Protein AF-A0A3D6E185-F1 (afdb_monomer)

Foldseek 3Di:
DVVLLQLLLCVVVPDPDLEDALPDPVLVVLLVVLVVVVVVVVVVVVVCVVDVPLDDDPVLVVCLPPPDPVVVVVVVVVDPDPPVNVSVVSVVCSSLCVLLVVLVVLLCVLVSQLSSLVSNLVNLVVVVVVGFYFYEHDDPPDALVRVQVVCCVQLVQLCVVVVDDDDDSVVRNCRYPPRPPRDHGCVVVSSSSSSSCCRSRNVVSVVSSVVSVVSSVVSVVVVVVVCVPPVNVQVVQLVVDDQAEEEEEEEQDDDDPLLVVLVLVLQCLQRNVSHDYDYFDHHYPPCQQPDDPSRFAPLRAEYEYEEELPDQQDLVGSLSNQVNNPVRNPPHHYAYEYADQVVVVPDPPPVVVVVVSLVSQQVRQQVSDDFPPPDVQGPDRHRHQYANSNDGPSVVSSVVVVVSVVND

Secondary structure (DSSP, 8-state):
-HHHHHHHHHHGGG--SSEEETT-HHHHHHHHHHHHHHHHHHHHHHHHHH----PPPHHHHHHHTTS--HHHHHHTTT----HHHHHHHHHHHHHHHHHHHHHHHHHHHHHHHHHHHHHHHHHHHHHHHHS-PEEEB--SS--HHHHHHHHHHHHHHHHHHH---PPPHHHHHTTBTTSSP---BSHHHHHHHHHHHIIIIIHHHHHHHHHHHHHHHHHHHHHHHGGGSHHHHHHHHHHHSSS-EEEEEEBS----HHHHHHHHHHHHHHH-TT-EEEEPPPBPTT-SSS--GGGS--SSS-EEEEEETTSPP-IIIIIHHHHHHHHHHTTS-EEEEEE-HHHHTTS---HHHHHHHHHHHHHHHHHHS---TTSSS-----PPEEE-SSS--HHHHHHHHHHHHTT-

Structure (mmCIF, N/CA/C/O backbone):
data_AF-A0A3D6E185-F1
#
_entry.id   AF-A0A3D6E185-F1
#
loop_
_atom_site.group_PDB
_atom_site.id
_atom_site.type_symbol
_atom_site.label_atom_id
_atom_site.label_alt_id
_atom_site.label_comp_id
_atom_site.label_asym_id
_atom_site.label_entity_id
_atom_site.label_seq_id
_atom_site.pdbx_PDB_ins_code
_atom_site.Cartn_x
_atom_site.Cartn_y
_atom_site.Cartn_z
_atom_site.occupancy
_atom_site.B_iso_or_equiv
_atom_site.auth_seq_id
_atom_site.auth_comp_id
_atom_site.auth_asym_id
_atom_site.auth_atom_id
_atom_site.pdbx_PDB_model_num
ATOM 1 N N . MET A 1 1 ? 12.674 6.450 -5.935 1.00 87.19 1 MET A N 1
ATOM 2 C CA . MET A 1 1 ? 12.018 6.904 -7.182 1.00 87.19 1 MET A CA 1
ATOM 3 C C . MET A 1 1 ? 12.712 8.127 -7.766 1.00 87.19 1 MET A C 1
ATOM 5 O O . MET A 1 1 ? 13.299 7.983 -8.825 1.00 87.19 1 MET A O 1
ATOM 9 N N . THR A 1 2 ? 12.756 9.272 -7.075 1.00 89.06 2 THR A N 1
ATOM 10 C CA . THR A 1 2 ? 13.521 10.464 -7.516 1.00 89.06 2 THR A CA 1
ATOM 11 C C . THR A 1 2 ? 14.995 10.152 -7.782 1.00 89.06 2 THR A C 1
ATOM 13 O O . THR A 1 2 ? 15.493 10.419 -8.867 1.00 89.06 2 THR A O 1
ATOM 16 N N . VAL A 1 3 ? 15.658 9.472 -6.840 1.00 92.56 3 VAL A N 1
ATOM 17 C CA . VAL A 1 3 ? 17.049 9.007 -6.997 1.00 92.56 3 VAL A CA 1
ATOM 18 C C . VAL A 1 3 ? 17.225 8.137 -8.245 1.00 92.56 3 VAL A C 1
ATOM 20 O O . VAL A 1 3 ? 18.220 8.271 -8.939 1.00 92.56 3 VAL A O 1
ATOM 23 N N . ALA A 1 4 ? 16.249 7.284 -8.571 1.00 91.88 4 ALA A N 1
ATOM 24 C CA . ALA A 1 4 ? 16.325 6.417 -9.745 1.00 91.88 4 ALA A CA 1
ATOM 25 C C . ALA A 1 4 ? 16.224 7.218 -11.052 1.00 91.88 4 ALA A C 1
ATOM 27 O O . ALA A 1 4 ? 16.986 6.964 -11.974 1.00 91.88 4 ALA A O 1
ATOM 28 N N . PHE A 1 5 ? 15.345 8.222 -11.115 1.00 92.19 5 PHE A N 1
ATOM 29 C CA . PHE A 1 5 ? 15.274 9.129 -12.263 1.00 92.19 5 PHE A CA 1
ATOM 30 C C . PHE A 1 5 ? 16.606 9.856 -12.489 1.00 92.19 5 PHE A C 1
ATOM 32 O O . PHE A 1 5 ? 17.175 9.775 -13.575 1.00 92.19 5 PHE A O 1
ATOM 39 N N . PHE A 1 6 ? 17.149 10.499 -11.449 1.00 92.00 6 PHE A N 1
ATOM 40 C CA . PHE A 1 6 ? 18.414 11.231 -11.561 1.00 92.00 6 PHE A CA 1
ATOM 41 C C . PHE A 1 6 ? 19.613 10.316 -11.831 1.00 92.00 6 PHE A C 1
ATOM 43 O O . PHE A 1 6 ? 20.498 10.694 -12.593 1.00 92.00 6 PHE A O 1
ATOM 50 N N . ALA A 1 7 ? 19.627 9.100 -11.278 1.00 88.62 7 ALA A N 1
ATOM 51 C CA . ALA A 1 7 ? 20.626 8.093 -11.622 1.00 88.62 7 ALA A CA 1
ATOM 52 C C . ALA A 1 7 ? 20.548 7.699 -13.107 1.00 88.62 7 ALA A C 1
ATOM 54 O O . ALA A 1 7 ? 21.585 7.541 -13.743 1.00 88.62 7 ALA A O 1
ATOM 55 N N . GLY A 1 8 ? 19.341 7.600 -13.676 1.00 86.62 8 GLY A N 1
ATOM 56 C CA . GLY A 1 8 ? 19.141 7.364 -15.108 1.00 86.62 8 GLY A CA 1
ATOM 57 C C . GLY A 1 8 ? 19.697 8.498 -15.968 1.00 86.62 8 GLY A C 1
ATOM 58 O O . GLY A 1 8 ? 20.464 8.242 -16.890 1.00 86.62 8 GLY A O 1
ATOM 59 N N . VAL A 1 9 ? 19.394 9.752 -15.609 1.00 86.69 9 VAL A N 1
ATOM 60 C CA . VAL A 1 9 ? 19.937 10.945 -16.290 1.00 86.69 9 VAL A CA 1
ATOM 61 C C . VAL A 1 9 ? 21.468 10.987 -16.209 1.00 86.69 9 VAL A C 1
ATOM 63 O O . VAL A 1 9 ? 22.137 11.332 -17.179 1.00 86.69 9 VAL A O 1
ATOM 66 N N . ALA A 1 10 ? 22.043 10.624 -15.059 1.00 85.31 10 ALA A N 1
ATOM 67 C CA . ALA A 1 10 ? 23.490 10.604 -14.865 1.00 85.31 10 ALA A CA 1
ATOM 68 C C . ALA A 1 10 ? 24.184 9.447 -15.604 1.00 85.31 10 ALA A C 1
ATOM 70 O O . ALA A 1 10 ? 25.348 9.586 -15.974 1.00 85.31 10 ALA A O 1
ATOM 71 N N . SER A 1 11 ? 23.486 8.331 -15.845 1.00 79.00 11 SER A N 1
ATOM 72 C CA . SER A 1 11 ? 24.050 7.137 -16.488 1.00 79.00 11 SER A CA 1
ATOM 73 C C . SER A 1 11 ? 24.533 7.394 -17.917 1.00 79.00 11 SER A C 1
ATOM 75 O O . SER A 1 11 ? 25.465 6.730 -18.365 1.00 79.00 11 SER A O 1
ATOM 77 N N . ASP A 1 12 ? 23.940 8.361 -18.622 1.00 67.81 12 ASP A N 1
ATOM 78 C CA . ASP A 1 12 ? 24.348 8.738 -19.982 1.00 67.81 12 ASP A CA 1
ATOM 79 C C . ASP A 1 12 ? 25.702 9.482 -20.022 1.00 67.81 12 ASP A C 1
ATOM 81 O O . ASP A 1 12 ? 26.383 9.531 -21.047 1.00 67.81 12 ASP A O 1
ATOM 85 N N . ARG A 1 13 ? 26.172 10.010 -18.881 1.00 60.91 13 ARG A N 1
ATOM 86 C CA . ARG A 1 13 ? 27.439 10.763 -18.801 1.00 60.91 13 ARG A CA 1
ATOM 87 C C . ARG A 1 13 ? 28.698 9.898 -18.890 1.00 60.91 13 ARG A C 1
ATOM 89 O O . ARG A 1 13 ? 29.796 10.443 -18.897 1.00 60.91 13 ARG A O 1
ATOM 96 N N . ILE A 1 14 ? 28.562 8.574 -18.955 1.00 50.53 14 ILE A N 1
ATOM 97 C CA . ILE A 1 14 ?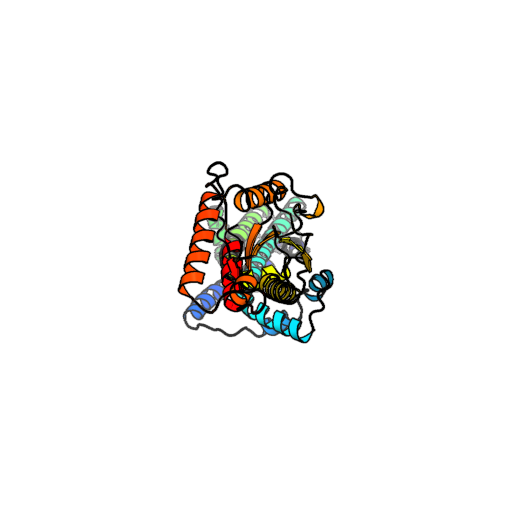 29.692 7.633 -18.907 1.00 50.53 14 ILE A CA 1
ATOM 98 C C . ILE A 1 14 ? 30.337 7.428 -20.301 1.00 50.53 14 ILE A C 1
ATOM 100 O O . ILE A 1 14 ? 31.431 6.882 -20.396 1.00 50.53 14 ILE A O 1
ATOM 104 N N . GLY A 1 15 ? 29.729 7.933 -21.386 1.00 50.28 15 GLY A N 1
ATOM 105 C CA . GLY A 1 15 ? 30.332 7.962 -22.729 1.00 50.28 15 GLY A CA 1
ATOM 106 C C . GLY A 1 15 ? 30.867 9.350 -23.100 1.00 50.28 15 GLY A C 1
ATOM 107 O O . GLY A 1 15 ? 30.088 10.294 -23.245 1.00 50.28 15 GLY A O 1
ATOM 108 N N . SER A 1 16 ? 32.182 9.490 -23.273 1.00 47.88 16 SER A N 1
ATOM 109 C CA . SER A 1 16 ? 32.878 10.757 -23.570 1.00 47.88 16 SER A CA 1
ATOM 110 C C . SER A 1 16 ? 32.880 11.175 -25.055 1.00 47.88 16 SER A C 1
ATOM 112 O O . SER A 1 16 ? 33.461 12.206 -25.389 1.00 47.88 16 SER A O 1
ATOM 114 N N . GLY A 1 17 ? 32.225 10.427 -25.951 1.00 61.84 17 GLY A N 1
ATOM 115 C CA . GLY A 1 17 ? 32.204 10.703 -27.396 1.00 61.84 17 GLY A CA 1
ATOM 116 C C . GLY A 1 17 ? 31.034 11.578 -27.873 1.00 61.84 17 GLY A C 1
ATOM 117 O O . GLY A 1 17 ? 29.967 11.600 -27.261 1.00 61.84 17 GLY A O 1
ATOM 118 N N . ARG A 1 18 ? 31.219 12.267 -29.013 1.00 66.69 18 ARG A N 1
ATOM 119 C CA . ARG A 1 18 ? 30.147 12.929 -29.803 1.00 66.69 18 ARG A CA 1
ATOM 120 C C . ARG A 1 18 ? 29.379 11.950 -30.712 1.00 66.69 18 ARG A C 1
ATOM 122 O O . ARG A 1 18 ? 28.604 12.362 -31.572 1.00 66.69 18 ARG A O 1
ATOM 129 N N . GLU A 1 19 ? 29.588 10.654 -30.519 1.00 70.06 19 GLU A N 1
ATOM 130 C CA . GLU A 1 19 ? 28.975 9.582 -31.297 1.00 70.06 19 GLU A CA 1
ATOM 131 C C . GLU A 1 19 ? 28.061 8.746 -30.399 1.00 70.06 19 GLU A C 1
ATOM 133 O O . GLU A 1 19 ? 28.417 8.401 -29.270 1.00 70.06 19 GLU A O 1
ATOM 138 N N . VAL A 1 20 ? 26.866 8.430 -30.897 1.00 72.06 20 VAL A N 1
ATOM 139 C CA . VAL A 1 20 ? 25.940 7.498 -30.249 1.00 72.06 20 VAL A CA 1
ATOM 140 C C . VAL A 1 20 ? 26.224 6.121 -30.817 1.00 72.06 20 VAL A C 1
ATOM 142 O O . VAL A 1 20 ? 25.840 5.840 -31.952 1.00 72.06 20 VAL A O 1
ATOM 145 N N . ASN A 1 21 ? 26.881 5.264 -30.033 1.00 77.31 21 ASN A N 1
ATOM 146 C CA . ASN A 1 21 ? 27.082 3.871 -30.415 1.00 77.31 21 ASN A CA 1
ATOM 147 C C . ASN A 1 21 ? 25.753 3.102 -30.295 1.00 77.31 21 ASN A C 1
ATOM 149 O O . ASN A 1 21 ? 25.245 2.876 -29.197 1.00 77.31 21 ASN A O 1
ATOM 153 N N . LEU A 1 22 ? 25.189 2.679 -31.425 1.00 73.69 22 LEU A N 1
ATOM 154 C CA . LEU A 1 22 ? 23.920 1.940 -31.484 1.00 73.69 22 LEU A CA 1
ATOM 155 C C . LEU A 1 22 ? 23.998 0.558 -30.818 1.00 73.69 22 LEU A C 1
ATOM 157 O O . LEU A 1 22 ? 22.993 0.043 -30.334 1.00 73.69 22 LEU A O 1
ATOM 161 N N . LEU A 1 23 ? 25.197 -0.026 -30.765 1.00 72.75 23 LEU A N 1
ATOM 162 C CA . LEU A 1 23 ? 25.506 -1.295 -30.102 1.00 72.75 23 LEU A CA 1
ATOM 163 C C . LEU A 1 23 ? 26.074 -1.077 -28.687 1.00 72.75 23 LEU A C 1
ATOM 165 O O . LEU A 1 23 ? 26.697 -1.978 -28.123 1.00 72.75 23 LEU A O 1
ATOM 169 N N . ALA A 1 24 ? 25.878 0.110 -28.096 1.00 72.56 24 ALA A N 1
ATOM 170 C CA . ALA A 1 24 ? 26.446 0.433 -26.795 1.00 72.56 24 ALA A CA 1
ATOM 171 C C . ALA A 1 24 ? 26.014 -0.587 -25.714 1.00 72.56 24 ALA A C 1
ATOM 173 O O . ALA A 1 24 ? 24.812 -0.831 -25.528 1.00 72.56 24 ALA A O 1
ATOM 174 N N . PRO A 1 25 ? 26.970 -1.120 -24.925 1.00 68.31 25 PRO A N 1
ATOM 175 C CA . PRO A 1 25 ? 26.692 -2.078 -23.855 1.00 68.31 25 PRO A CA 1
ATOM 176 C C . PRO A 1 25 ? 25.582 -1.671 -22.861 1.00 68.31 25 PRO A C 1
ATOM 178 O O . PRO A 1 25 ? 24.825 -2.554 -22.449 1.00 68.31 25 PRO A O 1
ATOM 181 N N . PRO A 1 26 ? 25.402 -0.383 -22.483 1.00 74.19 26 PRO A N 1
ATOM 182 C CA . PRO A 1 26 ? 24.357 0.015 -21.538 1.00 74.19 26 PRO A CA 1
ATOM 183 C C . PRO A 1 26 ? 22.922 -0.223 -22.032 1.00 74.19 26 PRO A C 1
ATOM 185 O O . PRO A 1 26 ? 22.078 -0.664 -21.251 1.00 74.19 26 PRO A O 1
ATOM 188 N N . VAL A 1 27 ? 22.627 0.027 -23.315 1.00 76.56 27 VAL A N 1
ATOM 189 C CA . VAL A 1 27 ? 21.268 -0.144 -23.870 1.00 76.56 27 VAL A CA 1
ATOM 190 C C . VAL A 1 27 ? 20.927 -1.627 -23.994 1.00 76.56 27 VAL A C 1
ATOM 192 O O . VAL A 1 27 ? 19.859 -2.061 -23.557 1.00 76.56 27 VAL A O 1
ATOM 195 N N . ILE A 1 28 ? 21.863 -2.425 -24.515 1.00 82.00 28 ILE A N 1
ATOM 196 C CA . ILE A 1 28 ? 21.708 -3.881 -24.629 1.00 82.00 28 ILE A CA 1
ATOM 197 C C .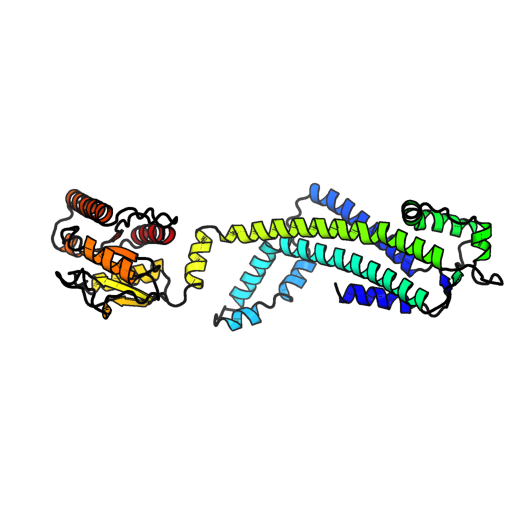 ILE A 1 28 ? 21.560 -4.507 -23.240 1.00 82.00 28 ILE A C 1
ATOM 199 O O . ILE A 1 28 ? 20.676 -5.342 -23.030 1.00 82.00 28 ILE A O 1
ATOM 203 N N . GLY A 1 29 ? 22.372 -4.071 -22.273 1.00 85.88 29 GLY A N 1
ATOM 204 C CA . GLY A 1 29 ? 22.272 -4.505 -20.882 1.00 85.88 29 GLY A CA 1
ATOM 205 C C . GLY A 1 29 ? 20.903 -4.194 -20.276 1.00 85.88 29 GLY A C 1
ATOM 206 O O . GLY A 1 29 ? 20.284 -5.076 -19.682 1.00 85.88 29 GLY A O 1
ATOM 207 N N . LEU A 1 30 ? 20.383 -2.979 -20.486 1.00 87.56 30 LEU A N 1
ATOM 208 C CA . LEU A 1 30 ? 19.062 -2.567 -20.000 1.00 87.56 30 LEU A CA 1
ATOM 209 C C . LEU A 1 30 ? 17.926 -3.422 -20.583 1.00 87.56 30 LEU A C 1
ATOM 211 O O . LEU A 1 30 ? 17.024 -3.832 -19.841 1.00 87.56 30 LEU A O 1
ATOM 215 N N . LEU A 1 31 ? 17.953 -3.678 -21.894 1.00 87.88 31 LEU A N 1
ATOM 216 C CA . LEU A 1 31 ? 16.945 -4.487 -22.584 1.00 87.88 31 LEU A CA 1
ATOM 217 C C . LEU A 1 31 ? 17.011 -5.947 -22.125 1.00 87.88 31 LEU A C 1
ATOM 219 O O . LEU A 1 31 ? 16.005 -6.501 -21.681 1.00 87.88 31 LEU A O 1
ATOM 223 N N . THR A 1 32 ? 18.207 -6.539 -22.139 1.00 89.25 32 THR A N 1
ATOM 224 C CA . THR A 1 32 ? 18.440 -7.933 -21.728 1.00 89.25 32 THR A CA 1
ATOM 225 C C . THR A 1 32 ? 18.023 -8.158 -20.277 1.00 89.25 32 THR A C 1
ATOM 227 O O . THR A 1 32 ? 17.315 -9.117 -19.968 1.00 89.25 32 THR A O 1
ATOM 230 N N . TRP A 1 33 ? 18.387 -7.237 -19.381 1.00 91.00 33 TRP A N 1
ATOM 231 C CA . TRP A 1 33 ? 17.984 -7.293 -17.979 1.00 91.00 33 TRP A CA 1
ATOM 232 C C . TRP A 1 33 ? 16.465 -7.209 -17.805 1.00 91.00 33 TRP A C 1
ATOM 234 O O . TRP A 1 33 ? 15.893 -7.947 -17.002 1.00 91.00 33 TRP A O 1
ATOM 244 N N . ASN A 1 34 ? 15.780 -6.342 -18.560 1.00 92.25 34 ASN A N 1
ATOM 245 C CA . ASN A 1 34 ? 14.320 -6.271 -18.496 1.00 92.25 34 ASN A CA 1
ATOM 246 C C . ASN A 1 34 ? 13.660 -7.570 -18.949 1.00 92.25 34 ASN A C 1
ATOM 248 O O . ASN A 1 34 ? 12.796 -8.075 -18.232 1.00 92.25 34 ASN A O 1
ATOM 252 N N . LEU A 1 35 ? 14.114 -8.142 -20.064 1.00 91.50 35 LEU A N 1
ATOM 253 C CA . LEU A 1 35 ? 13.623 -9.429 -20.557 1.00 91.50 35 LEU A CA 1
ATOM 254 C C . LEU A 1 35 ? 13.839 -10.550 -19.531 1.00 91.50 35 LEU A C 1
ATOM 256 O O . LEU A 1 35 ? 12.907 -11.304 -19.247 1.00 91.50 35 LEU A O 1
ATOM 260 N N . ALA A 1 36 ? 15.017 -10.612 -18.905 1.00 91.62 36 ALA A N 1
ATOM 261 C CA . ALA A 1 36 ? 15.304 -11.573 -17.841 1.00 91.62 36 ALA A CA 1
ATOM 262 C C . ALA A 1 36 ? 14.355 -11.404 -16.642 1.00 91.62 36 ALA A C 1
ATOM 264 O O . ALA A 1 36 ? 13.816 -12.384 -16.128 1.00 91.62 36 ALA A O 1
ATOM 265 N N . VAL A 1 37 ? 14.088 -10.166 -16.215 1.00 90.25 37 VAL A N 1
ATOM 266 C CA . VAL A 1 37 ? 13.142 -9.904 -15.121 1.00 90.25 37 VAL A CA 1
ATOM 267 C C . VAL A 1 37 ? 11.719 -10.318 -15.496 1.00 90.25 37 VAL A C 1
ATOM 269 O O . VAL A 1 37 ? 11.031 -10.911 -14.666 1.00 90.25 37 VAL A O 1
ATOM 272 N N . TYR A 1 38 ? 11.264 -10.058 -16.722 1.00 91.12 38 TYR A N 1
ATOM 273 C CA . TYR A 1 38 ? 9.937 -10.501 -17.156 1.00 91.12 38 TYR A CA 1
ATOM 274 C C . TYR A 1 38 ? 9.830 -12.025 -17.193 1.00 91.12 38 TYR A C 1
ATOM 276 O O . TYR A 1 38 ? 8.842 -12.574 -16.702 1.00 91.12 38 TYR A O 1
ATOM 284 N N . LEU A 1 39 ? 10.871 -12.714 -17.665 1.00 90.75 39 LEU A N 1
ATOM 285 C CA . LEU A 1 39 ? 10.942 -14.172 -17.617 1.00 90.75 39 LEU A CA 1
ATOM 286 C C . LEU A 1 39 ? 10.844 -14.688 -16.174 1.00 90.75 39 LEU A C 1
ATOM 288 O O . LEU A 1 39 ? 10.036 -15.571 -15.889 1.00 90.75 39 LEU A O 1
ATOM 292 N N . LEU A 1 40 ? 11.597 -14.094 -15.243 1.00 89.00 40 LEU A N 1
ATOM 293 C CA . LEU A 1 40 ? 11.544 -14.449 -13.821 1.00 89.00 40 LEU A CA 1
ATOM 294 C C . LEU A 1 40 ? 10.154 -14.226 -13.212 1.00 89.00 40 LEU A C 1
ATOM 296 O O . LEU A 1 40 ? 9.704 -15.039 -12.403 1.00 89.00 40 LEU A O 1
ATOM 300 N N . ILE A 1 41 ? 9.451 -13.161 -13.606 1.00 86.19 41 ILE A N 1
ATOM 301 C CA . ILE A 1 41 ? 8.078 -12.894 -13.153 1.00 86.19 41 ILE A CA 1
ATOM 302 C C . ILE A 1 41 ? 7.123 -13.979 -13.663 1.00 86.19 41 ILE A C 1
ATOM 304 O O . ILE A 1 41 ? 6.340 -14.516 -12.877 1.00 86.19 41 ILE A O 1
ATOM 308 N N . VAL A 1 42 ? 7.203 -14.347 -14.945 1.00 87.00 42 VAL A N 1
ATOM 309 C CA . VAL A 1 42 ? 6.341 -15.377 -15.554 1.00 87.00 42 VAL A CA 1
ATOM 310 C C . VAL A 1 42 ? 6.598 -16.755 -14.939 1.00 87.00 42 VAL A C 1
ATOM 312 O O . VAL A 1 42 ? 5.656 -17.444 -14.536 1.00 87.00 42 VAL A O 1
ATOM 315 N N . VAL A 1 43 ? 7.867 -17.145 -14.801 1.00 87.19 43 VAL A N 1
ATOM 316 C CA . VAL A 1 43 ? 8.265 -18.416 -14.176 1.00 87.19 43 VAL A CA 1
ATOM 317 C C . VAL A 1 43 ? 7.855 -18.441 -12.702 1.00 87.19 43 VAL A C 1
ATOM 319 O O . VAL A 1 43 ? 7.242 -19.404 -12.236 1.00 87.19 43 VAL A O 1
ATOM 322 N N . GLY A 1 44 ? 8.103 -17.350 -11.975 1.00 82.12 44 GLY A N 1
ATOM 323 C CA . GLY A 1 44 ? 7.724 -17.212 -10.572 1.00 82.12 44 GLY A CA 1
ATOM 324 C C . GLY A 1 44 ? 6.211 -17.264 -10.354 1.00 82.12 44 GLY A C 1
ATOM 325 O O . GLY A 1 44 ? 5.751 -17.871 -9.386 1.00 82.12 44 GLY A O 1
ATOM 326 N N . TRP A 1 45 ? 5.418 -16.685 -11.257 1.00 80.25 45 TRP A N 1
ATOM 327 C CA . TRP A 1 45 ? 3.958 -16.793 -11.227 1.00 80.25 45 TRP A CA 1
ATOM 328 C C . TRP A 1 45 ? 3.488 -18.238 -11.412 1.00 80.25 45 TRP A C 1
ATOM 330 O O . TRP A 1 45 ? 2.595 -18.695 -10.693 1.00 80.25 45 TRP A O 1
ATOM 340 N N . ARG A 1 46 ? 4.125 -18.982 -12.324 1.00 79.00 46 ARG A N 1
ATOM 341 C CA . ARG A 1 46 ? 3.803 -20.390 -12.581 1.00 79.00 46 ARG A CA 1
ATOM 342 C C . ARG A 1 46 ? 4.166 -21.292 -11.401 1.00 79.00 46 ARG A C 1
ATOM 344 O O . ARG A 1 46 ? 3.359 -22.140 -11.038 1.00 79.00 46 ARG A O 1
ATOM 351 N N . TRP A 1 47 ? 5.302 -21.063 -10.743 1.00 73.69 47 TRP A N 1
ATOM 352 C CA . TRP A 1 47 ? 5.692 -21.827 -9.552 1.00 73.69 47 TRP A CA 1
ATOM 353 C C . TRP A 1 47 ? 4.877 -21.488 -8.301 1.00 73.69 47 TRP A C 1
ATOM 355 O O . TRP A 1 47 ? 4.499 -22.395 -7.565 1.00 73.69 47 TRP A O 1
ATOM 365 N N . ARG A 1 48 ? 4.514 -20.217 -8.077 1.00 67.38 48 ARG A N 1
ATOM 366 C CA . ARG A 1 48 ? 3.680 -19.814 -6.923 1.00 67.38 48 ARG A CA 1
ATOM 367 C C . ARG A 1 48 ? 2.264 -20.394 -6.950 1.00 67.38 48 ARG A C 1
ATOM 369 O O . ARG A 1 48 ? 1.624 -20.447 -5.904 1.00 67.38 48 ARG A O 1
ATOM 376 N N . ARG A 1 49 ? 1.765 -20.810 -8.118 1.00 60.84 49 ARG A N 1
ATOM 377 C CA . ARG A 1 49 ? 0.493 -21.541 -8.240 1.00 60.84 49 ARG A CA 1
ATOM 378 C C . ARG A 1 49 ? 0.603 -23.006 -7.810 1.00 60.84 49 ARG A C 1
ATOM 380 O O . ARG A 1 49 ? -0.400 -23.567 -7.389 1.00 60.84 49 ARG A O 1
ATOM 387 N N . SER A 1 50 ? 1.792 -23.599 -7.893 1.00 55.34 50 SER A N 1
ATOM 388 C CA . SER A 1 50 ? 2.013 -25.027 -7.631 1.00 55.34 50 SER A CA 1
ATOM 389 C C . SER A 1 50 ? 2.438 -25.327 -6.195 1.00 55.34 50 SER A C 1
ATOM 391 O O . SER A 1 50 ? 2.241 -26.441 -5.723 1.00 55.34 50 SER A O 1
ATOM 393 N N . THR A 1 51 ? 2.999 -24.353 -5.476 1.00 47.25 51 THR A N 1
ATOM 394 C CA . THR A 1 51 ? 3.393 -24.520 -4.073 1.00 47.25 51 THR A CA 1
ATOM 395 C C . THR A 1 51 ? 2.963 -23.312 -3.240 1.00 47.25 51 THR A C 1
ATOM 397 O O . THR A 1 51 ? 3.458 -22.201 -3.452 1.00 47.25 51 THR A O 1
ATOM 400 N N . PRO A 1 52 ? 2.071 -23.487 -2.245 1.00 44.88 52 PRO A N 1
ATOM 401 C CA . PRO A 1 52 ? 1.756 -22.436 -1.290 1.00 44.88 52 PRO A CA 1
ATOM 402 C C . PRO A 1 52 ? 2.935 -22.302 -0.317 1.00 44.88 52 PRO A C 1
ATOM 404 O O . PRO A 1 52 ? 2.897 -22.782 0.814 1.00 44.88 52 PRO A O 1
ATOM 407 N N . SER A 1 53 ? 4.033 -21.679 -0.755 1.00 49.34 53 SER A N 1
ATOM 408 C CA . SER A 1 53 ? 5.192 -21.456 0.106 1.00 49.34 53 SER A CA 1
ATOM 409 C C . SER A 1 53 ? 4.831 -20.414 1.171 1.00 49.34 53 SER A C 1
ATOM 411 O O . SER A 1 53 ? 4.869 -19.204 0.936 1.00 49.34 53 SER A O 1
ATOM 413 N N . ARG A 1 54 ? 4.465 -20.900 2.360 1.00 49.16 54 ARG A N 1
ATOM 414 C CA . ARG A 1 54 ? 4.144 -20.120 3.567 1.00 49.16 54 ARG A CA 1
ATOM 415 C C . ARG A 1 54 ? 5.387 -19.555 4.272 1.00 49.16 54 ARG A C 1
ATOM 417 O O . ARG A 1 54 ? 5.246 -18.868 5.280 1.00 49.16 54 ARG A O 1
ATOM 424 N N . GLN A 1 55 ? 6.595 -19.834 3.773 1.00 47.62 55 GLN A N 1
ATOM 425 C CA . GLN A 1 55 ? 7.830 -19.481 4.469 1.00 47.62 55 GLN A CA 1
ATOM 426 C C . GLN A 1 55 ? 8.387 -18.101 4.060 1.00 47.62 55 GLN A C 1
ATOM 428 O O . GLN A 1 55 ? 8.561 -17.820 2.872 1.00 47.62 55 GLN A O 1
ATOM 433 N N . PRO A 1 56 ? 8.682 -17.218 5.034 1.00 50.69 56 PRO A N 1
ATOM 434 C CA . PRO A 1 56 ? 9.438 -15.987 4.819 1.00 50.69 56 PRO A CA 1
ATOM 435 C C . PRO A 1 56 ? 10.844 -16.285 4.271 1.00 50.69 56 PRO A C 1
ATOM 437 O O . PRO A 1 56 ? 11.591 -17.028 4.899 1.00 50.69 56 PRO A O 1
ATOM 440 N N . GLY A 1 57 ? 11.234 -15.675 3.146 1.00 55.94 57 GLY A N 1
ATOM 441 C CA . GLY A 1 57 ? 12.608 -15.778 2.634 1.00 55.94 57 GLY A CA 1
ATOM 442 C C . GLY A 1 57 ? 13.656 -15.140 3.572 1.00 55.94 57 GLY A C 1
ATOM 443 O O . GLY A 1 57 ? 13.311 -14.256 4.356 1.00 55.94 57 GLY A O 1
ATOM 444 N N . PRO A 1 58 ? 14.941 -15.530 3.488 1.00 53.59 58 PRO A N 1
ATOM 445 C CA . PRO A 1 58 ? 16.004 -15.124 4.423 1.00 53.59 58 PRO A CA 1
ATOM 446 C C . PRO A 1 58 ? 16.250 -13.604 4.486 1.00 53.59 58 PRO A C 1
ATOM 448 O O . PRO A 1 58 ? 16.465 -13.060 5.567 1.00 53.59 58 PRO A O 1
ATOM 451 N N . LEU A 1 59 ? 16.084 -12.886 3.368 1.00 52.19 59 LEU A N 1
ATOM 452 C CA . LEU A 1 59 ? 16.118 -11.413 3.312 1.00 52.19 59 LEU A CA 1
ATOM 453 C C . LEU A 1 59 ? 15.074 -10.747 4.227 1.00 52.19 59 LEU A C 1
ATOM 455 O O . LEU A 1 59 ? 15.290 -9.645 4.725 1.00 52.19 59 LEU A O 1
ATOM 459 N N . ARG A 1 60 ? 13.954 -11.427 4.503 1.00 56.50 60 ARG A N 1
ATOM 460 C CA . ARG A 1 60 ? 12.890 -10.937 5.389 1.00 56.50 60 ARG A CA 1
ATOM 461 C C . ARG A 1 60 ? 13.285 -10.993 6.867 1.00 56.50 60 ARG A C 1
ATOM 463 O O . ARG A 1 60 ? 12.809 -10.159 7.628 1.00 56.50 60 ARG A O 1
ATOM 470 N N . ARG A 1 61 ? 14.166 -11.921 7.265 1.00 55.56 61 ARG A N 1
ATOM 471 C CA . ARG A 1 61 ? 14.723 -11.974 8.632 1.00 55.56 61 ARG A CA 1
ATOM 472 C C . ARG A 1 61 ? 15.722 -10.840 8.871 1.00 55.56 61 ARG A C 1
ATOM 474 O O . ARG A 1 61 ? 15.701 -10.237 9.934 1.00 55.56 61 ARG A O 1
ATOM 481 N N . LEU A 1 62 ? 16.521 -10.506 7.857 1.00 52.22 62 LEU A N 1
ATOM 482 C CA . LEU A 1 62 ? 17.483 -9.399 7.904 1.00 52.22 62 LEU A CA 1
ATOM 483 C C . LEU A 1 62 ? 16.806 -8.019 7.896 1.00 52.22 62 LEU A C 1
ATOM 485 O O . LEU A 1 62 ? 17.175 -7.148 8.676 1.00 52.22 62 LEU A O 1
ATOM 489 N N . LEU A 1 63 ? 15.775 -7.821 7.067 1.00 53.97 63 LEU A N 1
ATOM 490 C CA . LEU A 1 63 ? 15.067 -6.535 6.976 1.00 53.97 63 LEU A CA 1
ATOM 491 C C . LEU A 1 63 ? 14.047 -6.313 8.108 1.00 53.97 63 LEU A C 1
ATOM 493 O O . LEU A 1 63 ? 13.718 -5.167 8.411 1.00 53.97 63 LEU A O 1
ATOM 497 N N . GLY A 1 64 ? 13.562 -7.383 8.750 1.00 50.03 64 GLY A N 1
ATOM 498 C CA . GLY A 1 64 ? 12.643 -7.301 9.892 1.00 50.03 64 GLY A CA 1
ATOM 499 C C . GLY A 1 64 ? 13.276 -6.735 11.169 1.00 50.03 64 GLY A C 1
ATOM 500 O O . GLY A 1 64 ? 12.547 -6.238 12.022 1.00 50.03 64 GLY A O 1
ATOM 501 N N . GLY A 1 65 ? 14.609 -6.771 11.285 1.00 46.44 65 GLY A N 1
ATOM 502 C CA . GLY A 1 65 ? 15.337 -6.297 12.467 1.00 46.44 65 GLY A CA 1
ATOM 503 C C . GLY A 1 65 ? 15.809 -4.839 12.423 1.00 46.44 65 GLY A C 1
ATOM 504 O O . GLY A 1 65 ? 16.146 -4.304 13.471 1.00 46.44 65 GLY A O 1
ATOM 505 N N . GLY A 1 66 ? 15.850 -4.186 11.252 1.00 45.84 66 GLY A N 1
ATOM 506 C CA . GLY A 1 66 ? 16.620 -2.936 11.096 1.00 45.84 66 GLY A CA 1
ATOM 507 C C . GLY A 1 66 ? 15.890 -1.704 10.554 1.00 45.84 66 GLY A C 1
ATOM 508 O O . GLY A 1 66 ? 16.447 -0.614 10.610 1.00 45.84 66 GLY A O 1
ATOM 509 N N . LEU A 1 67 ? 14.676 -1.833 10.006 1.00 46.41 67 LEU A N 1
ATOM 510 C CA . LEU A 1 67 ? 14.036 -0.736 9.248 1.00 46.41 67 LEU A CA 1
ATOM 511 C C . LEU A 1 67 ? 12.724 -0.215 9.822 1.00 46.41 67 LEU A C 1
ATOM 513 O O . LEU A 1 67 ? 12.167 0.755 9.307 1.00 46.41 67 LEU A O 1
ATOM 517 N N . LEU A 1 68 ? 12.218 -0.824 10.886 1.00 50.81 68 LEU A N 1
ATOM 518 C CA . LEU A 1 68 ? 11.104 -0.234 11.597 1.00 50.81 68 LEU A CA 1
ATOM 519 C C . LEU A 1 68 ? 11.716 0.730 12.612 1.00 50.81 68 LEU A C 1
ATOM 521 O O . LEU A 1 68 ? 12.463 0.333 13.498 1.00 50.81 68 LEU A O 1
ATOM 525 N N . ALA A 1 69 ? 11.347 1.999 12.484 1.00 46.16 69 ALA A N 1
ATOM 526 C CA . ALA A 1 69 ? 11.587 3.061 13.446 1.00 46.16 69 ALA A CA 1
ATOM 527 C C . ALA A 1 69 ? 10.407 3.233 14.440 1.00 46.16 69 ALA A C 1
ATOM 529 O O . ALA A 1 69 ? 9.971 4.370 14.639 1.00 46.16 69 ALA A O 1
ATOM 530 N N . PRO A 1 70 ? 9.820 2.178 15.060 1.00 49.31 70 PRO A N 1
ATOM 531 C CA . PRO A 1 70 ? 8.715 2.367 15.979 1.00 49.31 70 PRO A CA 1
ATOM 532 C C . PRO A 1 70 ? 9.240 2.867 17.326 1.00 49.31 70 PRO A C 1
ATOM 534 O O . PRO A 1 70 ? 8.498 3.549 18.017 1.00 49.31 70 PRO A O 1
ATOM 537 N N . GLU A 1 71 ? 10.517 2.644 17.677 1.00 48.75 71 GLU A N 1
ATOM 538 C CA . GLU A 1 71 ? 11.090 3.146 18.935 1.00 48.75 71 GLU A CA 1
ATOM 539 C C . GLU A 1 71 ? 10.979 4.668 19.064 1.00 48.75 71 GLU A C 1
ATOM 541 O O . GLU A 1 71 ? 10.658 5.170 20.139 1.00 48.75 71 GLU A O 1
ATOM 546 N N . ARG A 1 72 ? 11.187 5.416 17.972 1.00 47.62 72 ARG A N 1
ATOM 547 C CA . ARG A 1 72 ? 11.124 6.886 18.008 1.00 47.62 72 ARG A CA 1
ATOM 548 C C . ARG A 1 72 ? 9.690 7.411 18.070 1.00 47.62 72 ARG A C 1
ATOM 550 O O . ARG A 1 72 ? 9.444 8.372 18.786 1.00 47.62 72 ARG A O 1
ATOM 557 N N . SER A 1 73 ? 8.748 6.773 17.371 1.00 45.97 73 SER A N 1
ATOM 558 C CA . SER A 1 73 ? 7.340 7.200 17.360 1.00 45.97 73 SER A CA 1
ATOM 559 C C . SER A 1 73 ? 6.568 6.745 18.608 1.00 45.97 73 SER A C 1
ATOM 561 O O . SER A 1 73 ? 5.706 7.476 19.087 1.00 45.97 73 SER A O 1
ATOM 563 N N . LEU A 1 74 ? 6.905 5.586 19.188 1.00 48.53 74 LEU A N 1
ATOM 564 C CA . LEU A 1 74 ? 6.288 5.090 20.426 1.00 48.53 74 LEU A CA 1
ATOM 565 C C . LEU A 1 74 ? 6.803 5.844 21.661 1.00 48.53 74 LEU A C 1
ATOM 567 O O . LEU A 1 74 ? 6.009 6.164 22.543 1.00 48.53 74 LEU A O 1
ATOM 571 N N . ARG A 1 75 ? 8.088 6.239 21.686 1.00 45.50 75 ARG A N 1
ATOM 572 C CA . ARG A 1 75 ? 8.632 7.125 22.736 1.00 45.50 75 ARG A CA 1
ATOM 573 C C . ARG A 1 75 ? 7.956 8.498 22.774 1.00 45.50 75 ARG A C 1
ATOM 575 O O . ARG A 1 75 ? 7.833 9.071 23.849 1.00 45.50 75 ARG A O 1
ATOM 582 N N . GLN A 1 76 ? 7.483 9.010 21.636 1.00 43.59 76 GLN A N 1
ATOM 583 C CA . GLN A 1 76 ? 6.784 10.300 21.566 1.00 43.59 76 GLN A CA 1
ATOM 584 C C . GLN A 1 76 ? 5.394 10.289 22.228 1.00 43.59 76 GLN A C 1
ATOM 586 O O . GLN A 1 76 ? 4.832 11.357 22.443 1.00 43.59 76 GLN A O 1
ATOM 591 N N . ARG A 1 77 ? 4.840 9.116 22.574 1.00 48.19 77 ARG A N 1
ATOM 592 C CA . ARG A 1 77 ? 3.501 8.982 23.182 1.00 48.19 77 ARG A CA 1
ATOM 593 C C . ARG A 1 77 ? 3.513 8.594 24.666 1.00 48.19 77 ARG A C 1
ATOM 595 O O . ARG A 1 77 ? 2.481 8.196 25.186 1.00 48.19 77 ARG A O 1
ATOM 602 N N . GLY A 1 78 ? 4.659 8.671 25.348 1.00 43.34 78 GLY A N 1
ATOM 603 C CA . GLY A 1 78 ? 4.750 8.395 26.793 1.00 43.34 78 GLY A CA 1
ATOM 604 C C . GLY A 1 78 ? 4.537 6.928 27.199 1.00 43.34 78 GLY A C 1
ATOM 605 O O . GLY A 1 78 ? 4.544 6.614 28.385 1.00 43.34 78 GLY A O 1
ATOM 606 N N . ALA A 1 79 ? 4.384 6.010 26.239 1.00 54.50 79 ALA A N 1
ATOM 607 C CA . ALA A 1 79 ? 4.229 4.585 26.505 1.00 54.50 79 ALA A CA 1
ATOM 608 C C . ALA A 1 79 ? 5.607 3.909 26.629 1.00 54.50 79 ALA A C 1
ATOM 610 O O . ALA A 1 79 ? 6.295 3.667 25.633 1.00 54.50 79 ALA A O 1
ATOM 611 N N . HIS A 1 80 ? 6.014 3.572 27.855 1.00 56.94 80 HIS A N 1
ATOM 612 C CA . HIS A 1 80 ? 7.175 2.715 28.102 1.00 56.94 80 HIS A CA 1
ATOM 613 C C . HIS A 1 80 ? 6.826 1.256 27.783 1.00 56.94 80 HIS A C 1
ATOM 615 O O . HIS A 1 80 ? 6.410 0.494 28.650 1.00 56.94 80 HIS A O 1
ATOM 621 N N . ILE A 1 81 ? 6.982 0.858 26.519 1.00 64.12 81 ILE A N 1
ATOM 622 C CA . ILE A 1 81 ? 6.817 -0.540 26.103 1.00 64.12 81 ILE A CA 1
ATOM 623 C C . ILE A 1 81 ? 8.126 -1.292 26.399 1.00 64.12 81 ILE A C 1
ATOM 625 O O . ILE A 1 81 ? 9.174 -0.885 25.889 1.00 64.12 81 ILE A O 1
ATOM 629 N N . PRO A 1 82 ? 8.104 -2.390 27.182 1.00 77.12 82 PRO A N 1
ATOM 630 C CA . PRO A 1 82 ? 9.298 -3.193 27.429 1.00 77.12 82 PRO A CA 1
ATOM 631 C C . PRO A 1 82 ? 9.923 -3.688 26.119 1.00 77.12 82 PRO A C 1
ATOM 633 O O . PRO A 1 82 ? 9.209 -4.143 25.223 1.00 77.12 82 PRO A O 1
ATOM 636 N N . ALA A 1 83 ? 11.255 -3.669 26.018 1.00 73.69 83 ALA A N 1
ATOM 637 C CA . ALA A 1 83 ? 11.971 -4.032 24.789 1.00 73.69 83 ALA A CA 1
ATOM 638 C C . ALA A 1 83 ? 11.606 -5.437 24.267 1.00 73.69 83 ALA A C 1
ATOM 640 O O . ALA A 1 83 ? 11.447 -5.629 23.064 1.00 73.69 83 ALA A O 1
ATOM 641 N N . ALA A 1 84 ? 11.387 -6.405 25.165 1.00 76.75 84 ALA A N 1
ATOM 642 C CA . ALA A 1 84 ? 10.954 -7.757 24.802 1.00 76.75 84 ALA A CA 1
ATOM 643 C C . ALA A 1 84 ? 9.554 -7.786 24.156 1.00 76.75 84 ALA A C 1
ATOM 645 O O . ALA A 1 84 ? 9.324 -8.515 23.189 1.00 76.75 84 ALA A O 1
ATOM 646 N N . VAL A 1 85 ? 8.625 -6.961 24.653 1.00 78.06 85 VAL A N 1
ATOM 647 C CA . VAL A 1 85 ? 7.272 -6.823 24.091 1.00 78.06 85 VAL A CA 1
ATOM 648 C C . VAL A 1 85 ? 7.338 -6.128 22.737 1.00 78.06 85 VAL A C 1
ATOM 650 O O . VAL A 1 85 ? 6.690 -6.572 21.793 1.00 78.06 85 VAL A O 1
ATOM 653 N N . LEU A 1 86 ? 8.167 -5.089 22.611 1.00 76.31 86 LEU A N 1
ATOM 654 C CA . LEU A 1 86 ? 8.377 -4.397 21.344 1.00 76.31 86 LEU A CA 1
ATOM 655 C C . LEU A 1 86 ? 8.985 -5.326 20.283 1.00 76.31 86 LEU A C 1
ATOM 657 O O . LEU A 1 86 ? 8.509 -5.348 19.151 1.00 76.31 86 LEU A O 1
ATOM 661 N N . ALA A 1 87 ? 9.988 -6.128 20.646 1.00 76.50 87 ALA A N 1
ATOM 662 C CA . ALA A 1 87 ? 10.604 -7.095 19.742 1.00 76.50 87 ALA A CA 1
ATOM 663 C C . ALA A 1 87 ? 9.590 -8.139 19.250 1.00 76.50 87 ALA A C 1
ATOM 665 O O . ALA A 1 87 ? 9.515 -8.411 18.049 1.00 76.50 87 ALA A O 1
ATOM 666 N N . ARG A 1 88 ? 8.757 -8.673 20.154 1.00 80.75 88 ARG A N 1
ATOM 667 C CA . ARG A 1 88 ? 7.678 -9.602 19.795 1.00 80.75 88 ARG A CA 1
ATOM 668 C C . ARG A 1 88 ? 6.632 -8.939 18.900 1.00 80.75 88 ARG A C 1
ATOM 670 O O . ARG A 1 88 ? 6.280 -9.505 17.872 1.00 80.75 88 ARG A O 1
ATOM 677 N N . LEU A 1 89 ? 6.198 -7.726 19.240 1.00 80.81 89 LEU A N 1
ATOM 678 C CA . LEU A 1 89 ? 5.248 -6.947 18.446 1.00 80.81 89 LEU A CA 1
ATOM 679 C C . LEU A 1 89 ? 5.772 -6.700 17.028 1.00 80.81 89 LEU A C 1
ATOM 681 O O . LEU A 1 89 ? 5.045 -6.908 16.063 1.00 80.81 89 LEU A O 1
ATOM 685 N N . ILE A 1 90 ? 7.032 -6.284 16.887 1.00 79.12 90 ILE A N 1
ATOM 686 C CA . ILE A 1 90 ? 7.675 -6.091 15.583 1.00 79.12 90 ILE A CA 1
ATOM 687 C C . ILE A 1 90 ? 7.731 -7.417 14.817 1.00 79.12 90 ILE A C 1
ATOM 689 O O . ILE A 1 90 ? 7.414 -7.445 13.627 1.00 79.12 90 ILE A O 1
ATOM 693 N N . GLY A 1 91 ? 8.074 -8.519 15.489 1.00 79.19 91 GLY A N 1
ATOM 694 C CA . GLY A 1 91 ? 8.062 -9.863 14.915 1.00 79.19 91 GLY A CA 1
ATOM 695 C C . GLY A 1 91 ? 6.685 -10.249 14.368 1.00 79.19 91 GLY A C 1
ATOM 696 O O . GLY A 1 91 ? 6.544 -10.507 13.169 1.00 79.19 91 GLY A O 1
ATOM 697 N N . ASP A 1 92 ? 5.658 -10.206 15.210 1.00 82.62 92 ASP A N 1
ATOM 698 C CA . ASP A 1 92 ? 4.282 -10.592 14.879 1.00 82.62 92 ASP A CA 1
ATOM 699 C C . ASP A 1 92 ? 3.655 -9.647 13.834 1.00 82.62 92 ASP A C 1
ATOM 701 O O . ASP A 1 92 ? 2.976 -10.075 12.893 1.00 82.62 92 ASP A O 1
ATOM 705 N N . TRP A 1 93 ? 3.958 -8.350 13.908 1.00 83.50 93 TRP A N 1
ATOM 706 C CA . TRP A 1 93 ? 3.537 -7.383 12.899 1.00 83.50 93 TRP A CA 1
ATOM 707 C C . TRP A 1 93 ? 4.231 -7.623 11.558 1.00 83.50 93 TRP A C 1
ATOM 709 O O . TRP A 1 93 ? 3.578 -7.636 10.514 1.00 83.50 93 TRP A O 1
ATOM 719 N N . SER A 1 94 ? 5.542 -7.879 11.557 1.00 81.31 94 SER A N 1
ATOM 720 C CA . SER A 1 94 ? 6.295 -8.164 10.331 1.00 81.31 94 SER A CA 1
ATOM 721 C C . SER A 1 94 ? 5.828 -9.456 9.658 1.00 81.31 94 SER A C 1
ATOM 723 O O . SER A 1 94 ? 5.873 -9.573 8.427 1.00 81.31 94 SER A O 1
ATOM 725 N N . THR A 1 95 ? 5.345 -10.438 10.429 1.00 83.75 95 THR A N 1
ATOM 726 C CA . THR A 1 95 ? 4.785 -11.663 9.856 1.00 83.75 95 THR A CA 1
ATOM 727 C C . THR A 1 95 ? 3.448 -11.395 9.176 1.00 83.75 95 THR A C 1
ATOM 729 O O . THR A 1 95 ? 3.262 -11.795 8.021 1.00 83.75 95 THR A O 1
ATOM 732 N N . THR A 1 96 ? 2.586 -10.632 9.847 1.00 84.50 96 THR A N 1
ATOM 733 C CA . THR A 1 96 ? 1.230 -10.288 9.406 1.00 84.50 96 THR A CA 1
ATOM 734 C C . THR A 1 96 ? 1.210 -9.305 8.230 1.00 84.50 96 THR A C 1
ATOM 736 O O . THR A 1 96 ? 0.492 -9.519 7.253 1.00 84.50 96 THR A O 1
ATOM 739 N N . ALA A 1 97 ? 2.026 -8.249 8.276 1.00 86.81 97 ALA A N 1
ATOM 740 C CA . ALA A 1 97 ? 2.065 -7.180 7.276 1.00 86.81 97 ALA A CA 1
ATOM 741 C C . ALA A 1 97 ? 2.988 -7.481 6.079 1.00 86.81 97 ALA A C 1
ATOM 743 O O . ALA A 1 97 ? 2.998 -6.742 5.093 1.00 86.81 97 ALA A O 1
ATOM 744 N N . ALA A 1 98 ? 3.757 -8.573 6.107 1.00 83.00 98 ALA A N 1
ATOM 745 C CA . ALA A 1 98 ? 4.667 -8.934 5.020 1.00 83.00 98 ALA A CA 1
ATOM 7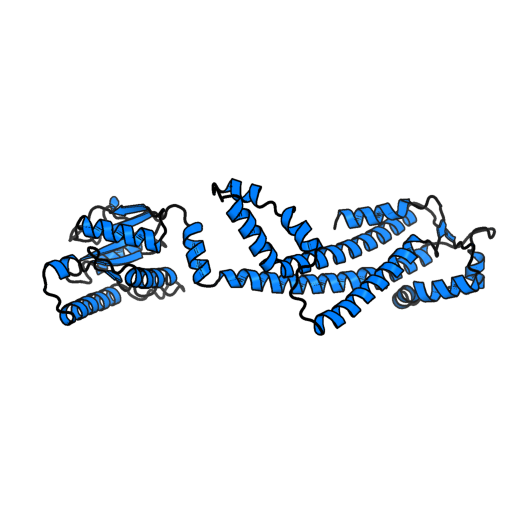46 C C . ALA A 1 98 ? 4.070 -8.969 3.609 1.00 83.00 98 ALA A C 1
ATOM 748 O O . ALA A 1 98 ? 4.718 -8.435 2.709 1.00 83.00 98 ALA A O 1
ATOM 749 N N . PRO A 1 99 ? 2.889 -9.564 3.347 1.00 85.38 99 PRO A N 1
ATOM 750 C CA . PRO A 1 99 ? 2.331 -9.536 2.000 1.00 85.38 99 PRO A CA 1
ATOM 751 C C . PRO A 1 99 ? 2.032 -8.101 1.538 1.00 85.38 99 PRO A C 1
ATOM 753 O O . PRO A 1 99 ? 2.158 -7.805 0.349 1.00 85.38 99 PRO A O 1
ATOM 756 N N . LEU A 1 100 ? 1.676 -7.191 2.447 1.00 88.50 100 LEU A N 1
ATOM 757 C CA . LEU A 1 100 ? 1.485 -5.779 2.121 1.00 88.50 100 LEU A CA 1
ATOM 758 C C . LEU A 1 100 ? 2.824 -5.095 1.808 1.00 88.50 100 LEU A C 1
ATOM 760 O O . LEU A 1 100 ? 2.946 -4.422 0.785 1.00 88.50 100 LEU A O 1
ATOM 764 N N . HIS A 1 101 ? 3.846 -5.308 2.640 1.00 86.94 101 HIS A N 1
ATOM 765 C CA . HIS A 1 101 ? 5.183 -4.750 2.412 1.00 86.94 101 HIS A CA 1
ATOM 766 C C . HIS A 1 101 ? 5.847 -5.287 1.140 1.00 86.94 101 HIS A C 1
ATOM 768 O O . HIS A 1 101 ? 6.497 -4.523 0.433 1.00 86.94 101 HIS A O 1
ATOM 774 N N . ALA A 1 102 ? 5.634 -6.560 0.799 1.00 85.44 102 ALA A N 1
ATOM 775 C CA . ALA A 1 102 ? 6.104 -7.134 -0.458 1.00 85.44 102 ALA A CA 1
ATOM 776 C C . ALA A 1 102 ? 5.468 -6.433 -1.670 1.00 85.44 102 ALA A C 1
ATOM 778 O O . ALA A 1 102 ? 6.189 -6.028 -2.576 1.00 85.44 102 ALA A O 1
ATOM 779 N N . ALA A 1 103 ? 4.147 -6.208 -1.650 1.00 88.19 103 ALA A N 1
ATOM 780 C CA . ALA A 1 103 ? 3.454 -5.490 -2.725 1.00 88.19 103 ALA A CA 1
ATOM 781 C C . ALA A 1 103 ? 3.934 -4.030 -2.853 1.00 88.19 103 ALA A C 1
ATOM 783 O O . ALA A 1 103 ? 4.103 -3.526 -3.963 1.00 88.19 103 ALA A O 1
ATOM 784 N N . ARG A 1 104 ? 4.219 -3.366 -1.722 1.00 92.00 104 ARG A N 1
ATOM 785 C CA . ARG A 1 104 ? 4.821 -2.021 -1.693 1.00 92.00 104 ARG A CA 1
ATOM 786 C C . ARG A 1 104 ? 6.211 -1.998 -2.318 1.00 92.00 104 ARG A C 1
ATOM 788 O O . ARG A 1 104 ? 6.487 -1.139 -3.151 1.00 92.00 104 ARG A O 1
ATOM 795 N N . ALA A 1 105 ? 7.078 -2.926 -1.918 1.00 90.19 105 ALA A N 1
ATOM 796 C CA . ALA A 1 105 ? 8.441 -3.015 -2.431 1.00 90.19 105 ALA A CA 1
ATOM 797 C C . ALA A 1 105 ? 8.451 -3.297 -3.939 1.00 90.19 105 ALA A C 1
ATOM 799 O O . ALA A 1 105 ? 9.156 -2.618 -4.681 1.00 90.19 105 ALA A O 1
ATOM 800 N N . GLU A 1 106 ? 7.616 -4.232 -4.396 1.00 89.62 106 GLU A N 1
ATOM 801 C CA . GLU A 1 106 ? 7.437 -4.557 -5.813 1.00 89.62 106 GLU A CA 1
ATOM 802 C C . GLU A 1 106 ? 6.985 -3.324 -6.608 1.00 89.62 106 GLU A C 1
ATOM 804 O O . GLU A 1 106 ? 7.653 -2.926 -7.564 1.00 89.62 106 GLU A O 1
ATOM 809 N N . ARG A 1 107 ? 5.932 -2.633 -6.147 1.00 93.75 107 ARG A N 1
ATOM 810 C CA . ARG A 1 107 ? 5.457 -1.379 -6.750 1.00 93.75 107 ARG A CA 1
ATOM 811 C C . ARG A 1 107 ? 6.578 -0.344 -6.878 1.00 93.75 107 ARG A C 1
ATOM 813 O O . ARG A 1 107 ? 6.789 0.211 -7.957 1.00 93.75 107 ARG A O 1
ATOM 820 N N . ILE A 1 108 ? 7.292 -0.075 -5.782 1.00 93.88 108 ILE A N 1
ATOM 821 C CA . ILE A 1 108 ? 8.377 0.917 -5.744 1.00 93.88 108 ILE A CA 1
ATOM 822 C C . ILE A 1 108 ? 9.495 0.532 -6.711 1.00 93.88 108 ILE A C 1
ATOM 824 O O . ILE A 1 108 ? 10.016 1.408 -7.402 1.00 93.88 108 ILE A O 1
ATOM 828 N N . LEU A 1 109 ? 9.857 -0.751 -6.781 1.00 92.12 109 LEU A N 1
ATOM 829 C CA . LEU A 1 109 ? 10.915 -1.239 -7.657 1.00 92.12 109 LEU A CA 1
ATOM 830 C C . LEU A 1 109 ? 10.534 -1.077 -9.133 1.00 92.12 109 LEU A C 1
ATOM 832 O O . LEU A 1 109 ? 11.332 -0.551 -9.907 1.00 92.12 109 LEU A O 1
ATOM 836 N N . HIS A 1 110 ? 9.310 -1.450 -9.519 1.00 94.06 110 HIS A N 1
ATOM 837 C CA . HIS A 1 110 ? 8.843 -1.307 -10.900 1.00 94.06 110 HIS A CA 1
ATOM 838 C C . HIS A 1 110 ? 8.762 0.154 -11.341 1.00 94.06 110 HIS A C 1
ATOM 840 O O . HIS A 1 110 ? 9.302 0.493 -12.394 1.00 94.06 110 HIS A O 1
ATOM 846 N N . PHE A 1 111 ? 8.176 1.037 -10.527 1.00 96.56 111 PHE A N 1
ATOM 847 C CA . PHE A 1 111 ? 8.144 2.457 -10.875 1.00 96.56 111 PHE A CA 1
ATOM 848 C C . PHE A 1 111 ? 9.523 3.116 -10.822 1.00 96.56 111 PHE A C 1
ATOM 850 O O . PHE A 1 111 ? 9.798 3.999 -11.629 1.00 96.56 111 PHE A O 1
ATOM 857 N N . SER A 1 112 ? 10.411 2.698 -9.915 1.00 95.38 112 SER A N 1
ATOM 858 C CA . SER A 1 112 ? 11.791 3.198 -9.902 1.00 95.38 112 SER A CA 1
ATOM 859 C C . SER A 1 112 ? 12.549 2.764 -11.156 1.00 95.38 112 SER A C 1
ATOM 861 O O . SER A 1 112 ? 13.258 3.583 -11.725 1.00 95.38 112 SER A O 1
ATOM 863 N N . ALA A 1 113 ? 12.360 1.528 -11.629 1.00 93.62 113 ALA A N 1
ATOM 864 C CA . ALA A 1 113 ? 12.942 1.054 -12.884 1.00 93.62 113 ALA A CA 1
ATOM 865 C C . ALA A 1 113 ? 12.371 1.793 -14.109 1.00 93.62 113 ALA A C 1
ATOM 867 O O . ALA A 1 113 ? 13.129 2.168 -15.000 1.00 93.62 113 ALA A O 1
ATOM 868 N N . ALA A 1 114 ? 11.058 2.055 -14.136 1.00 96.06 114 ALA A N 1
ATOM 869 C CA . ALA A 1 114 ? 10.438 2.867 -15.184 1.00 96.06 114 ALA A CA 1
ATOM 870 C C . ALA A 1 114 ? 11.003 4.295 -15.192 1.00 96.06 114 ALA A C 1
ATOM 872 O O . ALA A 1 114 ? 11.412 4.787 -16.236 1.00 96.06 114 ALA A O 1
ATOM 873 N N . LEU A 1 115 ? 11.096 4.938 -14.023 1.00 96.31 115 LEU A N 1
ATOM 874 C CA . LEU A 1 115 ? 11.670 6.279 -13.889 1.00 96.31 115 LEU A CA 1
ATOM 875 C C . LEU A 1 115 ? 13.158 6.326 -14.233 1.00 96.31 115 LEU A C 1
ATOM 877 O O . LEU A 1 115 ? 13.603 7.313 -14.802 1.00 96.31 115 LEU A O 1
ATOM 881 N N . PHE A 1 116 ? 13.918 5.278 -13.921 1.00 94.00 116 PHE A N 1
ATOM 882 C CA . PHE A 1 116 ? 15.311 5.158 -14.347 1.00 94.00 116 PHE A CA 1
ATOM 883 C C . PHE A 1 116 ? 15.418 5.127 -15.879 1.00 94.00 116 PHE A C 1
ATOM 885 O O . PHE A 1 116 ? 16.191 5.891 -16.448 1.00 94.00 116 PHE A O 1
ATOM 892 N N . ALA A 1 117 ? 14.588 4.325 -16.557 1.00 92.81 117 ALA A N 1
ATOM 893 C CA . ALA A 1 117 ? 14.543 4.281 -18.020 1.00 92.81 117 ALA A CA 1
ATOM 894 C C . ALA A 1 117 ? 14.089 5.617 -18.637 1.00 92.81 117 ALA A C 1
ATOM 896 O O . ALA A 1 117 ? 14.682 6.078 -19.609 1.00 92.81 117 ALA A O 1
ATOM 897 N N . VAL A 1 118 ? 13.095 6.286 -18.042 1.00 94.75 118 VAL A N 1
ATOM 898 C CA . VAL A 1 118 ? 12.690 7.647 -18.439 1.00 94.75 118 VAL A CA 1
ATOM 899 C C . VAL A 1 118 ? 13.830 8.647 -18.219 1.00 94.75 118 VAL A C 1
ATOM 901 O O . VAL A 1 118 ? 14.039 9.518 -19.055 1.00 94.75 118 VAL A O 1
ATOM 904 N N . GLY A 1 119 ? 14.599 8.503 -17.138 1.00 91.88 119 GLY A N 1
ATOM 905 C CA . GLY A 1 119 ? 15.793 9.303 -16.875 1.00 91.88 119 GLY A CA 1
ATOM 906 C C . GLY A 1 119 ? 16.873 9.117 -17.941 1.00 91.88 119 GLY A C 1
ATOM 907 O O . GLY A 1 119 ? 17.434 10.106 -18.399 1.00 91.88 119 GLY A O 1
ATOM 908 N N . ILE A 1 120 ? 17.112 7.880 -18.395 1.00 90.00 120 ILE A N 1
ATOM 909 C CA . ILE A 1 120 ? 18.019 7.598 -19.523 1.00 90.00 120 ILE A CA 1
ATOM 910 C C . ILE A 1 120 ? 17.536 8.316 -20.786 1.00 90.00 120 ILE A C 1
ATOM 912 O O . ILE A 1 120 ? 18.311 9.027 -21.416 1.00 90.00 120 ILE A O 1
ATOM 916 N N . ILE A 1 121 ? 16.249 8.186 -21.129 1.00 90.69 121 ILE A N 1
ATOM 917 C CA . ILE A 1 121 ? 15.658 8.862 -22.294 1.00 90.69 121 ILE A CA 1
ATOM 918 C C . ILE A 1 121 ? 15.823 10.386 -22.179 1.00 90.69 121 ILE A C 1
ATOM 920 O O . ILE A 1 121 ? 16.251 11.035 -23.129 1.00 90.69 121 ILE A O 1
ATOM 924 N N . ALA A 1 122 ? 15.526 10.960 -21.012 1.00 90.50 122 ALA A N 1
ATOM 925 C CA . ALA A 1 122 ? 15.683 12.390 -20.767 1.00 90.50 122 ALA A CA 1
ATOM 926 C C . ALA A 1 122 ? 17.147 12.842 -20.897 1.00 90.50 122 ALA A C 1
ATOM 928 O O . ALA A 1 122 ? 17.404 13.890 -21.484 1.00 90.50 122 ALA A O 1
ATOM 929 N N . GLY A 1 123 ? 18.101 12.047 -20.399 1.00 86.50 123 GLY A N 1
ATOM 930 C CA . GLY A 1 123 ? 19.536 12.294 -20.562 1.00 86.50 123 GLY A CA 1
ATOM 931 C C . GLY A 1 123 ? 19.957 12.324 -22.033 1.00 86.50 123 GLY A C 1
ATOM 932 O O . GLY A 1 123 ? 20.586 13.292 -22.461 1.00 86.50 123 GLY A O 1
ATOM 933 N N . LEU A 1 124 ? 19.514 11.330 -22.813 1.00 83.75 124 LEU A N 1
ATOM 934 C CA . LEU A 1 124 ? 19.770 11.242 -24.254 1.00 83.75 124 LEU A CA 1
ATOM 935 C C . LEU A 1 124 ? 19.262 12.484 -25.005 1.00 83.75 124 LEU A C 1
ATOM 937 O O . LEU A 1 124 ? 20.007 13.087 -25.777 1.00 83.75 124 LEU A O 1
ATOM 941 N N . TYR A 1 125 ? 18.018 12.907 -24.756 1.00 85.88 125 TYR A N 1
ATOM 942 C CA . TYR A 1 125 ? 17.442 14.084 -25.420 1.00 85.88 125 TYR A CA 1
ATOM 943 C C . TYR A 1 125 ? 18.070 15.401 -24.966 1.00 85.88 125 TYR A C 1
ATOM 945 O O . TYR A 1 125 ? 18.326 16.266 -25.801 1.00 85.88 125 TYR A O 1
ATOM 953 N N . LEU A 1 126 ? 18.354 15.564 -23.668 1.00 84.94 126 LEU A N 1
ATOM 954 C CA . LEU A 1 126 ? 18.991 16.779 -23.153 1.00 84.94 126 LEU A CA 1
ATOM 955 C C . LEU A 1 126 ? 20.360 16.996 -23.805 1.00 84.94 126 LEU A C 1
A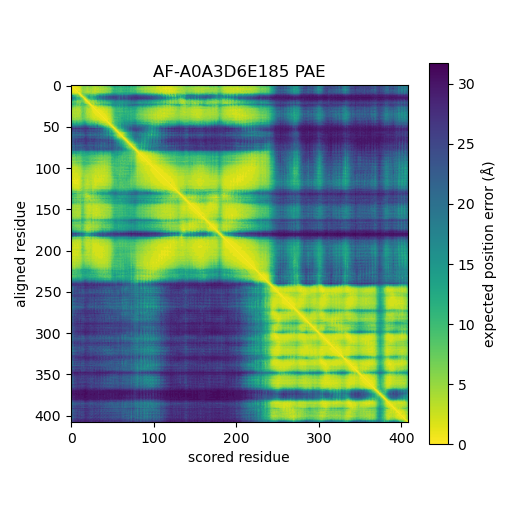TOM 957 O O . LEU A 1 126 ? 20.744 18.122 -24.118 1.00 84.94 126 LEU A O 1
ATOM 961 N N . ARG A 1 127 ? 21.087 15.905 -24.046 1.00 75.69 127 ARG A N 1
ATOM 962 C CA . ARG A 1 127 ? 22.398 15.946 -24.681 1.00 75.69 127 ARG A CA 1
ATOM 963 C C . ARG A 1 127 ? 22.306 16.110 -26.197 1.00 75.69 127 ARG A C 1
ATOM 965 O O . ARG A 1 127 ? 23.078 16.890 -26.740 1.00 75.69 127 ARG A O 1
ATOM 972 N N . GLY A 1 128 ? 21.330 15.479 -26.854 1.00 75.88 128 GLY A N 1
ATOM 973 C CA . GLY A 1 128 ? 21.048 15.697 -28.280 1.00 75.88 128 GLY A CA 1
ATOM 974 C C . GLY A 1 128 ? 20.522 17.092 -28.619 1.00 75.88 128 GLY A C 1
ATOM 975 O O . GLY A 1 128 ? 20.655 17.526 -29.756 1.00 75.88 128 GLY A O 1
ATOM 976 N N . PHE A 1 129 ? 19.983 17.820 -27.640 1.00 77.44 129 PHE A N 1
ATOM 977 C CA . PHE A 1 129 ? 19.685 19.245 -27.783 1.00 77.44 129 PHE A CA 1
ATOM 978 C C . PHE A 1 129 ? 20.947 20.119 -27.681 1.00 77.44 129 PHE A C 1
ATOM 980 O O . PHE A 1 129 ? 21.057 21.129 -28.368 1.00 77.44 129 PHE A O 1
ATOM 987 N N . ALA A 1 130 ? 21.902 19.742 -26.824 1.00 72.62 130 ALA A N 1
ATOM 988 C CA . ALA A 1 130 ? 23.110 20.527 -26.567 1.00 72.62 130 ALA A CA 1
ATOM 989 C C . ALA A 1 130 ? 24.265 20.247 -27.551 1.00 72.62 130 ALA A C 1
ATOM 991 O O . ALA A 1 130 ? 25.154 21.085 -27.696 1.00 72.62 130 ALA A O 1
ATOM 992 N N . PHE A 1 131 ? 24.282 19.078 -28.201 1.00 73.06 131 PHE A N 1
ATOM 993 C CA . PHE A 1 131 ? 25.371 18.626 -29.069 1.00 73.06 131 PHE A CA 1
ATOM 994 C C . PHE A 1 131 ? 24.852 17.941 -30.338 1.00 73.06 131 PHE A C 1
ATOM 996 O O . PHE A 1 131 ? 23.884 17.184 -30.298 1.00 73.06 131 PHE A O 1
ATOM 1003 N N . GLU A 1 132 ? 25.566 18.124 -31.451 1.00 70.88 132 GLU A N 1
ATOM 1004 C CA . GLU A 1 132 ? 25.354 17.339 -32.669 1.00 70.88 132 GLU A CA 1
ATOM 1005 C C . GLU A 1 132 ? 25.852 15.906 -32.470 1.00 70.88 132 GLU A C 1
ATOM 1007 O O . GLU A 1 132 ? 27.050 15.621 -32.558 1.00 70.88 132 GLU A O 1
ATOM 1012 N N . TYR A 1 133 ? 24.920 14.996 -32.202 1.00 73.25 133 TYR A N 1
ATOM 1013 C CA . TYR A 1 133 ? 25.222 13.577 -32.172 1.00 73.25 133 TYR A CA 1
ATOM 1014 C C . TYR A 1 133 ? 25.273 12.984 -33.571 1.00 73.25 133 TYR A C 1
ATOM 1016 O O . TYR A 1 133 ? 24.378 13.190 -34.396 1.00 73.25 133 TYR A O 1
ATOM 1024 N N . ARG A 1 134 ? 26.294 12.161 -33.795 1.00 78.81 134 ARG A N 1
ATOM 1025 C CA . ARG A 1 134 ? 26.402 11.305 -34.977 1.00 78.81 134 ARG A CA 1
ATOM 1026 C C . ARG A 1 134 ? 26.066 9.872 -34.602 1.00 78.81 134 ARG A C 1
ATOM 1028 O O . ARG A 1 134 ? 26.507 9.387 -33.560 1.00 78.81 134 ARG A O 1
ATOM 1035 N N . ALA A 1 135 ? 25.245 9.217 -35.416 1.00 79.69 135 ALA A N 1
ATOM 1036 C CA . ALA A 1 135 ? 24.983 7.797 -35.233 1.00 79.69 135 ALA A CA 1
ATOM 1037 C C . ALA A 1 135 ? 26.203 7.014 -35.709 1.00 79.69 135 ALA A C 1
ATOM 1039 O O . ALA A 1 135 ? 26.642 7.193 -36.844 1.00 79.69 135 ALA A O 1
ATOM 1040 N N . ALA A 1 136 ? 26.720 6.149 -34.845 1.00 82.19 136 ALA A N 1
ATOM 1041 C CA . ALA A 1 136 ? 27.783 5.228 -35.195 1.00 82.19 136 ALA A CA 1
ATOM 1042 C C . ALA A 1 136 ? 27.494 3.849 -34.607 1.00 82.19 136 ALA A C 1
ATOM 1044 O O . ALA A 1 136 ? 26.712 3.694 -33.667 1.00 82.19 136 ALA A O 1
ATOM 1045 N N . TRP A 1 137 ? 28.141 2.821 -35.131 1.00 82.50 137 TRP A N 1
ATOM 1046 C CA . TRP A 1 137 ? 28.237 1.556 -34.417 1.00 82.50 137 TRP A CA 1
ATOM 1047 C C . TRP A 1 137 ? 29.652 1.011 -34.479 1.00 82.50 137 TRP A C 1
ATOM 1049 O O . TRP A 1 137 ? 30.380 1.195 -35.457 1.00 82.50 137 TRP A O 1
ATOM 1059 N N . GLU A 1 138 ? 30.029 0.328 -33.406 1.00 82.75 138 GLU A N 1
ATOM 1060 C CA . GLU A 1 138 ? 31.348 -0.263 -33.246 1.00 82.75 138 GLU A CA 1
ATOM 1061 C C . GLU A 1 138 ? 31.204 -1.688 -32.743 1.00 82.75 138 GLU A C 1
ATOM 1063 O O . GLU A 1 138 ? 30.453 -1.969 -31.808 1.00 82.75 138 GLU A O 1
ATOM 1068 N N . SER A 1 139 ? 31.951 -2.598 -33.356 1.00 82.81 139 SER A N 1
ATOM 1069 C CA . SER A 1 139 ? 32.147 -3.934 -32.821 1.00 82.81 139 SER A CA 1
ATOM 1070 C C . SER A 1 139 ? 33.449 -4.526 -33.340 1.00 82.81 139 SER A C 1
ATOM 1072 O O . SER A 1 139 ? 33.742 -4.456 -34.538 1.00 82.81 139 SER A O 1
ATOM 1074 N N . THR A 1 140 ? 34.202 -5.141 -32.429 1.00 80.69 140 THR A N 1
ATOM 1075 C CA . THR A 1 140 ? 35.395 -5.937 -32.748 1.00 80.69 140 THR A CA 1
ATOM 1076 C C . THR A 1 140 ? 35.021 -7.306 -33.321 1.00 80.69 140 THR A C 1
ATOM 1078 O O . THR A 1 140 ? 35.776 -7.867 -34.105 1.00 80.69 140 THR A O 1
ATOM 1081 N N . PHE A 1 141 ? 33.853 -7.843 -32.950 1.00 83.38 141 PHE A N 1
ATOM 1082 C CA . PHE A 1 141 ? 33.455 -9.224 -33.260 1.00 83.38 141 PHE A CA 1
ATOM 1083 C C . PHE A 1 141 ? 32.348 -9.333 -34.313 1.00 83.38 141 PHE A C 1
ATOM 1085 O O . PHE A 1 141 ? 32.161 -10.394 -34.901 1.00 83.38 141 PHE A O 1
ATOM 1092 N N . VAL A 1 142 ? 31.584 -8.262 -34.534 1.00 86.38 142 VAL A N 1
ATOM 1093 C CA . VAL A 1 142 ? 30.361 -8.290 -35.343 1.00 86.38 142 VAL A CA 1
ATOM 1094 C C . VAL A 1 142 ? 30.570 -7.500 -36.638 1.00 86.38 142 VAL A C 1
ATOM 1096 O O . VAL A 1 142 ? 30.956 -6.333 -36.605 1.00 86.38 142 VAL A O 1
ATOM 1099 N N . GLY A 1 143 ? 30.307 -8.137 -37.784 1.00 86.75 143 GLY A N 1
ATOM 1100 C CA . GLY A 1 143 ? 30.275 -7.485 -39.101 1.00 86.75 143 GLY A CA 1
ATOM 1101 C C . GLY A 1 143 ? 28.949 -6.764 -39.385 1.00 86.75 143 GLY A C 1
ATOM 1102 O O . GLY A 1 143 ? 27.976 -6.946 -38.654 1.00 86.75 143 GLY A O 1
ATOM 1103 N N . ALA A 1 144 ? 28.886 -5.980 -40.467 1.00 86.69 144 ALA A N 1
ATOM 1104 C CA . ALA A 1 144 ? 27.729 -5.131 -40.791 1.00 86.69 144 ALA A CA 1
ATOM 1105 C C . ALA A 1 144 ? 26.406 -5.910 -40.917 1.00 86.69 144 ALA A C 1
ATOM 1107 O O . ALA A 1 144 ? 25.399 -5.494 -40.350 1.00 86.69 144 ALA A O 1
ATOM 1108 N N . GLU A 1 145 ? 26.410 -7.083 -41.559 1.00 88.38 145 GLU A N 1
ATOM 1109 C CA . GLU A 1 145 ? 25.213 -7.933 -41.646 1.00 88.38 145 GLU A CA 1
ATOM 1110 C C . GLU A 1 145 ? 24.708 -8.389 -40.274 1.00 88.38 145 GLU A C 1
ATOM 1112 O O . GLU A 1 145 ? 23.513 -8.361 -39.982 1.00 88.38 145 GLU A O 1
ATOM 1117 N N . ALA A 1 146 ? 25.620 -8.840 -39.411 1.00 88.56 146 ALA A N 1
ATOM 1118 C CA . ALA A 1 146 ? 25.257 -9.323 -38.089 1.00 88.56 146 ALA A CA 1
ATOM 1119 C C . ALA A 1 146 ? 24.794 -8.165 -37.189 1.00 88.56 146 ALA A C 1
ATOM 1121 O O . ALA A 1 146 ? 23.830 -8.332 -36.444 1.00 88.56 146 ALA A O 1
ATOM 1122 N N . ALA A 1 147 ? 25.404 -6.982 -37.316 1.00 87.00 147 ALA A N 1
ATOM 1123 C CA . ALA A 1 147 ? 24.952 -5.763 -36.651 1.00 87.00 147 ALA A CA 1
ATOM 1124 C C . ALA A 1 147 ? 23.538 -5.378 -37.110 1.00 87.00 147 ALA A C 1
ATOM 1126 O O . ALA A 1 147 ? 22.674 -5.136 -36.270 1.00 87.00 147 ALA A O 1
ATOM 1127 N N . HIS A 1 148 ? 23.267 -5.420 -38.418 1.00 90.94 148 HIS A N 1
ATOM 1128 C CA . HIS A 1 148 ? 21.938 -5.164 -38.969 1.00 90.94 148 HIS A CA 1
ATOM 1129 C C . HIS A 1 148 ? 20.897 -6.159 -38.435 1.00 90.94 148 HIS A C 1
ATOM 1131 O O . HIS A 1 148 ? 19.834 -5.741 -37.975 1.00 90.94 148 HIS A O 1
ATOM 1137 N N . ARG A 1 149 ? 21.208 -7.464 -38.391 1.00 90.12 149 ARG A N 1
ATOM 1138 C CA . ARG A 1 149 ? 20.315 -8.480 -37.796 1.00 90.12 149 ARG A CA 1
ATOM 1139 C C . ARG A 1 149 ? 20.015 -8.199 -36.321 1.00 90.12 149 ARG A C 1
ATOM 1141 O O . ARG A 1 149 ? 18.856 -8.256 -35.913 1.00 90.12 149 ARG A O 1
ATOM 1148 N N . ILE A 1 150 ? 21.037 -7.871 -35.527 1.00 89.38 150 ILE A N 1
ATOM 1149 C CA . ILE A 1 150 ? 20.874 -7.550 -34.100 1.00 89.38 150 ILE A CA 1
ATOM 1150 C C . ILE A 1 150 ? 20.000 -6.305 -33.927 1.00 89.38 150 ILE A C 1
ATOM 1152 O O . ILE A 1 150 ? 19.044 -6.338 -33.153 1.00 89.38 150 ILE A O 1
ATOM 1156 N N . LEU A 1 151 ? 20.287 -5.226 -34.662 1.00 89.06 151 LEU A N 1
ATOM 1157 C CA . LEU A 1 151 ? 19.521 -3.981 -34.584 1.00 89.06 151 LEU A CA 1
ATOM 1158 C C . LEU A 1 151 ? 18.081 -4.159 -35.068 1.00 89.06 151 LEU A C 1
ATOM 1160 O O . LEU A 1 151 ? 17.183 -3.574 -34.474 1.00 89.06 151 LEU A O 1
ATOM 1164 N N . THR A 1 152 ? 17.841 -5.004 -36.071 1.00 90.88 152 THR A N 1
ATOM 1165 C CA . THR A 1 152 ? 16.484 -5.331 -36.537 1.00 90.88 152 THR A CA 1
ATOM 1166 C C . THR A 1 152 ? 15.651 -5.921 -35.407 1.00 90.88 152 THR A C 1
ATOM 1168 O O . THR A 1 152 ? 14.553 -5.444 -35.140 1.00 90.88 152 THR A O 1
ATOM 1171 N N . VAL A 1 153 ? 16.181 -6.916 -34.690 1.00 90.62 153 VAL A N 1
ATOM 1172 C CA . VAL A 1 153 ? 15.473 -7.537 -33.560 1.00 90.62 153 VAL A CA 1
ATOM 1173 C C . VAL A 1 153 ? 15.349 -6.566 -32.386 1.00 90.62 153 VAL A C 1
ATOM 1175 O O . VAL A 1 153 ? 14.282 -6.446 -31.788 1.00 90.62 153 VAL A O 1
ATOM 1178 N N . MET A 1 154 ? 16.432 -5.860 -32.058 1.00 89.94 154 MET A N 1
ATOM 1179 C CA . MET A 1 154 ? 16.485 -4.958 -30.910 1.00 89.94 154 MET A CA 1
ATOM 1180 C C . MET A 1 154 ? 15.535 -3.768 -31.070 1.00 89.94 154 MET A C 1
ATOM 1182 O O . MET A 1 154 ? 14.860 -3.407 -30.111 1.00 89.94 154 MET A O 1
ATOM 1186 N N . LEU A 1 155 ? 15.482 -3.167 -32.262 1.00 90.38 155 LEU A N 1
ATOM 1187 C CA . LEU A 1 155 ? 14.719 -1.952 -32.555 1.00 90.38 155 LEU A CA 1
ATOM 1188 C C . LEU A 1 155 ? 13.330 -2.233 -33.140 1.00 90.38 155 LEU A C 1
ATOM 1190 O O . LEU A 1 155 ? 12.549 -1.293 -33.279 1.00 90.38 155 LEU A O 1
ATOM 1194 N N . ALA A 1 156 ? 12.983 -3.493 -33.436 1.00 92.19 156 ALA A N 1
ATOM 1195 C CA . ALA A 1 156 ? 11.650 -3.877 -33.911 1.00 92.19 156 ALA A CA 1
ATOM 1196 C C . ALA A 1 156 ? 10.500 -3.270 -33.080 1.00 92.19 156 ALA A C 1
ATOM 1198 O O . ALA A 1 156 ? 9.584 -2.715 -33.686 1.00 92.19 156 ALA A O 1
ATOM 1199 N N . PRO A 1 157 ? 10.537 -3.263 -31.729 1.00 92.31 157 PRO A N 1
ATOM 1200 C CA . PRO A 1 157 ? 9.473 -2.650 -30.934 1.00 92.31 157 PRO A CA 1
ATOM 1201 C C . PRO A 1 157 ? 9.332 -1.143 -31.177 1.00 92.31 157 PRO A C 1
ATOM 1203 O O . PRO A 1 157 ? 8.220 -0.619 -31.191 1.00 92.31 157 PRO A O 1
ATOM 1206 N N . GLY A 1 158 ? 10.453 -0.445 -31.379 1.00 90.69 158 GLY A N 1
ATOM 1207 C CA . GLY A 1 158 ? 10.454 0.964 -31.748 1.00 90.69 158 GLY A CA 1
ATOM 1208 C C . GLY A 1 158 ? 9.909 1.185 -33.157 1.00 90.69 158 GLY A C 1
ATOM 1209 O O . GLY A 1 158 ? 9.104 2.090 -33.345 1.00 90.69 158 GLY A O 1
ATOM 1210 N N . LEU A 1 159 ? 10.288 0.335 -34.119 1.00 92.69 159 LEU A N 1
ATOM 1211 C CA . LEU A 1 159 ? 9.814 0.405 -35.507 1.00 92.69 159 LEU A CA 1
ATOM 1212 C C . LEU A 1 159 ? 8.303 0.163 -35.602 1.00 92.69 159 LEU A C 1
ATOM 1214 O O . LEU A 1 159 ? 7.623 0.866 -36.340 1.00 92.69 159 LEU A O 1
ATOM 1218 N N . TRP A 1 160 ? 7.753 -0.768 -34.815 1.00 92.50 160 TRP A N 1
ATOM 1219 C CA . TRP A 1 160 ? 6.302 -0.972 -34.726 1.00 92.50 160 TRP A CA 1
ATOM 1220 C C . TRP A 1 160 ? 5.566 0.267 -34.216 1.00 92.50 160 TRP A C 1
ATOM 1222 O O . TRP A 1 160 ? 4.449 0.533 -34.650 1.00 92.50 160 TRP A O 1
ATOM 1232 N N . LEU A 1 161 ? 6.182 1.020 -33.299 1.00 90.69 161 LEU A N 1
ATOM 1233 C CA . LEU A 1 161 ? 5.589 2.235 -32.746 1.00 90.69 161 LEU A CA 1
ATOM 1234 C C . LEU A 1 161 ? 5.694 3.426 -33.708 1.00 90.69 161 LEU A C 1
ATOM 1236 O O . LEU A 1 161 ? 4.778 4.241 -33.764 1.00 90.69 161 LEU A O 1
ATOM 1240 N N . THR A 1 162 ? 6.807 3.553 -34.436 1.00 88.62 162 THR A N 1
ATOM 1241 C CA . THR A 1 162 ? 7.078 4.705 -35.312 1.00 88.62 162 THR A CA 1
ATOM 1242 C C . THR A 1 162 ? 6.657 4.492 -36.766 1.00 88.62 162 THR A C 1
ATOM 1244 O O . THR A 1 162 ? 6.569 5.466 -37.508 1.00 88.62 162 THR A O 1
ATOM 1247 N N . GLY A 1 163 ? 6.397 3.250 -37.188 1.00 84.75 163 GLY A N 1
ATOM 1248 C CA . GLY A 1 163 ? 6.025 2.899 -38.563 1.00 84.75 163 GLY A CA 1
ATOM 1249 C C . GLY A 1 163 ? 7.171 2.997 -39.579 1.00 84.75 163 GLY A C 1
ATOM 1250 O O . GLY A 1 163 ? 6.920 2.976 -40.781 1.00 84.75 163 GLY A O 1
ATOM 1251 N N . GLY A 1 164 ? 8.417 3.139 -39.116 1.00 83.94 164 GLY A N 1
ATOM 1252 C CA . GLY A 1 164 ? 9.598 3.260 -39.973 1.00 83.94 164 GLY A CA 1
ATOM 1253 C C . GLY A 1 164 ? 10.187 1.916 -40.413 1.00 83.94 164 GLY A C 1
ATOM 1254 O O . GLY A 1 164 ? 9.841 0.860 -39.885 1.00 83.94 164 GLY A O 1
ATOM 1255 N N . ALA A 1 165 ? 11.141 1.973 -41.343 1.00 85.19 165 ALA A N 1
ATOM 1256 C CA . ALA A 1 165 ? 11.989 0.844 -41.722 1.00 85.19 165 ALA A CA 1
ATOM 1257 C C . ALA A 1 165 ? 13.431 1.076 -41.251 1.00 85.19 165 ALA A C 1
ATOM 1259 O O . ALA A 1 165 ? 13.902 2.216 -41.198 1.00 85.19 165 ALA A O 1
ATOM 1260 N N . LEU A 1 166 ? 14.132 -0.007 -40.906 1.00 86.69 166 LEU A N 1
ATOM 1261 C CA . LEU A 1 166 ? 15.560 0.063 -40.611 1.00 86.69 166 LEU A CA 1
ATOM 1262 C C . LEU A 1 166 ? 16.338 0.290 -41.924 1.00 86.69 166 LEU A C 1
ATOM 1264 O O . LEU A 1 166 ? 16.000 -0.350 -42.920 1.00 86.69 166 LEU A O 1
ATOM 1268 N N . PRO A 1 167 ? 17.366 1.160 -41.950 1.00 87.06 167 PRO A N 1
ATOM 1269 C CA . PRO A 1 167 ? 18.230 1.313 -43.118 1.00 87.06 167 PRO A CA 1
ATOM 1270 C C . PRO A 1 167 ? 18.900 -0.003 -43.516 1.00 87.06 167 PRO A C 1
ATOM 1272 O O . PRO A 1 167 ? 19.222 -0.818 -42.647 1.00 87.06 167 PRO A O 1
ATOM 1275 N N . ASP A 1 168 ? 19.135 -0.177 -44.816 1.00 88.56 168 ASP A N 1
ATOM 1276 C CA . ASP A 1 168 ? 19.751 -1.383 -45.376 1.00 88.56 168 ASP A CA 1
ATOM 1277 C C . ASP A 1 168 ? 21.181 -1.616 -44.848 1.00 88.56 168 ASP A C 1
ATOM 1279 O O . ASP A 1 168 ? 21.806 -0.726 -44.262 1.00 88.56 168 ASP A O 1
ATOM 1283 N N . VAL A 1 169 ? 21.712 -2.821 -45.049 1.00 88.06 169 VAL A N 1
ATOM 1284 C CA . VAL A 1 169 ? 23.029 -3.249 -44.558 1.00 88.06 169 VAL A CA 1
ATOM 1285 C C . VAL A 1 169 ? 24.139 -2.311 -45.035 1.00 88.06 169 VAL A C 1
ATOM 1287 O O . VAL A 1 169 ? 24.998 -1.958 -44.230 1.00 88.06 169 VAL A O 1
ATOM 1290 N N . ASP A 1 170 ? 24.090 -1.843 -46.284 1.00 85.50 170 ASP A N 1
ATOM 1291 C CA . ASP A 1 170 ? 25.082 -0.914 -46.843 1.00 85.50 170 ASP A CA 1
ATOM 1292 C C . ASP A 1 170 ? 25.017 0.469 -46.183 1.00 85.50 170 ASP A C 1
ATOM 1294 O O . ASP A 1 170 ? 26.042 1.053 -45.821 1.00 85.50 170 ASP A O 1
ATOM 1298 N N . ALA A 1 171 ? 23.802 0.969 -45.939 1.00 83.75 171 ALA A N 1
ATOM 1299 C CA . ALA A 1 171 ? 23.589 2.219 -45.213 1.00 83.75 171 ALA A CA 1
ATOM 1300 C C . ALA A 1 171 ? 24.060 2.108 -43.754 1.00 83.75 171 ALA A C 1
ATOM 1302 O O . ALA A 1 171 ? 24.590 3.068 -43.193 1.00 83.75 171 ALA A O 1
ATOM 1303 N N . LEU A 1 172 ? 23.915 0.926 -43.145 1.00 84.50 172 LEU A N 1
ATOM 1304 C CA . LEU A 1 172 ? 24.451 0.646 -41.819 1.00 84.50 172 LEU A CA 1
ATOM 1305 C C . LEU A 1 172 ? 25.983 0.520 -41.848 1.00 84.50 172 LEU A C 1
ATOM 1307 O O . LEU A 1 172 ? 26.655 1.041 -40.962 1.00 84.50 172 LEU A O 1
ATOM 1311 N N . ALA A 1 173 ? 26.566 -0.119 -42.862 1.00 84.50 173 ALA A N 1
ATOM 1312 C CA . ALA A 1 173 ? 28.014 -0.245 -43.021 1.00 84.50 173 ALA A CA 1
ATOM 1313 C C . ALA A 1 173 ? 28.697 1.126 -43.156 1.00 84.50 173 ALA A C 1
ATOM 1315 O O . ALA A 1 173 ? 29.771 1.329 -42.587 1.00 84.50 173 ALA A O 1
ATOM 1316 N N . ALA A 1 174 ? 28.037 2.081 -43.819 1.00 83.06 174 ALA A N 1
ATOM 1317 C CA . ALA A 1 174 ? 28.514 3.453 -43.985 1.00 83.06 174 ALA A CA 1
ATOM 1318 C C . ALA A 1 174 ? 28.621 4.247 -42.667 1.00 83.06 174 ALA A C 1
ATOM 1320 O O . ALA A 1 174 ? 29.389 5.203 -42.593 1.00 83.06 174 ALA A O 1
ATOM 1321 N N . ILE A 1 175 ? 27.883 3.854 -41.621 1.00 82.69 175 ILE A N 1
ATOM 1322 C CA . ILE A 1 175 ? 27.917 4.501 -40.296 1.00 82.69 175 ILE A CA 1
ATOM 1323 C C . ILE A 1 175 ? 28.753 3.719 -39.269 1.00 82.69 175 ILE A C 1
ATOM 1325 O O . ILE A 1 175 ? 28.661 3.966 -38.066 1.00 82.69 175 ILE A O 1
ATOM 1329 N N . ARG A 1 176 ? 29.568 2.751 -39.706 1.00 83.75 176 ARG A N 1
ATOM 1330 C CA . ARG A 1 176 ? 30.534 2.085 -38.822 1.00 83.75 176 ARG A CA 1
ATOM 1331 C C . ARG A 1 176 ? 31.612 3.090 -38.407 1.00 83.75 176 ARG A C 1
ATOM 1333 O O . ARG A 1 176 ? 32.190 3.753 -39.267 1.00 83.75 176 ARG A O 1
ATOM 1340 N N . SER A 1 177 ? 31.917 3.188 -37.113 1.00 74.75 177 SER A N 1
ATOM 1341 C CA . SER A 1 177 ? 32.986 4.096 -36.672 1.00 74.75 177 SER A CA 1
ATOM 1342 C C . SER A 1 177 ? 34.335 3.681 -37.276 1.00 74.75 177 SER A C 1
ATOM 1344 O O . SER A 1 177 ? 34.631 2.494 -37.450 1.00 74.75 177 SER A O 1
ATOM 1346 N N . GLY A 1 178 ? 35.104 4.685 -37.704 1.00 68.56 178 GLY A N 1
ATOM 1347 C CA . GLY A 1 178 ? 36.319 4.520 -38.505 1.00 68.56 178 GLY A CA 1
ATOM 1348 C C . GLY A 1 178 ? 36.111 4.529 -40.028 1.00 68.56 178 GLY A C 1
ATOM 1349 O O . GLY A 1 178 ? 37.096 4.664 -40.752 1.00 68.56 178 GLY A O 1
ATOM 1350 N N . ALA A 1 179 ? 34.875 4.455 -40.539 1.00 65.25 179 ALA A N 1
ATOM 1351 C CA . ALA A 1 179 ? 34.589 4.733 -41.949 1.00 65.25 179 ALA A CA 1
ATOM 1352 C C . ALA A 1 179 ? 34.536 6.259 -42.177 1.00 65.25 179 ALA A C 1
ATOM 1354 O O . ALA A 1 179 ? 33.726 6.967 -41.576 1.00 65.25 179 ALA A O 1
ATOM 1355 N N . ALA A 1 180 ? 35.428 6.802 -43.007 1.00 58.19 180 ALA A N 1
ATOM 1356 C CA . ALA A 1 180 ? 35.455 8.235 -43.302 1.00 58.19 180 ALA A CA 1
ATOM 1357 C C . ALA A 1 180 ? 34.443 8.608 -44.414 1.00 58.19 180 ALA A C 1
ATOM 1359 O O . ALA A 1 180 ? 34.457 7.941 -45.449 1.00 58.19 180 ALA A O 1
ATOM 1360 N N . PRO A 1 181 ? 33.649 9.700 -44.293 1.00 55.53 181 PRO A N 1
ATOM 1361 C CA . PRO A 1 181 ? 33.303 10.471 -43.097 1.00 55.53 181 PRO A CA 1
ATOM 1362 C C . PRO A 1 181 ? 31.942 10.058 -42.489 1.00 55.53 181 PRO A C 1
ATOM 1364 O O . PRO A 1 181 ? 30.933 9.936 -43.185 1.00 55.53 181 PRO A O 1
ATOM 1367 N N . ALA A 1 182 ? 31.889 9.958 -41.156 1.00 58.66 182 ALA A N 1
ATOM 1368 C CA . ALA A 1 182 ? 30.659 9.738 -40.394 1.00 58.66 182 ALA A CA 1
ATOM 1369 C C . ALA A 1 182 ? 29.718 10.956 -40.495 1.00 58.66 182 ALA A C 1
ATOM 1371 O O . ALA A 1 182 ? 29.993 12.014 -39.920 1.00 58.66 182 ALA A O 1
ATOM 1372 N N . THR A 1 183 ? 28.621 10.812 -41.242 1.00 59.78 183 THR A N 1
ATOM 1373 C CA . THR A 1 183 ? 27.724 11.917 -41.649 1.00 59.78 183 THR A CA 1
ATOM 1374 C C . THR A 1 183 ? 26.257 11.721 -41.258 1.00 59.78 183 THR A C 1
ATOM 1376 O O . THR A 1 183 ? 25.457 12.642 -41.416 1.00 59.78 183 THR A O 1
ATOM 1379 N N . ALA A 1 184 ? 25.872 10.561 -40.716 1.00 70.56 184 ALA A N 1
ATOM 1380 C CA . ALA A 1 184 ? 24.473 10.291 -40.404 1.00 70.56 184 ALA A CA 1
ATOM 1381 C C . ALA A 1 184 ? 24.011 11.008 -39.123 1.00 70.56 184 ALA A C 1
ATOM 1383 O O . ALA A 1 184 ? 24.535 10.781 -38.027 1.00 70.56 184 ALA A O 1
ATOM 1384 N N . ASN A 1 185 ? 22.979 11.843 -39.270 1.00 80.56 185 ASN A N 1
ATOM 1385 C CA . ASN A 1 185 ? 22.275 12.489 -38.164 1.00 80.56 185 ASN A CA 1
ATOM 1386 C C . ASN A 1 185 ? 21.754 11.430 -37.170 1.00 80.56 185 ASN A C 1
ATOM 1388 O O . ASN A 1 185 ? 21.065 10.489 -37.568 1.00 80.56 185 ASN A O 1
ATOM 1392 N N . ALA A 1 186 ? 22.065 11.580 -35.877 1.00 80.44 186 ALA A N 1
ATOM 1393 C CA . ALA A 1 186 ? 21.642 10.634 -34.844 1.00 80.44 186 ALA A CA 1
ATOM 1394 C C . ALA A 1 186 ? 20.171 10.761 -34.429 1.00 80.44 186 ALA A C 1
ATOM 1396 O O . ALA A 1 186 ? 19.647 9.841 -33.803 1.00 80.44 186 ALA A O 1
ATOM 1397 N N . ALA A 1 187 ? 19.492 11.867 -34.747 1.00 82.69 187 ALA A N 1
ATOM 1398 C CA . ALA A 1 187 ? 18.137 12.124 -34.259 1.00 82.69 187 ALA A CA 1
ATOM 1399 C C . ALA A 1 187 ? 17.133 10.991 -34.578 1.00 82.69 187 ALA A C 1
ATOM 1401 O O . ALA A 1 187 ? 16.471 10.525 -33.646 1.00 82.69 187 ALA A O 1
ATOM 1402 N N . PRO A 1 188 ? 17.051 10.449 -35.816 1.00 86.50 188 PRO A N 1
ATOM 1403 C CA . PRO A 1 188 ? 16.147 9.335 -36.119 1.00 86.50 188 PRO A CA 1
ATOM 1404 C C . PRO A 1 188 ? 16.439 8.084 -35.277 1.00 86.50 188 PRO A C 1
ATOM 1406 O O . PRO A 1 188 ? 15.522 7.411 -34.805 1.00 86.50 188 PRO A O 1
ATOM 1409 N N . TRP A 1 189 ? 17.720 7.806 -35.026 1.00 85.56 189 TRP A N 1
ATOM 1410 C CA . TRP A 1 189 ? 18.161 6.674 -34.215 1.00 85.56 189 TRP A CA 1
ATOM 1411 C C . TRP A 1 189 ? 17.840 6.857 -32.732 1.00 85.56 189 TRP A C 1
ATOM 1413 O O . TRP A 1 189 ? 17.412 5.909 -32.075 1.00 85.56 189 TRP A O 1
ATOM 1423 N N . LEU A 1 190 ? 17.987 8.076 -32.208 1.00 85.75 190 LEU A N 1
ATOM 1424 C CA . LEU A 1 190 ? 17.622 8.415 -30.832 1.00 85.75 190 LEU A CA 1
ATOM 1425 C C . LEU A 1 190 ? 16.119 8.260 -30.596 1.00 85.75 190 LEU A C 1
ATOM 1427 O O . LEU A 1 190 ? 15.721 7.675 -29.588 1.00 85.75 190 LEU A O 1
ATOM 1431 N N . HIS A 1 191 ? 15.283 8.709 -31.537 1.00 88.75 191 HIS A N 1
ATOM 1432 C CA . HIS A 1 191 ? 13.838 8.489 -31.469 1.00 88.75 191 HIS A CA 1
ATOM 1433 C C . HIS A 1 191 ? 13.494 6.999 -31.471 1.00 88.75 191 HIS A C 1
ATOM 1435 O O . HIS A 1 191 ? 12.671 6.560 -30.667 1.00 88.75 191 HIS A O 1
ATOM 1441 N N . LEU A 1 192 ? 14.158 6.209 -32.317 1.00 89.88 192 LEU A N 1
ATOM 1442 C CA . LEU A 1 192 ? 13.916 4.774 -32.419 1.00 89.88 192 LEU A CA 1
ATOM 1443 C C . LEU A 1 192 ? 14.356 4.005 -31.160 1.00 89.88 192 LEU A C 1
ATOM 1445 O O . LEU A 1 192 ? 13.636 3.127 -30.673 1.00 89.88 192 LEU A O 1
ATOM 1449 N N . LEU A 1 193 ? 15.506 4.368 -30.588 1.00 88.12 193 LEU A N 1
ATOM 1450 C CA . LEU A 1 193 ? 15.989 3.839 -29.312 1.00 88.12 193 LEU A CA 1
ATOM 1451 C C . LEU A 1 193 ? 15.048 4.213 -28.164 1.00 88.12 193 LEU A C 1
ATOM 1453 O O . LEU A 1 193 ? 14.654 3.345 -27.385 1.00 88.12 193 LEU A O 1
ATOM 1457 N N . ALA A 1 194 ? 14.633 5.479 -28.083 1.00 90.81 194 ALA A N 1
ATOM 1458 C CA . ALA A 1 194 ? 13.687 5.940 -27.074 1.00 90.81 194 ALA A CA 1
ATOM 1459 C C . ALA A 1 194 ? 12.344 5.201 -27.188 1.00 90.81 194 ALA A C 1
ATOM 1461 O O . ALA A 1 194 ? 11.843 4.700 -26.182 1.00 90.81 194 ALA A O 1
ATOM 1462 N N . ALA A 1 195 ? 11.801 5.062 -28.401 1.00 92.94 195 ALA A N 1
ATOM 1463 C CA . ALA A 1 195 ? 10.579 4.305 -28.669 1.00 92.94 195 ALA A CA 1
ATOM 1464 C C . ALA A 1 195 ? 10.706 2.844 -28.208 1.00 92.94 195 ALA A C 1
ATOM 1466 O O . ALA A 1 195 ? 9.835 2.331 -27.505 1.00 92.94 195 ALA A O 1
ATOM 1467 N N . THR A 1 196 ? 11.831 2.196 -28.515 1.00 92.69 196 THR A N 1
ATOM 1468 C CA . THR A 1 196 ? 12.114 0.822 -28.081 1.00 92.69 196 THR A CA 1
ATOM 1469 C C . THR A 1 196 ? 12.158 0.707 -26.555 1.00 92.69 196 THR A C 1
ATOM 1471 O O . THR A 1 196 ? 11.516 -0.175 -25.985 1.00 92.69 196 THR A O 1
ATOM 1474 N N . ILE A 1 197 ? 12.862 1.612 -25.864 1.00 93.12 197 ILE A N 1
ATOM 1475 C CA . ILE A 1 197 ? 12.926 1.628 -24.392 1.00 93.12 197 ILE A CA 1
ATOM 1476 C C . ILE A 1 197 ? 11.532 1.860 -23.797 1.00 93.12 197 ILE A C 1
ATOM 1478 O O . ILE A 1 197 ? 11.174 1.227 -22.801 1.00 93.12 197 ILE A O 1
ATOM 1482 N N . VAL A 1 198 ? 10.714 2.722 -24.404 1.00 94.75 198 VAL A N 1
ATOM 1483 C CA . VAL A 1 198 ? 9.334 2.946 -23.956 1.00 94.75 198 VAL A CA 1
ATOM 1484 C C . VAL A 1 198 ? 8.521 1.655 -24.038 1.00 94.75 198 VAL A C 1
ATOM 1486 O O . VAL A 1 198 ? 7.922 1.260 -23.038 1.00 94.75 198 VAL A O 1
ATOM 1489 N N . VAL A 1 199 ? 8.542 0.972 -25.183 1.00 95.00 199 VAL A N 1
ATOM 1490 C CA . VAL A 1 199 ? 7.739 -0.239 -25.417 1.00 95.00 199 VAL A CA 1
ATOM 1491 C C . VAL A 1 199 ? 8.233 -1.429 -24.594 1.00 95.00 199 VAL A C 1
ATOM 1493 O O . VAL A 1 199 ? 7.425 -2.143 -24.006 1.00 95.00 199 VAL A O 1
ATOM 1496 N N . VAL A 1 200 ? 9.547 -1.649 -24.525 1.00 94.38 200 VAL A N 1
ATOM 1497 C CA . VAL A 1 200 ? 10.124 -2.837 -23.875 1.00 94.38 200 VAL A CA 1
ATOM 1498 C C . VAL A 1 200 ? 10.281 -2.648 -22.371 1.00 94.38 200 VAL A C 1
ATOM 1500 O O . VAL A 1 200 ? 10.165 -3.615 -21.626 1.00 94.38 200 VAL A O 1
ATOM 1503 N N . VAL A 1 201 ? 10.545 -1.426 -21.899 1.00 95.00 201 VAL A N 1
ATOM 1504 C CA . VAL A 1 201 ? 10.883 -1.169 -20.492 1.00 95.00 201 VAL A CA 1
ATOM 1505 C C . VAL A 1 201 ? 9.810 -0.348 -19.796 1.00 95.00 201 VAL A C 1
ATOM 1507 O O . VAL A 1 201 ? 9.240 -0.807 -18.806 1.00 95.00 201 VAL A O 1
ATOM 1510 N N . VAL A 1 202 ? 9.520 0.864 -20.275 1.00 96.12 202 VAL A N 1
ATOM 1511 C CA . VAL A 1 202 ? 8.673 1.811 -19.530 1.00 96.12 202 VAL A CA 1
ATOM 1512 C C . VAL A 1 202 ? 7.242 1.291 -19.413 1.00 96.12 202 VAL A C 1
ATOM 1514 O O . VAL A 1 202 ? 6.739 1.150 -18.297 1.00 96.12 202 VAL A O 1
ATOM 1517 N N . VAL A 1 203 ? 6.603 0.951 -20.534 1.00 95.94 203 VAL A N 1
ATOM 1518 C CA . VAL A 1 203 ? 5.201 0.514 -20.571 1.00 95.94 203 VAL A CA 1
ATOM 1519 C C . VAL A 1 203 ? 4.979 -0.749 -19.730 1.00 95.94 203 VAL A C 1
ATOM 1521 O O . VAL A 1 203 ? 4.131 -0.707 -18.830 1.00 95.94 203 VAL A O 1
ATOM 1524 N N . PRO A 1 204 ? 5.749 -1.844 -19.892 1.00 95.19 204 PRO A N 1
ATOM 1525 C CA . PRO A 1 204 ? 5.519 -3.047 -19.103 1.00 95.19 204 PRO A CA 1
ATOM 1526 C C . PRO A 1 204 ? 5.827 -2.828 -17.617 1.00 95.19 204 PRO A C 1
ATOM 1528 O O . PRO A 1 204 ? 5.118 -3.351 -16.758 1.00 95.19 204 PRO A O 1
ATOM 1531 N N . ARG A 1 205 ? 6.843 -2.019 -17.269 1.00 95.25 205 ARG A N 1
ATOM 1532 C CA . ARG A 1 205 ? 7.141 -1.697 -15.860 1.00 95.25 205 ARG A CA 1
ATOM 1533 C C . ARG A 1 205 ? 6.033 -0.882 -15.209 1.00 95.25 205 ARG A C 1
ATOM 1535 O O . ARG A 1 205 ? 5.686 -1.173 -14.067 1.00 95.25 205 ARG A O 1
ATOM 1542 N N . VAL A 1 206 ? 5.473 0.099 -15.913 1.00 96.81 206 VAL A N 1
ATOM 1543 C CA . VAL A 1 206 ? 4.328 0.878 -15.426 1.00 96.81 206 VAL A CA 1
ATOM 1544 C C . VAL A 1 206 ? 3.117 -0.029 -15.241 1.00 96.81 206 VAL A C 1
ATOM 1546 O O . VAL A 1 206 ? 2.497 0.017 -14.182 1.00 96.81 206 VAL A O 1
ATOM 1549 N N . LEU A 1 207 ? 2.823 -0.906 -16.205 1.00 96.12 207 LEU A N 1
ATOM 1550 C CA . LEU A 1 207 ? 1.709 -1.849 -16.107 1.00 96.12 207 LEU A CA 1
ATOM 1551 C C . LEU A 1 207 ? 1.845 -2.764 -14.882 1.00 96.12 207 LEU A C 1
ATOM 1553 O O . LEU A 1 207 ? 0.923 -2.846 -14.069 1.00 96.12 207 LEU A O 1
ATOM 1557 N N . VAL A 1 208 ? 3.006 -3.402 -14.701 1.00 94.38 208 VAL A N 1
ATOM 1558 C CA . VAL A 1 208 ? 3.256 -4.256 -13.529 1.00 94.38 208 VAL A CA 1
ATOM 1559 C C . VAL A 1 208 ? 3.209 -3.437 -12.236 1.00 94.38 208 VAL A C 1
ATOM 1561 O O . VAL A 1 208 ? 2.566 -3.854 -11.278 1.00 94.38 208 VAL A O 1
ATOM 1564 N N . GLY A 1 209 ? 3.785 -2.231 -12.214 1.00 95.31 209 GLY A N 1
ATOM 1565 C CA . GLY A 1 209 ? 3.726 -1.332 -11.059 1.00 95.31 209 GLY A CA 1
ATOM 1566 C C . GLY A 1 209 ? 2.297 -0.931 -10.668 1.00 95.31 209 GLY A C 1
ATOM 1567 O O . GLY A 1 209 ? 1.972 -0.890 -9.477 1.00 95.31 209 GLY A O 1
ATOM 1568 N N . LEU A 1 210 ? 1.420 -0.689 -11.647 1.00 96.50 210 LEU A N 1
ATOM 1569 C CA . LEU A 1 210 ? -0.004 -0.418 -11.427 1.00 96.50 210 LEU A CA 1
ATOM 1570 C C . LEU A 1 210 ? -0.736 -1.649 -10.881 1.00 96.50 210 LEU A C 1
ATOM 1572 O O . LEU A 1 210 ? -1.505 -1.525 -9.926 1.00 96.50 210 LEU A O 1
ATOM 1576 N N . LEU A 1 211 ? -0.464 -2.842 -11.417 1.00 94.56 211 LEU A N 1
ATOM 1577 C CA . LEU A 1 211 ? -1.010 -4.093 -10.883 1.00 94.56 211 LEU A CA 1
ATOM 1578 C C . LEU A 1 211 ? -0.579 -4.310 -9.423 1.00 94.56 211 LEU A C 1
ATOM 1580 O O . LEU A 1 211 ? -1.426 -4.588 -8.569 1.00 94.56 211 LEU A O 1
ATOM 1584 N N . SER A 1 212 ? 0.698 -4.090 -9.096 1.00 93.06 212 SER A N 1
ATOM 1585 C CA . SER A 1 212 ? 1.196 -4.142 -7.715 1.00 93.06 212 SER A CA 1
ATOM 1586 C C . SER A 1 212 ? 0.522 -3.092 -6.823 1.00 93.06 212 SER A C 1
ATOM 1588 O O . SER A 1 212 ? 0.221 -3.382 -5.666 1.00 93.06 212 SER A O 1
ATOM 1590 N N . ALA A 1 213 ? 0.205 -1.902 -7.347 1.00 93.62 213 ALA A N 1
ATOM 1591 C CA . ALA A 1 213 ? -0.538 -0.872 -6.617 1.00 93.62 213 ALA A CA 1
ATOM 1592 C C . ALA A 1 213 ? -1.988 -1.283 -6.313 1.00 93.62 213 ALA A C 1
ATOM 1594 O O . ALA A 1 213 ? -2.491 -1.013 -5.220 1.00 93.62 213 ALA A O 1
ATOM 1595 N N . LEU A 1 214 ? -2.661 -1.969 -7.240 1.00 95.25 214 LEU A N 1
ATOM 1596 C CA . LEU A 1 214 ? -3.993 -2.529 -6.999 1.00 95.25 214 LEU A CA 1
ATOM 1597 C C . LEU A 1 214 ? -3.949 -3.622 -5.924 1.00 95.25 214 LEU A C 1
ATOM 1599 O O . LEU A 1 214 ? -4.789 -3.633 -5.020 1.00 95.25 214 LEU A O 1
ATOM 1603 N N . VAL A 1 215 ? -2.952 -4.509 -5.980 1.00 92.25 215 VAL A N 1
ATOM 1604 C CA . VAL A 1 215 ? -2.732 -5.549 -4.960 1.00 92.25 215 VAL A CA 1
ATOM 1605 C C . VAL A 1 215 ? -2.419 -4.927 -3.598 1.00 92.25 215 VAL A C 1
ATOM 1607 O O . VAL A 1 215 ? -2.991 -5.352 -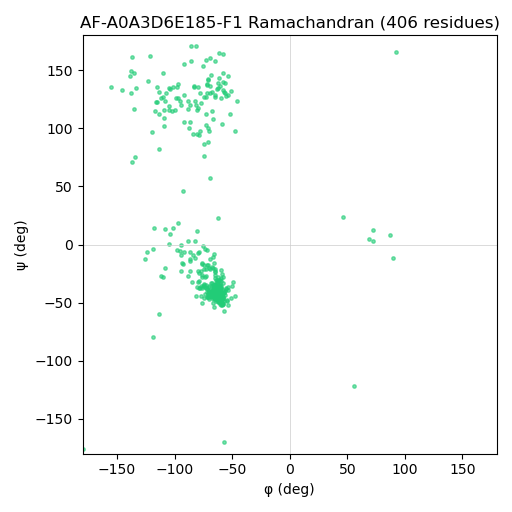2.594 1.00 92.25 215 VAL A O 1
ATOM 1610 N N . GLU A 1 216 ? -1.572 -3.896 -3.550 1.00 93.50 216 GLU A N 1
ATOM 1611 C CA . GLU A 1 216 ? -1.278 -3.137 -2.331 1.00 93.50 216 GLU A CA 1
ATOM 1612 C C . GLU A 1 216 ? -2.556 -2.542 -1.733 1.00 93.50 216 GLU A C 1
ATOM 1614 O O . GLU A 1 216 ? -2.830 -2.758 -0.554 1.00 93.50 216 GLU A O 1
ATOM 1619 N N . ARG A 1 217 ? -3.365 -1.836 -2.537 1.00 92.88 217 ARG A N 1
ATOM 1620 C CA . ARG A 1 217 ? -4.626 -1.228 -2.079 1.00 92.88 217 ARG A CA 1
ATOM 1621 C C . ARG A 1 217 ? -5.576 -2.272 -1.498 1.00 92.88 217 ARG A C 1
ATOM 1623 O O . ARG A 1 217 ? -6.129 -2.057 -0.422 1.00 92.88 217 ARG A O 1
ATOM 1630 N N . ARG A 1 218 ? -5.733 -3.416 -2.174 1.00 92.44 218 ARG A N 1
ATOM 1631 C CA . ARG A 1 218 ? -6.564 -4.531 -1.689 1.00 92.44 218 ARG A CA 1
ATOM 1632 C C . ARG A 1 218 ? -6.050 -5.079 -0.355 1.00 92.44 218 ARG A C 1
ATOM 1634 O O . ARG A 1 218 ? -6.826 -5.186 0.589 1.00 92.44 218 ARG A O 1
ATOM 1641 N N . ARG A 1 219 ? -4.748 -5.367 -0.248 1.00 90.00 219 ARG A N 1
ATOM 1642 C CA . ARG A 1 219 ? -4.130 -5.899 0.981 1.00 90.00 219 ARG A CA 1
ATOM 1643 C C . ARG A 1 219 ? -4.163 -4.902 2.136 1.00 90.00 219 ARG A C 1
ATOM 1645 O O . ARG A 1 219 ? -4.354 -5.306 3.276 1.00 90.00 219 ARG A O 1
ATOM 1652 N N . SER A 1 220 ? -4.005 -3.612 1.849 1.00 90.81 220 SER A N 1
ATOM 1653 C CA . SER A 1 220 ? -4.088 -2.554 2.857 1.00 90.81 220 SER A CA 1
ATOM 1654 C C . SER A 1 220 ? -5.496 -2.456 3.432 1.00 90.81 220 SER A C 1
ATOM 1656 O O . SER A 1 220 ? -5.637 -2.390 4.645 1.00 90.81 220 SER A O 1
ATOM 1658 N N . ARG A 1 221 ? -6.531 -2.502 2.581 1.00 88.94 221 ARG A N 1
ATOM 1659 C CA . ARG A 1 221 ? -7.930 -2.526 3.034 1.00 88.94 221 ARG A CA 1
ATOM 1660 C C . ARG A 1 221 ? -8.217 -3.759 3.885 1.00 88.94 221 ARG A C 1
ATOM 1662 O O . ARG A 1 221 ? -8.705 -3.611 4.990 1.00 88.94 221 ARG A O 1
ATOM 1669 N N . GLN A 1 222 ? -7.813 -4.946 3.430 1.00 88.06 222 GLN A N 1
ATOM 1670 C CA . GLN A 1 222 ? -7.983 -6.186 4.200 1.00 88.06 222 GLN A CA 1
ATOM 1671 C C . GLN A 1 222 ? -7.278 -6.158 5.563 1.00 88.06 222 GLN A C 1
ATOM 1673 O O . GLN A 1 222 ? -7.790 -6.736 6.514 1.00 88.06 222 GLN A O 1
ATOM 1678 N N . LEU A 1 223 ? -6.106 -5.520 5.665 1.00 86.75 223 LEU A N 1
ATOM 1679 C CA . LEU A 1 223 ? -5.403 -5.370 6.940 1.00 86.75 223 LEU A CA 1
ATOM 1680 C C . LEU A 1 223 ? -6.134 -4.399 7.875 1.00 86.75 223 LEU A C 1
ATOM 1682 O O . LEU A 1 223 ? -6.225 -4.685 9.061 1.00 86.75 223 LEU A O 1
ATOM 1686 N N . ILE A 1 224 ? -6.652 -3.285 7.346 1.00 81.94 224 ILE A N 1
ATOM 1687 C CA . ILE A 1 224 ? -7.398 -2.288 8.127 1.00 81.94 224 ILE A CA 1
ATOM 1688 C C . ILE A 1 224 ? -8.722 -2.874 8.620 1.00 81.94 224 ILE A C 1
ATOM 1690 O O . ILE A 1 224 ? -8.983 -2.805 9.811 1.00 81.94 224 ILE A O 1
ATOM 1694 N N . THR A 1 225 ? -9.490 -3.546 7.756 1.00 82.69 225 THR A N 1
ATOM 1695 C CA . THR A 1 225 ? -10.788 -4.139 8.124 1.00 82.69 225 THR A CA 1
ATOM 1696 C C . THR A 1 225 ? -10.684 -5.182 9.238 1.00 82.69 225 THR A C 1
ATOM 1698 O O . THR A 1 225 ? -11.651 -5.433 9.943 1.00 82.69 225 THR A O 1
ATOM 1701 N N . ARG A 1 226 ? -9.505 -5.778 9.465 1.00 79.31 226 ARG A N 1
ATOM 1702 C CA . ARG A 1 226 ? -9.304 -6.647 10.636 1.00 79.31 226 ARG A CA 1
ATOM 1703 C C . ARG A 1 226 ? -9.452 -5.902 11.955 1.00 79.31 226 ARG A C 1
ATOM 1705 O O . ARG A 1 226 ? -9.866 -6.524 12.918 1.00 79.31 226 ARG A O 1
ATOM 1712 N N . PHE A 1 227 ? -9.118 -4.615 12.007 1.00 81.44 227 PHE A N 1
ATOM 1713 C CA . PHE A 1 227 ? -9.249 -3.801 13.214 1.00 81.44 227 PHE A CA 1
ATOM 1714 C C . PHE A 1 227 ? -10.681 -3.317 13.465 1.00 81.44 227 PHE A C 1
ATOM 1716 O O . PHE A 1 227 ? -10.945 -2.781 14.535 1.00 81.44 227 PHE A O 1
ATOM 1723 N N . ASP A 1 228 ? -11.605 -3.543 12.529 1.00 78.12 228 ASP A N 1
ATOM 1724 C CA . ASP A 1 228 ? -13.030 -3.249 12.713 1.00 78.12 228 ASP A CA 1
ATOM 1725 C C . ASP A 1 228 ? -13.744 -4.337 13.545 1.00 78.12 228 ASP A C 1
ATOM 1727 O O . ASP A 1 228 ? -14.907 -4.173 13.902 1.00 78.12 228 ASP A O 1
ATOM 1731 N N . ASP A 1 229 ? -13.065 -5.444 13.882 1.00 78.94 229 ASP A N 1
ATOM 1732 C CA . ASP A 1 229 ? -13.614 -6.483 14.763 1.00 78.94 229 ASP A CA 1
ATOM 1733 C C . ASP A 1 229 ? -13.911 -5.906 16.167 1.00 78.94 229 ASP A C 1
ATOM 1735 O O . ASP A 1 229 ? -13.038 -5.237 16.743 1.00 78.94 229 ASP A O 1
ATOM 1739 N N . PRO A 1 230 ? -15.086 -6.203 16.760 1.00 71.38 230 PRO A N 1
ATOM 1740 C CA . PRO A 1 230 ? -15.448 -5.777 18.114 1.00 71.38 230 PRO A CA 1
ATOM 1741 C C . PRO A 1 230 ? -14.376 -6.058 19.177 1.00 71.38 230 PRO A C 1
ATOM 1743 O O . PRO A 1 230 ? -14.216 -5.300 20.133 1.00 71.38 230 PRO A O 1
ATOM 1746 N N . TYR A 1 231 ? -13.598 -7.136 19.038 1.00 77.62 231 TYR A N 1
ATOM 1747 C CA . TYR A 1 231 ? -12.463 -7.407 19.920 1.00 77.62 231 TYR A CA 1
ATOM 1748 C C . TYR A 1 231 ? -11.395 -6.301 19.871 1.00 77.62 231 TYR A C 1
ATOM 1750 O O . TYR A 1 231 ? -10.975 -5.807 20.920 1.00 77.62 231 TYR A O 1
ATOM 1758 N N . TYR A 1 232 ? -10.961 -5.891 18.674 1.00 77.06 232 TYR A N 1
ATOM 1759 C CA . TYR A 1 232 ? -9.920 -4.870 18.522 1.00 77.06 232 TYR A CA 1
ATOM 1760 C C . TYR A 1 232 ? -10.442 -3.472 18.818 1.00 77.06 232 TYR A C 1
ATOM 1762 O O . TYR A 1 232 ? -9.716 -2.677 19.412 1.00 77.06 232 TYR A O 1
ATOM 1770 N N . GLN A 1 233 ? -11.699 -3.191 18.473 1.00 75.00 233 GLN A N 1
ATOM 1771 C CA . GLN A 1 233 ? -12.349 -1.941 18.848 1.00 75.00 233 GLN A CA 1
ATOM 1772 C C . GLN A 1 233 ? -12.372 -1.780 20.370 1.00 75.00 233 GLN A C 1
ATOM 1774 O O . GLN A 1 233 ? -11.916 -0.748 20.858 1.00 75.00 233 GLN A O 1
ATOM 1779 N N . ARG A 1 234 ? -12.757 -2.811 21.139 1.00 64.94 234 ARG A N 1
ATOM 1780 C CA . ARG A 1 234 ? -12.693 -2.776 22.616 1.00 64.94 234 ARG A CA 1
ATOM 1781 C C . ARG A 1 234 ? -11.291 -2.463 23.144 1.00 64.94 234 ARG A C 1
ATOM 1783 O O . ARG A 1 234 ? -11.137 -1.630 24.033 1.00 64.94 234 ARG A O 1
ATOM 1790 N N . LEU A 1 235 ? -10.257 -3.078 22.567 1.00 69.88 235 LEU A N 1
ATOM 1791 C CA . LEU A 1 235 ? -8.869 -2.830 22.969 1.00 69.88 235 LEU A CA 1
ATOM 1792 C C . LEU A 1 235 ? -8.405 -1.398 22.639 1.00 69.88 235 LEU A C 1
ATOM 1794 O O . LEU A 1 235 ? -7.671 -0.794 23.419 1.00 69.88 235 LEU A O 1
ATOM 1798 N N . LEU A 1 236 ? -8.831 -0.853 21.495 1.00 68.44 236 LEU A N 1
ATOM 1799 C CA . LEU A 1 236 ? -8.485 0.500 21.053 1.00 68.44 236 LEU A CA 1
ATOM 1800 C C . LEU A 1 236 ? -9.233 1.584 21.835 1.00 68.44 236 LEU A C 1
ATOM 1802 O O . LEU A 1 236 ? -8.636 2.622 22.108 1.00 68.44 236 LEU A O 1
ATOM 1806 N N . HIS A 1 237 ? -10.480 1.348 22.251 1.00 59.41 237 HIS A N 1
ATOM 1807 C CA . HIS A 1 237 ? -11.230 2.284 23.099 1.00 59.41 237 HIS A CA 1
ATOM 1808 C C . HIS A 1 237 ? -10.510 2.535 24.428 1.00 59.41 237 HIS A C 1
ATOM 1810 O O . HIS A 1 237 ? -10.358 3.687 24.830 1.00 59.41 237 HIS A O 1
ATOM 1816 N N . GLY A 1 238 ? -9.956 1.485 25.043 1.00 54.47 238 GLY A N 1
ATOM 1817 C CA . GLY A 1 238 ? -9.134 1.609 26.252 1.00 54.47 238 GLY A CA 1
ATOM 1818 C C . GLY A 1 238 ? -7.791 2.330 26.052 1.00 54.47 238 GLY A C 1
ATOM 1819 O O . GLY A 1 238 ? -7.127 2.639 27.036 1.00 54.47 238 GLY A O 1
ATOM 1820 N N . TYR A 1 239 ? -7.377 2.587 24.804 1.00 54.66 239 TYR A N 1
ATOM 1821 C CA . TYR A 1 239 ? -6.100 3.228 24.455 1.00 54.66 239 TYR A CA 1
ATOM 1822 C C . TYR A 1 239 ? -6.261 4.636 23.852 1.00 54.66 239 TYR A C 1
ATOM 1824 O O . TYR A 1 239 ? -5.339 5.445 23.931 1.00 54.66 239 TYR A O 1
ATOM 1832 N N . HIS A 1 240 ? -7.396 4.917 23.202 1.00 49.25 240 HIS A N 1
ATOM 1833 C CA . HIS A 1 240 ? -7.687 6.191 22.533 1.00 49.25 240 HIS A CA 1
ATOM 1834 C C . HIS A 1 240 ? -8.336 7.229 23.449 1.00 49.25 240 HIS A C 1
ATOM 1836 O O . HIS A 1 240 ? -8.170 8.426 23.208 1.00 49.25 240 HIS A O 1
ATOM 1842 N N . ALA A 1 241 ? -9.053 6.807 24.489 1.00 49.91 241 ALA A N 1
ATOM 1843 C CA . ALA A 1 241 ? -9.502 7.734 25.509 1.00 49.91 241 ALA A CA 1
ATOM 1844 C C . ALA A 1 241 ? -8.318 8.053 26.434 1.00 49.91 241 ALA A C 1
ATOM 1846 O O . ALA A 1 241 ? -7.652 7.151 26.940 1.00 49.91 241 ALA A O 1
ATOM 1847 N N . GLY A 1 242 ? -8.059 9.339 26.685 1.00 55.19 242 GLY A N 1
ATOM 1848 C CA . GLY A 1 242 ? -7.349 9.745 27.901 1.00 55.19 242 GLY A CA 1
ATOM 1849 C C . GLY A 1 242 ? -8.094 9.248 29.156 1.00 55.19 242 GLY A C 1
ATOM 1850 O O . GLY A 1 242 ? -9.034 8.462 29.033 1.00 55.19 242 GLY A O 1
ATOM 1851 N N . PRO A 1 243 ? -7.731 9.676 30.377 1.00 60.25 243 PRO A N 1
ATOM 1852 C CA . PRO A 1 243 ? -8.513 9.307 31.558 1.00 60.25 243 PRO A CA 1
ATOM 1853 C C . PRO A 1 243 ? -9.991 9.646 31.314 1.00 60.25 243 PRO A C 1
ATOM 1855 O O . PRO A 1 243 ? -10.347 10.810 31.149 1.00 60.25 243 PRO A O 1
ATOM 1858 N N . VAL A 1 244 ? -10.846 8.625 31.206 1.00 68.19 244 VAL A N 1
ATOM 1859 C CA . VAL A 1 244 ? -12.283 8.831 31.009 1.00 68.19 244 VAL A CA 1
ATOM 1860 C C . VAL A 1 244 ? -12.803 9.462 32.291 1.00 68.19 244 VAL A C 1
ATOM 1862 O O . VAL A 1 244 ? -12.735 8.840 33.351 1.00 68.19 244 VAL A O 1
ATOM 1865 N N . HIS A 1 245 ? -13.276 10.703 32.207 1.00 76.38 245 HIS A N 1
ATOM 1866 C CA . HIS A 1 245 ? -13.930 11.390 33.312 1.00 76.38 245 HIS A CA 1
ATOM 1867 C C . HIS A 1 245 ? -15.417 11.040 33.274 1.00 76.38 245 HIS A C 1
ATOM 1869 O O . HIS A 1 245 ? -16.174 11.552 32.452 1.00 76.38 245 HIS A O 1
ATOM 1875 N N . LEU A 1 246 ? -15.825 10.105 34.128 1.00 83.56 246 LEU A N 1
ATOM 1876 C CA . LEU A 1 246 ? -17.206 9.659 34.226 1.00 83.56 246 LEU A CA 1
ATOM 1877 C C . LEU A 1 246 ? -17.910 10.442 35.332 1.00 83.56 246 LEU A C 1
ATOM 1879 O O . LEU A 1 246 ? -17.510 10.396 36.499 1.00 83.56 246 LEU A O 1
ATOM 1883 N N . LYS A 1 247 ? -18.968 11.163 34.966 1.00 88.44 247 LYS A N 1
ATOM 1884 C CA . LYS A 1 247 ? -19.740 11.968 35.913 1.00 88.44 247 LYS A CA 1
ATOM 1885 C C . LYS A 1 247 ? -20.995 11.224 36.333 1.00 88.44 247 LYS A C 1
ATOM 1887 O O . LYS A 1 247 ? -21.874 10.990 35.511 1.00 88.44 247 LYS A O 1
ATOM 1892 N N . VAL A 1 248 ? -21.097 10.873 37.609 1.00 91.19 248 VAL A N 1
ATOM 1893 C CA . VAL A 1 248 ? -22.283 10.215 38.171 1.00 91.19 248 VAL A CA 1
ATOM 1894 C C . VAL A 1 248 ? -23.163 11.268 38.819 1.00 91.19 248 VAL A C 1
ATOM 1896 O O . VAL A 1 248 ? -22.700 12.013 39.679 1.00 91.19 248 VAL A O 1
ATOM 1899 N N . VAL A 1 249 ? -24.430 11.323 38.427 1.00 92.75 249 VAL A N 1
ATOM 1900 C CA . VAL A 1 249 ? -25.426 12.244 38.974 1.00 92.75 249 VAL A CA 1
ATOM 1901 C C . VAL A 1 249 ? -26.561 11.425 39.587 1.00 92.75 249 VAL A C 1
ATOM 1903 O O . VAL A 1 249 ? -27.454 10.968 38.869 1.00 92.75 249 VAL A O 1
ATOM 1906 N N . PRO A 1 250 ? -26.533 11.203 40.912 1.00 93.38 250 PRO A N 1
ATOM 1907 C CA . PRO A 1 250 ? -27.623 10.536 41.606 1.00 93.38 250 PRO A CA 1
ATOM 1908 C C . PRO A 1 250 ? -28.864 11.431 41.693 1.00 93.38 250 PRO A C 1
ATOM 1910 O O . PRO A 1 250 ? -28.744 12.630 41.953 1.00 93.38 250 PRO A O 1
ATOM 1913 N N . TYR A 1 251 ? -30.053 10.849 41.551 1.00 92.56 251 TYR A N 1
ATOM 1914 C CA . TYR A 1 251 ? -31.325 11.552 41.738 1.00 92.56 251 TYR A CA 1
ATOM 1915 C C . TYR A 1 251 ? -32.109 10.978 42.916 1.00 92.56 251 TYR A C 1
ATOM 1917 O O . TYR A 1 251 ? -32.391 9.781 42.959 1.00 92.56 251 TYR A O 1
ATOM 1925 N N . SER A 1 252 ? -32.429 11.833 43.893 1.00 90.75 252 SER A N 1
ATOM 1926 C CA . SER A 1 252 ? -33.109 11.492 45.154 1.00 90.75 252 SER A CA 1
ATOM 1927 C C . SER A 1 252 ? -32.533 10.251 45.858 1.00 90.75 252 SER A C 1
ATOM 1929 O O . SER A 1 252 ? -33.197 9.601 46.663 1.00 90.75 252 SER A O 1
ATOM 1931 N N . TYR A 1 253 ? -31.266 9.936 45.575 1.00 90.56 253 TYR A N 1
ATOM 1932 C CA . TYR A 1 253 ? -30.585 8.725 46.000 1.00 90.56 253 TYR A CA 1
ATOM 1933 C C . TYR A 1 253 ? -29.163 9.050 46.457 1.00 90.56 253 TYR A C 1
ATOM 1935 O O . TYR A 1 253 ? -28.417 9.747 45.774 1.00 90.56 253 TYR A O 1
ATOM 1943 N N . ARG A 1 254 ? -28.785 8.550 47.636 1.00 91.38 254 ARG A N 1
ATOM 1944 C CA . ARG A 1 254 ? -27.423 8.634 48.174 1.00 91.38 254 ARG A CA 1
ATOM 1945 C C . ARG A 1 254 ? -26.802 7.239 48.141 1.00 91.38 254 ARG A C 1
ATOM 1947 O O . ARG A 1 254 ? -27.143 6.443 49.016 1.00 91.38 254 ARG A O 1
ATOM 1954 N N . PRO A 1 255 ? -25.927 6.935 47.167 1.00 88.25 255 PRO A N 1
ATOM 1955 C CA . PRO A 1 255 ? -25.281 5.633 47.106 1.00 88.25 255 PRO A CA 1
ATOM 1956 C C . PRO A 1 255 ? -24.393 5.414 48.334 1.00 88.25 255 PRO A C 1
ATOM 1958 O O . PRO A 1 255 ? -23.634 6.295 48.745 1.00 88.25 255 PRO A O 1
ATOM 1961 N N . LEU A 1 256 ? -24.507 4.227 48.928 1.00 89.94 256 LEU A N 1
ATOM 1962 C CA . LEU A 1 256 ? -23.669 3.801 50.048 1.00 89.94 256 LEU A CA 1
ATOM 1963 C C . LEU A 1 256 ? -22.215 3.576 49.587 1.00 89.94 256 LEU A C 1
ATOM 1965 O O . LEU A 1 256 ? -21.980 3.345 48.398 1.00 89.94 256 LEU A O 1
ATOM 1969 N N . PRO A 1 257 ? -21.228 3.565 50.505 1.00 89.94 257 PRO A N 1
ATOM 1970 C CA . PRO A 1 257 ? -19.827 3.326 50.149 1.00 89.94 257 PRO A CA 1
ATOM 1971 C C . PRO A 1 257 ? -19.596 2.033 49.350 1.00 89.94 257 PRO A C 1
ATOM 1973 O O . PRO A 1 257 ? -18.791 2.028 48.424 1.00 89.94 257 PRO A O 1
ATOM 1976 N N . ALA A 1 258 ? -20.338 0.962 49.657 1.00 88.56 258 ALA A N 1
ATOM 1977 C CA . ALA A 1 258 ? -20.275 -0.297 48.913 1.00 88.56 258 ALA A CA 1
ATOM 1978 C C . ALA A 1 258 ? -20.754 -0.141 47.458 1.00 88.56 258 ALA A C 1
ATOM 1980 O O . ALA A 1 258 ? -20.059 -0.567 46.541 1.00 88.56 258 ALA A O 1
ATOM 1981 N N . ALA A 1 259 ? -21.879 0.550 47.242 1.00 90.00 259 ALA A N 1
ATOM 1982 C CA . ALA A 1 259 ? -22.399 0.842 45.907 1.00 90.00 259 ALA A CA 1
ATOM 1983 C C . ALA A 1 259 ? -21.436 1.727 45.097 1.00 90.00 259 ALA A C 1
ATOM 1985 O O . ALA A 1 259 ? -21.205 1.492 43.913 1.00 90.00 259 ALA A O 1
ATOM 1986 N N . MET A 1 260 ? -20.805 2.711 45.745 1.00 90.06 260 MET A N 1
ATOM 1987 C CA . MET A 1 260 ? -19.775 3.544 45.116 1.00 90.06 260 MET A CA 1
ATOM 1988 C C . MET A 1 260 ? -18.530 2.740 44.721 1.00 90.06 260 MET A C 1
ATOM 1990 O O . MET A 1 260 ? -17.982 2.956 43.640 1.00 90.06 260 MET A O 1
ATOM 1994 N N . ALA A 1 261 ? -18.095 1.797 45.562 1.00 89.94 261 ALA A N 1
ATOM 1995 C CA . ALA A 1 261 ? -16.980 0.906 45.250 1.00 89.94 261 ALA A CA 1
ATOM 1996 C C . ALA A 1 261 ? -17.311 -0.032 44.077 1.00 89.94 261 ALA A C 1
ATOM 1998 O O . ALA A 1 261 ? -16.499 -0.171 43.161 1.00 89.94 261 ALA A O 1
ATOM 1999 N N . GLY A 1 262 ? -18.511 -0.621 44.056 1.00 89.56 262 GLY A N 1
ATOM 2000 C CA . GLY A 1 262 ? -18.976 -1.444 42.938 1.00 89.56 262 GLY A CA 1
ATOM 2001 C C . GLY A 1 262 ? -19.085 -0.658 41.632 1.00 89.56 262 GLY A C 1
ATOM 2002 O O . GLY A 1 262 ? -18.642 -1.135 40.587 1.00 89.56 262 GLY A O 1
ATOM 2003 N N . LEU A 1 263 ? -19.567 0.586 41.691 1.00 89.25 263 LEU A N 1
ATOM 2004 C CA . LEU A 1 263 ? -19.626 1.476 40.532 1.00 89.25 263 LEU A CA 1
ATOM 2005 C C . LEU A 1 263 ? -18.227 1.837 40.004 1.00 89.25 263 LEU A C 1
ATOM 2007 O O . LEU A 1 263 ? -18.020 1.838 38.793 1.00 89.25 263 LEU A O 1
ATOM 2011 N N . GLN A 1 264 ? -17.246 2.065 40.887 1.00 88.44 264 GLN A N 1
ATOM 2012 C CA . GLN A 1 264 ? -15.851 2.284 40.486 1.00 88.44 264 GLN A CA 1
ATOM 2013 C C . GLN A 1 264 ? -15.241 1.035 39.828 1.00 88.44 264 GLN A C 1
ATOM 2015 O O . GLN A 1 264 ? -14.534 1.154 38.827 1.00 88.44 264 GLN A O 1
ATOM 2020 N N . LEU A 1 265 ? -15.514 -0.165 40.356 1.00 87.81 265 LEU A N 1
ATOM 2021 C CA . LEU A 1 265 ? -15.068 -1.425 39.748 1.00 87.81 265 LEU A CA 1
ATOM 2022 C C . LEU A 1 265 ? -15.663 -1.611 38.349 1.00 87.81 265 LEU A C 1
ATOM 2024 O O . LEU A 1 265 ? -14.940 -1.964 37.416 1.00 87.81 265 LEU A O 1
ATOM 2028 N N . LEU A 1 266 ? -16.955 -1.322 38.194 1.00 85.38 266 LEU A N 1
ATOM 2029 C CA . LEU A 1 266 ? -17.648 -1.378 36.912 1.00 85.38 266 LEU A CA 1
ATOM 2030 C C . LEU A 1 266 ? -17.082 -0.352 35.920 1.00 85.38 266 LEU A C 1
ATOM 2032 O O . LEU A 1 266 ? -16.797 -0.699 34.775 1.00 85.38 266 LEU A O 1
ATOM 2036 N N . ALA A 1 267 ? -16.832 0.882 36.367 1.00 83.06 267 ALA A N 1
ATOM 2037 C CA . ALA A 1 267 ? -16.224 1.926 35.546 1.00 83.06 267 ALA A CA 1
ATOM 2038 C C . ALA A 1 267 ? -14.817 1.533 35.070 1.00 83.06 267 ALA A C 1
ATOM 2040 O O . ALA A 1 267 ? -14.524 1.626 33.880 1.00 83.06 267 ALA A O 1
ATOM 2041 N N . ASN A 1 268 ? -13.973 1.011 35.964 1.00 80.69 268 ASN A N 1
ATOM 2042 C CA . ASN A 1 268 ? -12.628 0.545 35.616 1.00 80.69 268 ASN A CA 1
ATOM 2043 C C . ASN A 1 268 ? -12.652 -0.635 34.634 1.00 80.69 268 ASN A C 1
ATOM 2045 O O . ASN A 1 268 ? -11.741 -0.802 33.823 1.00 80.69 268 ASN A O 1
ATOM 2049 N N . ARG A 1 269 ? -13.683 -1.479 34.723 1.00 81.00 269 ARG A N 1
ATOM 2050 C CA . ARG A 1 269 ? -13.855 -2.640 33.850 1.00 81.00 269 ARG A CA 1
ATOM 2051 C C . ARG A 1 269 ? -14.289 -2.241 32.439 1.00 81.00 269 ARG A C 1
ATOM 2053 O O . ARG A 1 269 ? -13.758 -2.800 31.485 1.00 81.00 269 ARG A O 1
ATOM 2060 N N . VAL A 1 270 ? -15.226 -1.299 32.326 1.00 75.44 270 VAL A N 1
ATOM 2061 C CA . VAL A 1 270 ? -15.808 -0.852 31.047 1.00 75.44 270 VAL A CA 1
ATOM 2062 C C . VAL A 1 270 ? -14.912 0.171 30.344 1.00 75.44 270 VAL A C 1
ATOM 2064 O O . VAL A 1 270 ? -14.675 0.066 29.146 1.00 75.44 270 VAL A O 1
ATOM 2067 N N . PHE A 1 271 ? -14.386 1.151 31.081 1.00 72.25 271 PHE A N 1
ATOM 2068 C CA . PHE A 1 271 ? -13.645 2.293 30.527 1.00 72.25 271 PHE A CA 1
ATOM 2069 C C . PHE A 1 271 ? -12.122 2.197 30.730 1.00 72.25 271 PHE A C 1
ATOM 2071 O O . PHE A 1 271 ? -11.382 3.078 30.299 1.00 72.25 271 PHE A O 1
ATOM 2078 N N . GLY A 1 272 ? -11.640 1.122 31.360 1.00 71.12 272 GLY A N 1
ATOM 2079 C CA . GLY A 1 272 ? -10.224 0.880 31.634 1.00 71.12 272 GLY A CA 1
ATOM 2080 C C . GLY A 1 272 ? -9.756 1.398 32.999 1.00 71.12 272 GLY A C 1
ATOM 2081 O O . GLY A 1 272 ? -10.411 2.200 33.659 1.00 71.12 272 GLY A O 1
ATOM 2082 N N . SER A 1 273 ? -8.572 0.957 33.430 1.00 67.19 273 SER A N 1
ATOM 2083 C CA . SER A 1 273 ? -8.017 1.222 34.772 1.00 67.19 273 SER A CA 1
ATOM 2084 C C . SER A 1 273 ? -7.681 2.689 35.070 1.00 67.19 273 SER A C 1
ATOM 2086 O O . SER A 1 273 ? -7.333 3.010 36.203 1.00 67.19 273 SER A O 1
ATOM 2088 N N . HIS A 1 274 ? -7.749 3.568 34.069 1.00 64.56 274 HIS A N 1
ATOM 2089 C CA . HIS A 1 274 ? -7.506 5.007 34.198 1.00 64.56 274 HIS A CA 1
ATOM 2090 C C . HIS A 1 274 ? -8.798 5.839 34.188 1.00 64.56 274 HIS A C 1
ATOM 2092 O O . HIS A 1 274 ? -8.731 7.067 34.127 1.00 64.56 274 HIS A O 1
ATOM 2098 N N . ALA A 1 275 ? -9.967 5.194 34.247 1.00 71.62 275 ALA A N 1
ATOM 2099 C CA . ALA A 1 275 ? -11.234 5.886 34.406 1.00 71.62 275 ALA A CA 1
ATOM 2100 C C . ALA A 1 275 ? -11.286 6.590 35.771 1.00 71.62 275 ALA A C 1
ATOM 2102 O O . ALA A 1 275 ? -11.069 5.986 36.822 1.00 71.62 275 ALA A O 1
ATOM 2103 N N . THR A 1 276 ? -11.592 7.883 35.757 1.00 77.31 276 THR A N 1
ATOM 2104 C CA . THR A 1 276 ? -11.827 8.664 36.973 1.00 77.31 276 THR A CA 1
ATOM 2105 C C . THR A 1 276 ? -13.312 8.948 37.083 1.00 77.31 276 THR A C 1
ATOM 2107 O O . THR A 1 276 ? -13.946 9.378 36.122 1.00 77.31 276 THR A O 1
ATOM 2110 N N . MET A 1 277 ? -13.881 8.683 38.253 1.00 85.88 277 MET A N 1
ATOM 2111 C CA . MET A 1 277 ? -15.302 8.869 38.503 1.00 85.88 277 MET A CA 1
ATOM 2112 C C . MET A 1 277 ? -15.505 10.044 39.454 1.00 85.88 277 MET A C 1
ATOM 2114 O O . MET A 1 277 ? -14.928 10.073 40.540 1.00 85.88 277 MET A O 1
ATOM 2118 N N . ILE A 1 278 ? -16.346 10.998 39.063 1.00 87.75 278 ILE A N 1
ATOM 2119 C CA . ILE A 1 278 ? -16.763 12.111 39.916 1.00 87.75 278 ILE A CA 1
ATOM 2120 C C . ILE A 1 278 ? -18.252 11.941 40.193 1.00 87.75 278 ILE A C 1
ATOM 2122 O O . ILE A 1 278 ? -19.085 12.063 39.296 1.00 87.75 278 ILE A O 1
ATOM 2126 N N . CYS A 1 279 ? -18.588 11.650 41.447 1.00 87.88 279 CYS A N 1
ATOM 2127 C CA . CYS A 1 279 ? -19.974 11.590 41.894 1.00 87.88 279 CYS A CA 1
ATOM 2128 C C . CYS A 1 279 ? -20.421 12.982 42.343 1.00 87.88 279 CYS A C 1
ATOM 2130 O O . CYS A 1 279 ? -19.858 13.550 43.280 1.00 87.88 279 CYS A O 1
ATOM 2132 N N . ALA A 1 280 ? -21.407 13.542 41.649 1.00 88.19 280 ALA A N 1
ATOM 2133 C CA . ALA A 1 280 ? -22.016 14.809 42.009 1.00 88.19 280 ALA A CA 1
ATOM 2134 C C . ALA A 1 280 ? -22.897 14.659 43.257 1.00 88.19 280 ALA A C 1
ATOM 2136 O O . ALA A 1 280 ? -23.385 13.576 43.590 1.00 88.19 280 ALA A O 1
ATOM 2137 N N . THR A 1 281 ? -23.149 15.779 43.933 1.00 87.56 281 THR A N 1
ATOM 2138 C CA . THR A 1 281 ? -24.147 15.826 45.002 1.00 87.56 281 THR A CA 1
ATOM 2139 C C . THR A 1 281 ? -25.509 15.394 44.447 1.00 87.56 281 THR A C 1
ATOM 2141 O O . THR A 1 281 ? -25.908 15.905 43.396 1.00 87.56 281 THR A O 1
ATOM 2144 N N . PRO A 1 282 ? -26.245 14.501 45.136 1.00 89.56 282 PRO A N 1
ATOM 2145 C CA . PRO A 1 282 ? -27.536 14.035 44.653 1.00 89.56 282 PRO A CA 1
ATOM 2146 C C . PRO A 1 282 ? -28.511 15.182 44.406 1.00 89.56 282 PRO A C 1
ATOM 2148 O O . PRO A 1 282 ? -28.716 16.028 45.284 1.00 89.56 282 PRO A O 1
ATOM 2151 N N . VAL A 1 283 ? -29.126 15.176 43.226 1.00 90.56 283 VAL A N 1
ATOM 2152 C CA . VAL A 1 283 ? -30.201 16.104 42.874 1.00 90.56 283 VAL A CA 1
ATOM 2153 C C . VAL A 1 283 ? -31.426 15.735 43.698 1.00 90.56 283 VAL A C 1
ATOM 2155 O O . VAL A 1 283 ? -31.776 14.560 43.810 1.00 90.56 283 VAL A O 1
ATOM 2158 N N . ARG A 1 284 ? -32.031 16.728 44.348 1.00 89.00 284 ARG A N 1
ATOM 2159 C CA . ARG A 1 284 ? -33.191 16.514 45.215 1.00 89.00 284 ARG A CA 1
ATOM 2160 C C . ARG A 1 284 ? -34.476 16.527 44.400 1.00 89.00 284 ARG A C 1
ATOM 2162 O O . ARG A 1 284 ? -34.530 17.153 43.346 1.00 89.00 284 ARG A O 1
ATOM 2169 N N . TYR A 1 285 ? -35.505 15.901 44.958 1.00 86.38 285 TYR A N 1
ATOM 2170 C CA . TYR A 1 285 ? -36.874 16.066 44.491 1.00 86.38 285 TYR A CA 1
ATOM 2171 C C . TYR A 1 285 ? -37.244 17.560 44.392 1.00 86.38 285 TYR A C 1
ATOM 2173 O O . TYR A 1 285 ? -36.979 18.317 45.333 1.00 86.38 285 TYR A O 1
ATOM 2181 N N . GLY A 1 286 ? -37.828 17.973 43.268 1.00 84.50 286 GLY A N 1
ATOM 2182 C CA . GLY A 1 286 ? -38.187 19.357 42.942 1.00 84.50 286 GLY A CA 1
ATOM 2183 C C . GLY A 1 286 ? -37.067 20.179 42.284 1.00 84.50 286 GLY A C 1
ATOM 2184 O O . GLY A 1 286 ? -37.201 21.395 42.165 1.00 84.50 286 GLY A O 1
ATOM 2185 N N . GLN A 1 287 ? -35.939 19.561 41.911 1.00 85.25 287 GLN A N 1
ATOM 2186 C CA . GLN A 1 287 ? -34.812 20.215 41.218 1.00 85.25 287 GLN A CA 1
ATOM 2187 C C . GLN A 1 287 ? -34.534 19.627 39.822 1.00 85.25 287 GLN A C 1
ATOM 2189 O O . GLN A 1 287 ? -33.469 19.863 39.249 1.00 85.25 287 GLN A O 1
ATOM 2194 N N . GLU A 1 288 ? -35.466 18.848 39.279 1.00 81.88 288 GLU A N 1
ATOM 2195 C CA . GLU A 1 288 ? -35.342 18.112 38.016 1.00 81.88 288 GLU A CA 1
ATOM 2196 C C . GLU A 1 288 ? -35.259 19.064 36.822 1.00 81.88 288 GLU A C 1
ATOM 2198 O O . GLU A 1 288 ? -34.385 18.906 35.972 1.00 81.88 288 GLU A O 1
ATOM 2203 N N . ASP A 1 289 ? -36.106 20.096 36.817 1.00 75.38 289 ASP A N 1
ATOM 2204 C CA . ASP A 1 289 ? -36.209 21.083 35.734 1.00 75.38 289 ASP A CA 1
ATOM 2205 C C . ASP A 1 289 ? -35.042 22.078 35.719 1.00 75.38 289 ASP A C 1
ATOM 2207 O O . ASP A 1 289 ? -34.763 22.738 34.718 1.00 75.38 289 ASP A O 1
ATOM 2211 N N . SER A 1 290 ? -34.353 22.229 36.851 1.00 81.06 290 SER A N 1
ATOM 2212 C CA . SER A 1 290 ? -33.268 23.192 37.036 1.00 81.06 290 SER A CA 1
ATOM 2213 C C . SER A 1 290 ? -32.084 22.537 37.727 1.00 81.06 290 SER A C 1
ATOM 2215 O O . SER A 1 290 ? -31.804 22.771 38.905 1.00 81.06 290 SER A O 1
ATOM 2217 N N . LEU A 1 291 ? -31.355 21.732 36.949 1.00 82.62 291 LEU A N 1
ATOM 2218 C CA . LEU A 1 291 ? -30.189 21.000 37.429 1.00 82.62 291 LEU A CA 1
ATOM 2219 C C . LEU A 1 291 ? -29.162 21.934 38.096 1.00 82.62 291 LEU A C 1
ATOM 2221 O O . LEU A 1 291 ? -28.709 22.905 37.460 1.00 82.62 291 LEU A O 1
ATOM 2225 N N . PRO A 1 292 ? -28.721 21.607 39.329 1.00 84.06 292 PRO A N 1
ATOM 2226 C CA . PRO A 1 292 ? -27.634 22.309 39.995 1.00 84.06 292 PRO A CA 1
ATOM 2227 C C . PRO A 1 292 ? -26.373 22.353 39.118 1.00 84.06 292 PRO A C 1
ATOM 2229 O O . PRO A 1 292 ? -26.079 21.364 38.441 1.00 84.06 292 PRO A O 1
ATOM 2232 N N . PRO A 1 293 ? -25.568 23.433 39.151 1.00 82.56 293 PRO A N 1
ATOM 2233 C CA . PRO A 1 293 ? -24.370 23.558 38.314 1.00 82.56 293 PRO A CA 1
ATOM 2234 C C . PRO A 1 293 ? -23.398 22.379 38.452 1.00 82.56 293 PRO A C 1
ATOM 2236 O O . PRO A 1 293 ? -22.868 21.889 37.459 1.00 82.56 293 PRO A O 1
ATOM 2239 N N . ALA A 1 294 ? -23.226 21.864 39.674 1.00 79.94 294 ALA A N 1
ATOM 2240 C CA . ALA A 1 294 ? -22.372 20.710 39.951 1.00 79.94 294 ALA A CA 1
ATOM 2241 C C . ALA A 1 294 ? -22.864 19.408 39.291 1.00 79.94 294 ALA A C 1
ATOM 2243 O O . ALA A 1 294 ? -22.054 18.521 39.034 1.00 79.94 294 ALA A O 1
ATOM 2244 N N . SER A 1 295 ? -24.157 19.304 38.977 1.00 81.00 295 SER A N 1
ATOM 2245 C CA . SER A 1 295 ? -24.802 18.131 38.373 1.00 81.00 295 SER A CA 1
ATOM 2246 C C . SER A 1 295 ? -24.895 18.209 36.848 1.00 81.00 295 SER A C 1
ATOM 2248 O O . SER A 1 295 ? -25.234 17.218 36.210 1.00 81.00 295 SER A O 1
ATOM 2250 N N . ARG A 1 296 ? -24.580 19.362 36.242 1.00 82.19 296 ARG A N 1
ATOM 2251 C CA . ARG A 1 296 ? -24.613 19.524 34.782 1.00 82.19 296 ARG A CA 1
ATOM 2252 C C . ARG A 1 296 ? -23.449 18.774 34.131 1.00 82.19 296 ARG A C 1
ATOM 2254 O O . ARG A 1 296 ? -22.336 18.859 34.658 1.00 82.19 296 ARG A O 1
ATOM 2261 N N . PRO A 1 297 ? -23.660 18.059 33.017 1.00 78.69 297 PRO A N 1
ATOM 2262 C CA . PRO A 1 297 ? -22.560 17.466 32.265 1.00 78.69 297 PRO A CA 1
ATOM 2263 C C . PRO A 1 297 ? -21.578 18.553 31.817 1.00 78.69 297 PRO A C 1
ATOM 2265 O O . PRO A 1 297 ? -21.987 19.641 31.423 1.00 78.69 297 PRO A O 1
ATOM 2268 N N . ASP A 1 298 ? -20.283 18.269 31.887 1.00 71.25 298 ASP A N 1
ATOM 2269 C CA . ASP A 1 298 ? -19.217 19.180 31.444 1.00 71.25 298 ASP A CA 1
ATOM 2270 C C . ASP A 1 298 ? -18.765 18.906 29.998 1.00 71.25 298 ASP A C 1
ATOM 2272 O O . ASP A 1 298 ? -17.886 19.590 29.478 1.00 71.25 298 ASP A O 1
ATOM 2276 N N . GLY A 1 299 ? -19.365 17.905 29.343 1.00 65.62 299 GLY A N 1
ATOM 2277 C CA . GLY A 1 299 ? -19.027 17.482 27.983 1.00 65.62 299 GLY A CA 1
ATOM 2278 C C . GLY A 1 299 ? -17.692 16.738 27.862 1.00 65.62 299 GLY A C 1
ATOM 2279 O O . GLY A 1 299 ? -17.306 16.382 26.751 1.00 65.62 299 GLY A O 1
ATOM 2280 N N . SER A 1 300 ? -16.990 16.484 28.973 1.00 65.31 300 SER A N 1
ATOM 2281 C CA . SER 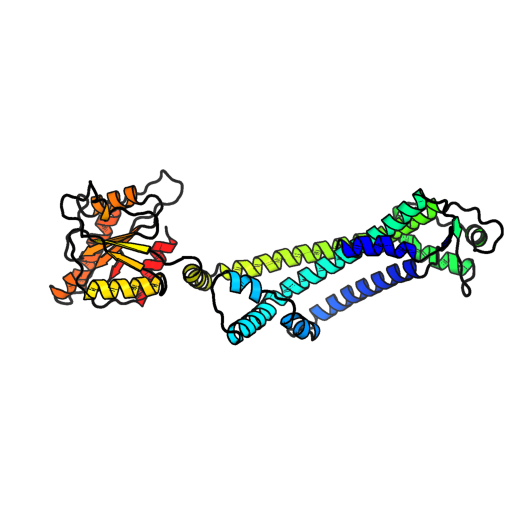A 1 300 ? -15.664 15.849 28.978 1.00 65.31 300 SER A CA 1
ATOM 2282 C C . SER A 1 300 ? -15.705 14.316 28.894 1.00 65.31 300 SER A C 1
ATOM 2284 O O . SER A 1 300 ? -14.677 13.685 28.641 1.00 65.31 300 SER A O 1
ATOM 2286 N N . GLY A 1 301 ? -16.885 13.711 29.065 1.00 73.06 301 GLY A N 1
ATOM 2287 C CA . GLY A 1 301 ? -17.064 12.262 29.066 1.00 73.06 301 GLY A CA 1
ATOM 2288 C C . GLY A 1 301 ? -18.518 11.807 29.265 1.00 73.06 301 GLY A C 1
ATOM 2289 O O . GLY A 1 301 ? -19.434 12.634 29.304 1.00 73.06 301 GLY A O 1
ATOM 2290 N N . PRO A 1 302 ? -18.748 10.483 29.365 1.00 80.06 302 PRO A N 1
ATOM 2291 C CA . PRO A 1 302 ? -20.067 9.912 29.619 1.00 80.06 302 PRO A CA 1
ATOM 2292 C C . PRO A 1 302 ? -20.642 10.383 30.960 1.00 80.06 302 PRO A C 1
ATOM 2294 O O . PRO A 1 302 ? -19.960 10.381 31.990 1.00 80.06 302 PRO A O 1
ATOM 2297 N N . THR A 1 303 ? -21.926 10.740 30.954 1.00 87.31 303 THR A N 1
ATOM 2298 C CA . THR A 1 303 ? -22.681 11.065 32.172 1.00 87.31 303 THR A CA 1
ATOM 2299 C C . THR A 1 303 ? -23.557 9.883 32.565 1.00 87.31 303 THR A C 1
ATOM 2301 O O . THR A 1 303 ? -24.226 9.294 31.721 1.00 87.31 303 THR A O 1
ATOM 2304 N N . VAL A 1 304 ? -23.577 9.542 33.850 1.00 90.12 304 VAL A N 1
ATOM 2305 C CA . VAL A 1 304 ? -24.409 8.480 34.419 1.00 90.12 304 VAL A CA 1
ATOM 2306 C C . VAL A 1 304 ? -25.513 9.093 35.272 1.00 90.12 304 VAL A C 1
ATOM 2308 O O . VAL A 1 304 ? -25.232 9.684 36.312 1.00 90.12 304 VAL A O 1
ATOM 2311 N N . ALA A 1 305 ? -26.767 8.904 34.871 1.00 91.88 305 ALA A N 1
ATOM 2312 C CA . ALA A 1 305 ? -27.925 9.132 35.728 1.00 91.88 305 ALA A CA 1
ATOM 2313 C C . ALA A 1 305 ? -28.105 7.915 36.644 1.00 91.88 305 ALA A C 1
ATOM 2315 O O . ALA A 1 305 ? -28.341 6.810 36.151 1.00 91.88 305 ALA A O 1
ATOM 2316 N N . LEU A 1 306 ? -27.965 8.109 37.958 1.00 93.56 306 LEU A N 1
ATOM 2317 C CA . LEU A 1 306 ? -28.045 7.027 38.939 1.00 93.56 306 LEU A CA 1
ATOM 2318 C C . LEU A 1 306 ? -29.341 7.110 39.750 1.00 93.56 306 LEU A C 1
ATOM 2320 O O . LEU A 1 306 ? -29.603 8.101 40.436 1.00 93.56 306 LEU A O 1
ATOM 2324 N N . PHE A 1 307 ? -30.108 6.026 39.728 1.00 94.25 307 PHE A N 1
ATOM 2325 C CA . PHE A 1 307 ? -31.346 5.876 40.485 1.00 94.25 307 PHE A CA 1
ATOM 2326 C C . PHE A 1 307 ? -31.283 4.680 41.426 1.00 94.25 307 PHE A C 1
ATOM 2328 O O . PHE A 1 307 ? -30.481 3.772 41.235 1.00 94.25 307 PHE A O 1
ATOM 2335 N N . SER A 1 308 ? -32.172 4.649 42.416 1.00 93.50 308 SER A N 1
ATOM 2336 C CA . SER A 1 308 ? -32.435 3.444 43.202 1.00 93.50 308 SER A CA 1
ATOM 2337 C C . SER A 1 308 ? -33.672 2.730 42.669 1.00 93.50 308 SER A C 1
ATOM 2339 O O . SER A 1 308 ? -34.708 3.368 42.479 1.00 93.50 308 SER A O 1
ATOM 2341 N N . LEU A 1 309 ? -33.608 1.403 42.524 1.00 93.12 309 LEU A N 1
ATOM 2342 C CA . LEU A 1 309 ? -34.760 0.576 42.144 1.00 93.12 309 LEU A CA 1
ATOM 2343 C C . LEU A 1 309 ? -35.930 0.695 43.144 1.00 93.12 309 LEU A C 1
ATOM 2345 O O . LEU A 1 309 ? -37.094 0.505 42.782 1.00 93.12 309 LEU A O 1
ATOM 2349 N N . ALA A 1 310 ? -35.625 1.047 44.399 1.00 89.19 310 ALA A N 1
ATOM 2350 C CA . ALA A 1 310 ? -36.614 1.274 45.446 1.00 89.19 310 ALA A CA 1
ATOM 2351 C C . ALA A 1 310 ? -37.492 2.515 45.201 1.00 89.19 310 ALA A C 1
ATOM 2353 O O . ALA A 1 310 ? -38.579 2.599 45.770 1.00 89.19 310 ALA A O 1
ATOM 2354 N N . ALA A 1 311 ? -37.063 3.458 44.357 1.00 90.50 311 ALA A N 1
ATOM 2355 C CA . ALA A 1 311 ? -37.898 4.583 43.945 1.00 90.50 311 ALA A CA 1
ATOM 2356 C C . ALA A 1 311 ? -38.954 4.143 42.918 1.00 90.50 311 ALA A C 1
ATOM 2358 O O . ALA A 1 311 ? -38.778 3.146 42.208 1.00 90.50 311 ALA A O 1
ATOM 2359 N N . THR A 1 312 ? -40.077 4.860 42.861 1.00 89.75 312 THR A N 1
ATOM 2360 C CA . THR A 1 312 ? -41.099 4.674 41.821 1.00 89.75 312 THR A CA 1
ATOM 2361 C C . THR A 1 312 ? -40.750 5.560 40.633 1.00 89.75 312 THR A C 1
ATOM 2363 O O . THR A 1 312 ? -40.554 6.755 40.847 1.00 89.75 312 THR A O 1
ATOM 2366 N N . PRO A 1 313 ? -40.597 4.986 39.425 1.00 89.12 313 PRO A N 1
ATOM 2367 C CA . PRO A 1 313 ? -40.345 5.773 38.232 1.00 89.12 313 PRO A CA 1
ATOM 2368 C C . PRO A 1 313 ? -41.623 6.517 37.837 1.00 89.12 313 PRO A C 1
ATOM 2370 O O . PRO A 1 313 ? -42.689 5.913 37.754 1.00 89.12 313 PRO A O 1
ATOM 2373 N N . GLU A 1 314 ? -41.502 7.815 37.602 1.00 89.44 314 GLU A N 1
ATOM 2374 C CA . GLU A 1 314 ? -42.567 8.711 37.168 1.00 89.44 314 GLU A CA 1
ATOM 2375 C C . GLU A 1 314 ? -42.022 9.646 36.080 1.00 89.44 314 GLU A C 1
ATOM 2377 O O . GLU A 1 314 ? -40.835 10.013 36.052 1.00 89.44 314 GLU A O 1
ATOM 2382 N N . ARG A 1 315 ? -42.899 10.045 35.159 1.00 85.38 315 ARG A N 1
ATOM 2383 C CA . ARG A 1 315 ? -42.530 10.888 34.019 1.00 85.38 315 ARG A CA 1
ATOM 2384 C C . ARG A 1 315 ? -42.133 12.293 34.463 1.00 85.38 315 ARG A C 1
ATOM 2386 O O . ARG A 1 315 ? -41.167 12.850 33.944 1.00 85.38 315 ARG A O 1
ATOM 2393 N N . GLU A 1 316 ? -42.863 12.837 35.426 1.00 86.06 316 GLU A N 1
ATOM 2394 C CA . GLU A 1 316 ? -42.726 14.193 35.953 1.00 86.06 316 GLU A CA 1
ATOM 2395 C C . GLU A 1 316 ? -41.451 14.371 36.784 1.00 86.06 316 GLU A C 1
ATOM 2397 O O . GLU A 1 316 ? -41.021 15.499 36.998 1.00 86.06 316 GLU A O 1
ATOM 2402 N N . THR A 1 317 ? -40.824 13.277 37.232 1.00 88.56 317 THR A N 1
ATOM 2403 C CA . THR A 1 317 ? -39.652 13.329 38.113 1.00 88.56 317 THR A CA 1
ATOM 2404 C C . THR A 1 317 ? -38.424 12.693 37.457 1.00 88.56 317 THR A C 1
ATOM 2406 O O . THR A 1 317 ? -37.590 13.408 36.901 1.00 88.56 317 THR A O 1
ATOM 2409 N N . GLN A 1 318 ? -38.283 11.361 37.436 1.00 88.62 318 GLN A N 1
ATOM 2410 C CA . GLN A 1 318 ? -37.103 10.718 36.833 1.00 88.62 318 GLN A CA 1
ATOM 2411 C C . GLN A 1 318 ? -37.032 10.945 35.318 1.00 88.62 318 GLN A C 1
ATOM 2413 O O . GLN A 1 318 ? -35.937 11.130 34.779 1.00 88.62 318 GLN A O 1
ATOM 2418 N N . GLY A 1 319 ? -38.184 10.986 34.639 1.00 86.88 319 GLY A N 1
ATOM 2419 C CA . GLY A 1 319 ? -38.264 11.336 33.219 1.00 86.88 319 GLY A CA 1
ATOM 2420 C C . GLY A 1 319 ? -37.811 12.774 32.930 1.00 86.88 319 GLY A C 1
ATOM 2421 O O . GLY A 1 319 ? -36.994 12.999 32.027 1.00 86.88 319 GLY A O 1
ATOM 2422 N N . ALA A 1 320 ? -38.280 13.738 33.727 1.00 86.19 320 ALA A N 1
ATOM 2423 C CA . ALA A 1 320 ? -37.879 15.143 33.640 1.00 86.19 320 ALA A CA 1
ATOM 2424 C C . ALA A 1 320 ? -36.376 15.327 33.912 1.00 86.19 320 ALA A C 1
ATOM 2426 O O . ALA A 1 320 ? -35.674 15.960 33.124 1.00 86.19 320 ALA A O 1
ATOM 2427 N N . PHE A 1 321 ? -35.845 14.677 34.952 1.00 89.69 321 PHE A N 1
ATOM 2428 C CA . PHE A 1 321 ? -34.422 14.718 35.298 1.00 89.69 321 PHE A CA 1
ATOM 2429 C C . PHE A 1 321 ? -33.519 14.186 34.173 1.00 89.69 321 PHE A C 1
ATOM 2431 O O . PHE A 1 321 ? -32.500 14.796 33.840 1.00 89.69 321 PHE A O 1
ATOM 2438 N N . ILE A 1 322 ? -33.898 13.071 33.544 1.00 88.25 322 ILE A N 1
ATOM 2439 C CA . ILE A 1 322 ? -33.176 12.521 32.388 1.00 88.25 322 ILE A CA 1
ATOM 2440 C C . ILE A 1 322 ? -33.202 13.490 31.208 1.00 88.25 322 ILE A C 1
ATOM 2442 O O . ILE A 1 322 ? -32.175 13.699 30.555 1.00 88.25 322 ILE A O 1
ATOM 2446 N N . SER A 1 323 ? -34.364 14.084 30.943 1.00 86.00 323 SER A N 1
ATOM 2447 C CA . SER A 1 323 ? -34.534 15.056 29.864 1.00 86.00 323 SER A CA 1
ATOM 2448 C C . SER A 1 323 ? -33.645 16.281 30.088 1.00 86.00 323 SER A C 1
ATOM 2450 O O . SER A 1 323 ? -32.935 16.693 29.171 1.00 86.00 323 SER A O 1
ATOM 2452 N N . ALA A 1 324 ? -33.590 16.785 31.324 1.00 86.44 324 ALA A N 1
ATOM 2453 C CA . ALA A 1 324 ? -32.737 17.901 31.711 1.00 86.44 324 ALA A CA 1
ATOM 2454 C C . ALA A 1 324 ? -31.237 17.576 31.578 1.00 86.44 324 ALA A C 1
ATOM 2456 O O . ALA A 1 324 ? -30.461 18.405 31.089 1.00 86.44 324 ALA A O 1
ATOM 2457 N N . LEU A 1 325 ? -30.811 16.363 31.960 1.00 87.00 325 LEU A N 1
ATOM 2458 C CA . LEU A 1 325 ? -29.421 15.919 31.794 1.00 87.00 325 LEU A CA 1
ATOM 2459 C C . LEU A 1 325 ? -29.033 15.824 30.321 1.00 87.00 325 LEU A C 1
ATOM 2461 O O . LEU A 1 325 ? -27.947 16.265 29.945 1.00 87.00 325 LEU A O 1
ATOM 2465 N N . ARG A 1 326 ? -29.926 15.296 29.480 1.00 83.00 326 ARG A N 1
ATOM 2466 C CA . ARG A 1 326 ? -29.697 15.203 28.036 1.00 83.00 326 ARG A CA 1
ATOM 2467 C C . ARG A 1 326 ? -29.594 16.585 27.400 1.00 83.00 326 ARG A C 1
ATOM 2469 O O . ARG A 1 326 ? -28.641 16.842 26.672 1.00 83.00 326 ARG A O 1
ATOM 2476 N N . SER A 1 327 ? -30.518 17.494 27.718 1.00 82.81 327 SER A N 1
ATOM 2477 C CA . SER A 1 327 ? -30.472 18.862 27.190 1.00 82.81 327 SER A CA 1
ATOM 2478 C C . SER A 1 327 ? -29.221 19.620 27.636 1.00 82.81 327 SER A C 1
ATOM 2480 O O . SER A 1 327 ? -28.679 20.410 26.870 1.00 82.81 327 SER A O 1
ATOM 2482 N N . ALA A 1 328 ? -28.735 19.367 28.856 1.00 81.50 328 ALA A N 1
ATOM 2483 C CA . ALA A 1 328 ? -27.523 19.996 29.376 1.00 81.50 328 ALA A CA 1
ATOM 2484 C C . ALA A 1 328 ? -26.225 19.364 28.836 1.00 81.50 328 ALA A C 1
ATOM 2486 O O . ALA A 1 328 ? -25.194 20.031 28.821 1.00 81.50 328 ALA A O 1
ATOM 2487 N N . GLY A 1 329 ? -26.259 18.094 28.415 1.00 70.88 329 GLY A N 1
ATOM 2488 C CA . GLY A 1 329 ? -25.083 17.324 27.994 1.00 70.88 329 GLY A CA 1
ATOM 2489 C C . GLY A 1 329 ? -24.736 17.367 26.510 1.00 70.88 329 GLY A C 1
ATOM 2490 O O . GLY A 1 329 ? -23.683 16.854 26.127 1.00 70.88 329 GLY A O 1
ATOM 2491 N N . GLY A 1 330 ? -25.572 17.984 25.672 1.00 71.31 330 GLY A N 1
ATOM 2492 C CA . GLY A 1 330 ? -25.340 18.060 24.229 1.00 71.31 330 GLY A CA 1
ATOM 2493 C C . GLY A 1 330 ? -25.169 16.668 23.611 1.00 71.31 330 GLY A C 1
ATOM 2494 O O . GLY A 1 330 ? -26.047 15.822 23.741 1.00 71.31 330 GLY A O 1
ATOM 2495 N N . SER A 1 331 ? -24.029 16.426 22.957 1.00 66.00 331 SER A N 1
ATOM 2496 C CA . SER A 1 331 ? -23.711 15.142 22.306 1.00 66.00 331 SER A CA 1
ATOM 2497 C C . SER A 1 331 ? -23.028 14.116 23.221 1.00 66.00 331 SER A C 1
ATOM 2499 O O . SER A 1 331 ? -22.615 13.063 22.734 1.00 66.00 331 SER A O 1
ATOM 2501 N N . ALA A 1 332 ? -22.831 14.414 24.511 1.00 68.31 332 ALA A N 1
ATOM 2502 C CA . ALA A 1 332 ? -22.183 13.481 25.428 1.00 68.31 332 ALA A CA 1
ATOM 2503 C C . ALA A 1 332 ? -23.091 12.262 25.701 1.00 68.31 332 ALA A C 1
ATOM 2505 O O . ALA A 1 332 ? -24.290 12.439 25.937 1.00 68.31 332 ALA A O 1
ATOM 2506 N N . PRO A 1 333 ? -22.550 11.029 25.707 1.00 75.94 333 PRO A N 1
ATOM 2507 C CA . PRO A 1 333 ? -23.352 9.839 25.959 1.00 75.94 333 PRO A CA 1
ATOM 2508 C C . PRO A 1 333 ? -23.912 9.850 27.390 1.00 75.94 333 PRO A C 1
ATOM 2510 O O . PRO A 1 333 ? -23.172 10.023 28.363 1.00 75.94 333 PRO A O 1
ATOM 2513 N N . LEU A 1 334 ? -25.228 9.656 27.508 1.00 82.31 334 LEU A N 1
ATOM 2514 C CA . LEU A 1 334 ? -25.954 9.561 28.775 1.00 82.31 334 LEU A CA 1
ATOM 2515 C C . LEU A 1 334 ? -26.321 8.098 29.044 1.00 82.31 334 LEU A C 1
ATOM 2517 O O . LEU A 1 334 ? -27.054 7.481 28.275 1.00 82.31 334 LEU A O 1
ATOM 2521 N N . LEU A 1 335 ? -25.825 7.551 30.151 1.00 87.69 335 LEU A N 1
ATOM 2522 C CA . LEU A 1 335 ? -26.137 6.204 30.619 1.00 87.69 335 LEU A CA 1
ATOM 2523 C C . LEU A 1 335 ? -27.107 6.283 31.800 1.00 87.69 335 LEU A C 1
ATOM 2525 O O . LEU A 1 335 ? -26.901 7.065 32.726 1.00 87.69 335 LEU A O 1
ATOM 2529 N N . VAL A 1 336 ? -28.142 5.444 31.799 1.00 90.31 336 VAL A N 1
ATOM 2530 C CA . VAL A 1 336 ? -29.085 5.331 32.919 1.00 90.31 336 VAL A CA 1
ATOM 2531 C C . VAL A 1 336 ? -28.796 4.050 33.691 1.00 90.31 336 VAL A C 1
ATOM 2533 O O . VAL A 1 336 ? -28.944 2.956 33.147 1.00 90.31 336 VAL A O 1
ATOM 2536 N N . LEU A 1 337 ? -28.391 4.191 34.951 1.00 92.44 337 LEU A N 1
ATOM 2537 C CA . LEU A 1 337 ? -28.110 3.087 35.866 1.00 92.44 337 LEU A CA 1
ATOM 2538 C C . LEU A 1 337 ? -29.126 3.081 37.013 1.00 92.44 337 LEU A C 1
ATOM 2540 O O . LEU A 1 337 ? -29.373 4.106 37.650 1.00 92.44 337 LEU A O 1
ATOM 2544 N N . VAL A 1 338 ? -29.703 1.913 37.282 1.00 93.50 338 VAL A N 1
ATOM 2545 C CA . VAL A 1 338 ? -30.656 1.692 38.372 1.00 93.50 338 VAL A CA 1
ATOM 2546 C C . VAL A 1 338 ? -30.050 0.684 39.345 1.00 93.50 338 VAL A C 1
ATOM 2548 O O . VAL A 1 338 ? -29.821 -0.472 38.992 1.00 93.50 338 VAL A O 1
ATOM 2551 N N . ASP A 1 339 ? -29.773 1.148 40.561 1.00 93.62 339 ASP A N 1
ATOM 2552 C CA . ASP A 1 339 ? -29.150 0.374 41.630 1.00 93.62 339 ASP A CA 1
ATOM 2553 C C . ASP A 1 339 ? -30.178 -0.493 42.363 1.00 93.62 339 ASP A C 1
ATOM 2555 O O . ASP A 1 339 ? -31.134 0.017 42.964 1.00 93.62 339 ASP A O 1
ATOM 2559 N N . GLU A 1 340 ? -29.963 -1.805 42.329 1.00 93.06 340 GLU A N 1
ATOM 2560 C CA . GLU A 1 340 ? -30.821 -2.806 42.968 1.00 93.06 340 GLU A CA 1
ATOM 2561 C C . GLU A 1 340 ? -30.453 -3.054 44.437 1.00 93.06 340 GLU A C 1
ATOM 2563 O O . GLU A 1 340 ? -31.261 -3.601 45.190 1.00 93.06 340 GLU A O 1
ATOM 2568 N N . SER A 1 341 ? -29.282 -2.591 44.890 1.00 90.12 341 SER A N 1
ATOM 2569 C CA . SER A 1 341 ? -28.794 -2.848 46.249 1.00 90.12 341 SER A CA 1
ATOM 2570 C C . SER A 1 341 ? -29.751 -2.372 47.355 1.00 90.12 341 SER A C 1
ATOM 2572 O O . SER A 1 341 ? -29.990 -3.135 48.297 1.00 90.12 341 SER A O 1
ATOM 2574 N N . PRO A 1 342 ? -30.414 -1.192 47.270 1.00 88.94 342 PRO A N 1
ATOM 2575 C CA . PRO A 1 342 ? -31.346 -0.767 48.315 1.00 88.94 342 PRO A CA 1
ATOM 2576 C C . PRO A 1 342 ? -32.656 -1.564 48.302 1.00 88.94 342 PRO A C 1
ATOM 2578 O O . PRO A 1 342 ? -33.369 -1.578 49.305 1.00 88.94 342 PRO A O 1
ATOM 2581 N N . TRP A 1 343 ? -32.992 -2.197 47.173 1.00 88.75 343 TRP A N 1
ATOM 2582 C CA . TRP A 1 343 ? -34.149 -3.080 47.052 1.00 88.75 343 TRP A CA 1
ATOM 2583 C C . TRP A 1 343 ? -33.860 -4.428 47.714 1.00 88.75 343 TRP A C 1
ATOM 2585 O O . TRP A 1 343 ? -34.609 -4.839 48.598 1.00 88.75 343 TRP A O 1
ATOM 2595 N N . HIS A 1 344 ? -32.727 -5.052 47.378 1.00 87.50 344 HIS A N 1
ATOM 2596 C CA . HIS A 1 344 ? -32.283 -6.305 47.995 1.00 87.50 344 HIS A CA 1
ATOM 2597 C C . HIS A 1 344 ? -32.055 -6.190 49.506 1.00 87.50 344 HIS A C 1
ATOM 2599 O O . HIS A 1 344 ? -32.291 -7.143 50.238 1.00 87.50 344 HIS A O 1
ATOM 2605 N N . ALA A 1 345 ? -31.656 -5.016 49.999 1.00 85.75 345 ALA A N 1
ATOM 2606 C CA . ALA A 1 345 ? -31.512 -4.781 51.434 1.00 85.75 345 ALA A CA 1
ATOM 2607 C C . ALA A 1 345 ? -32.851 -4.720 52.200 1.00 85.75 345 ALA A C 1
ATOM 2609 O O . ALA A 1 345 ? -32.852 -4.831 53.424 1.00 85.75 345 ALA A O 1
ATOM 2610 N N . ARG A 1 346 ? -33.978 -4.477 51.514 1.00 84.31 346 ARG A N 1
ATOM 2611 C CA . ARG A 1 346 ? -35.301 -4.256 52.134 1.00 84.31 346 ARG A CA 1
ATOM 2612 C C . ARG A 1 346 ? -36.288 -5.390 51.904 1.00 84.31 346 ARG A C 1
ATOM 2614 O O . ARG A 1 346 ? -37.205 -5.551 52.704 1.00 84.31 346 ARG A O 1
ATOM 2621 N N . PHE A 1 347 ? -36.141 -6.113 50.803 1.00 81.75 347 PHE A N 1
ATOM 2622 C CA . PHE A 1 347 ? -37.068 -7.149 50.381 1.00 81.75 347 PHE A CA 1
ATOM 2623 C C . PHE A 1 347 ? -36.326 -8.473 50.226 1.00 81.75 347 PHE A C 1
ATOM 2625 O O . PHE A 1 347 ? -35.210 -8.502 49.708 1.00 81.75 347 PHE A O 1
ATOM 2632 N N . ASP A 1 348 ? -36.972 -9.564 50.641 1.00 75.88 348 ASP A N 1
ATOM 2633 C CA . ASP A 1 348 ? -36.479 -10.919 50.391 1.00 75.88 348 ASP A CA 1
ATOM 2634 C C . ASP A 1 348 ? -36.318 -11.177 48.884 1.00 75.88 348 ASP A C 1
ATOM 2636 O O . ASP A 1 348 ? -36.862 -10.446 48.051 1.00 75.88 348 ASP A O 1
ATOM 2640 N N . ALA A 1 349 ? -35.574 -12.229 48.529 1.00 72.75 349 ALA A N 1
ATOM 2641 C CA . ALA A 1 349 ? -35.223 -12.602 47.156 1.00 72.75 349 ALA A CA 1
ATOM 2642 C C . ALA A 1 349 ? -36.424 -13.107 46.315 1.00 72.75 349 ALA A C 1
ATOM 2644 O O . ALA A 1 349 ? -36.414 -14.212 45.775 1.00 72.75 349 ALA A O 1
ATOM 2645 N N . ASP A 1 350 ? -37.469 -12.290 46.187 1.00 81.56 350 ASP A N 1
ATOM 2646 C CA . ASP A 1 350 ? -38.604 -12.497 45.296 1.00 81.56 350 ASP A CA 1
ATOM 2647 C C . ASP A 1 350 ? -38.261 -11.976 43.893 1.00 81.56 350 ASP A C 1
ATOM 2649 O O . ASP A 1 350 ? -38.388 -10.788 43.574 1.00 81.56 350 ASP A O 1
ATOM 2653 N N . SER A 1 351 ? -37.804 -12.900 43.047 1.00 82.00 351 SER A N 1
ATOM 2654 C CA . SER A 1 351 ? -37.443 -12.637 41.649 1.00 82.00 351 SER A CA 1
ATOM 2655 C C . SER A 1 351 ? -38.595 -12.054 40.826 1.00 82.00 351 SER A C 1
ATOM 2657 O O . SER A 1 351 ? -38.360 -11.206 39.967 1.00 82.00 351 SER A O 1
ATOM 2659 N N . LYS A 1 352 ? -39.847 -12.429 41.121 1.00 85.81 352 LYS A N 1
ATOM 2660 C CA . LYS A 1 352 ? -41.010 -11.958 40.364 1.00 85.81 352 LYS A CA 1
ATOM 2661 C C . LYS A 1 352 ? -41.261 -10.473 40.611 1.00 85.81 352 LYS A C 1
ATOM 2663 O O . LYS A 1 352 ? -41.436 -9.713 39.662 1.00 85.81 352 LYS A O 1
ATOM 2668 N N . ARG A 1 353 ? -41.208 -10.042 41.875 1.00 86.31 353 ARG A N 1
ATOM 2669 C CA . ARG A 1 353 ? -41.341 -8.619 42.238 1.00 86.31 353 ARG A CA 1
ATOM 2670 C C . ARG A 1 353 ? -40.203 -7.770 41.680 1.00 86.31 353 ARG A C 1
ATOM 2672 O O . ARG A 1 353 ? -40.433 -6.633 41.269 1.00 86.31 353 ARG A O 1
ATOM 2679 N N . LEU A 1 354 ? -38.985 -8.314 41.652 1.00 88.12 354 LEU A N 1
ATOM 2680 C CA . LEU A 1 354 ? -37.832 -7.643 41.052 1.00 88.12 354 LEU A CA 1
ATOM 2681 C C . LEU A 1 354 ? -38.051 -7.403 39.549 1.00 88.12 354 LEU A C 1
ATOM 2683 O O . LEU A 1 354 ? -37.861 -6.286 39.067 1.00 88.12 354 LEU A O 1
ATOM 2687 N N . ASP A 1 355 ? -38.512 -8.418 38.817 1.00 88.69 355 ASP A N 1
ATOM 2688 C CA . ASP A 1 355 ? -38.759 -8.313 37.376 1.00 88.69 355 ASP A CA 1
ATOM 2689 C C . ASP A 1 355 ? -39.957 -7.413 37.034 1.00 88.69 355 ASP A C 1
ATOM 2691 O O . ASP A 1 355 ? -39.894 -6.647 36.065 1.00 88.69 355 ASP A O 1
ATOM 2695 N N . GLU A 1 356 ? -41.015 -7.423 37.850 1.00 90.00 356 GLU A N 1
ATOM 2696 C CA . GLU A 1 356 ? -42.118 -6.456 37.761 1.00 90.00 356 GLU A CA 1
ATOM 2697 C C . GLU A 1 356 ? -41.593 -5.023 37.925 1.00 90.00 356 GLU A C 1
ATOM 2699 O O . GLU A 1 356 ? -41.926 -4.133 37.134 1.00 90.00 356 GLU A O 1
ATOM 2704 N N . ARG A 1 357 ? -40.691 -4.799 38.891 1.00 91.50 357 ARG A N 1
ATOM 2705 C CA . ARG A 1 357 ? -40.103 -3.478 39.130 1.00 91.50 357 ARG A CA 1
ATOM 2706 C C . ARG A 1 357 ? -39.196 -3.029 37.988 1.00 91.50 357 ARG A C 1
ATOM 2708 O O . ARG A 1 357 ? -39.323 -1.893 37.530 1.00 91.50 357 ARG A O 1
ATOM 2715 N N . ARG A 1 358 ? -38.336 -3.912 37.472 1.00 91.94 358 ARG A N 1
ATOM 2716 C CA . ARG A 1 358 ? -37.513 -3.647 36.276 1.00 91.94 358 ARG A CA 1
ATOM 2717 C C . ARG A 1 358 ? -38.375 -3.297 35.065 1.00 91.94 358 ARG A C 1
ATOM 2719 O O . ARG A 1 358 ? -38.035 -2.394 34.303 1.00 91.94 358 ARG A O 1
ATOM 2726 N N . SER A 1 359 ? -39.494 -3.995 34.890 1.00 89.44 359 SER A N 1
ATOM 2727 C CA . SER A 1 359 ? -40.421 -3.762 33.779 1.00 89.44 359 SER A CA 1
ATOM 2728 C C . SER A 1 359 ? -41.098 -2.395 33.879 1.00 89.44 359 SER A C 1
ATOM 2730 O O . SER A 1 359 ? -41.139 -1.683 32.878 1.00 89.44 359 SER A O 1
ATOM 2732 N N . ALA A 1 360 ? -41.524 -1.980 35.078 1.00 90.00 360 ALA A N 1
ATOM 2733 C CA . ALA A 1 360 ? -42.066 -0.639 35.313 1.00 90.00 360 ALA A CA 1
ATOM 2734 C C . ALA A 1 360 ? -41.047 0.462 34.967 1.00 90.00 360 ALA A C 1
ATOM 2736 O O . ALA A 1 360 ? -41.355 1.384 34.218 1.00 90.00 360 ALA A O 1
ATOM 2737 N N . TRP A 1 361 ? -39.796 0.317 35.418 1.00 91.50 361 TRP A N 1
ATOM 2738 C CA . TRP A 1 361 ? -38.713 1.246 35.071 1.00 91.50 361 TRP A CA 1
ATOM 2739 C C . TRP A 1 361 ? -38.443 1.317 33.565 1.00 91.50 361 TRP A C 1
ATOM 2741 O O . TRP A 1 361 ? -38.254 2.405 33.024 1.00 91.50 361 TRP A O 1
ATOM 2751 N N . ARG A 1 362 ? -38.435 0.176 32.863 1.00 89.44 362 ARG A N 1
ATOM 2752 C CA . ARG A 1 362 ? -38.263 0.153 31.401 1.00 89.44 362 ARG A CA 1
ATOM 2753 C C . ARG A 1 362 ? -39.413 0.855 30.680 1.00 89.44 362 ARG A C 1
ATOM 2755 O O . ARG A 1 362 ? -39.148 1.598 29.740 1.00 89.44 362 ARG A O 1
ATOM 2762 N N . ALA A 1 363 ? -40.653 0.614 31.103 1.00 86.62 363 ALA A N 1
ATOM 2763 C 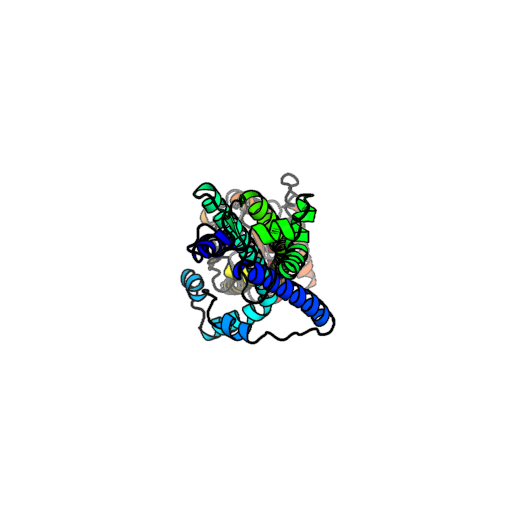CA . ALA A 1 363 ? -41.841 1.195 30.484 1.00 86.62 363 ALA A CA 1
ATOM 2764 C C . ALA A 1 363 ? -41.870 2.724 30.635 1.00 86.62 363 ALA A C 1
ATOM 2766 O O . ALA A 1 363 ? -42.016 3.432 29.640 1.00 86.62 363 ALA A O 1
ATOM 2767 N N . GLU A 1 364 ? -41.639 3.229 31.848 1.00 86.69 364 GLU A N 1
ATOM 2768 C CA . GLU A 1 364 ? -41.660 4.669 32.126 1.00 86.69 364 GLU A CA 1
ATOM 2769 C C . GLU A 1 364 ? -40.529 5.419 31.419 1.00 86.69 364 GLU A C 1
ATOM 2771 O O . GLU A 1 36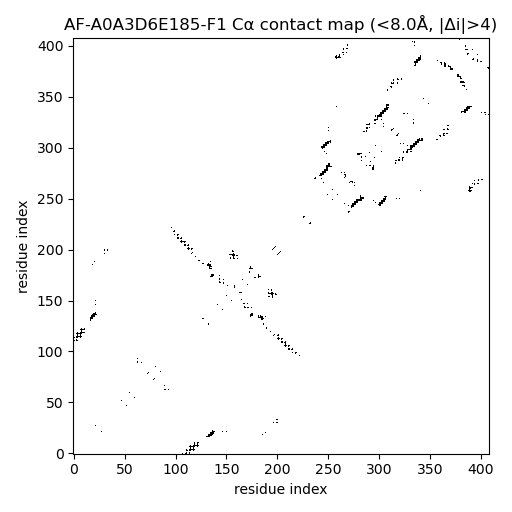4 ? -40.751 6.459 30.802 1.00 86.69 364 GLU A O 1
ATOM 2776 N N . LEU A 1 365 ? -39.309 4.872 31.421 1.00 82.88 365 LEU A N 1
ATOM 2777 C CA . LEU A 1 365 ? -38.181 5.505 30.732 1.00 82.88 365 LEU A CA 1
ATOM 2778 C C . LEU A 1 365 ? -38.338 5.496 29.209 1.00 82.88 365 LEU A C 1
ATOM 2780 O O . LEU A 1 365 ? -37.938 6.457 28.544 1.00 82.88 365 LEU A O 1
ATOM 2784 N N . ALA A 1 366 ? -38.967 4.454 28.661 1.00 80.62 366 ALA A N 1
ATOM 2785 C CA . ALA A 1 366 ? -39.322 4.414 27.250 1.00 80.62 366 ALA A CA 1
ATOM 2786 C C . ALA A 1 366 ? -40.387 5.460 26.889 1.00 80.62 366 ALA A C 1
ATOM 2788 O O . ALA A 1 366 ? -40.282 6.094 25.842 1.00 80.62 366 ALA A O 1
ATOM 2789 N N . ALA A 1 367 ? -41.373 5.687 27.761 1.00 74.50 367 ALA A N 1
ATOM 2790 C CA . ALA A 1 367 ? -42.400 6.708 27.564 1.00 74.50 367 ALA A CA 1
ATOM 2791 C C . ALA A 1 367 ? -41.867 8.142 27.752 1.00 74.50 367 ALA A C 1
ATOM 2793 O O . ALA A 1 367 ? -42.292 9.064 27.054 1.00 74.50 367 ALA A O 1
ATOM 2794 N N . ALA A 1 368 ? -40.918 8.340 28.671 1.00 67.62 368 ALA A N 1
ATOM 2795 C CA . ALA A 1 368 ? -40.321 9.640 28.971 1.00 67.62 368 ALA A CA 1
ATOM 2796 C C . ALA A 1 368 ? -39.307 10.118 27.916 1.00 67.62 368 ALA A C 1
ATOM 2798 O O . ALA A 1 368 ? -38.975 11.301 27.884 1.00 67.62 368 ALA A O 1
ATOM 2799 N N . THR A 1 369 ? -38.821 9.230 27.041 1.00 62.00 369 THR A N 1
ATOM 2800 C CA . THR A 1 369 ? -37.878 9.574 25.968 1.00 62.00 369 THR A CA 1
ATOM 2801 C C . THR A 1 369 ? -38.527 9.401 24.590 1.00 62.00 369 THR A C 1
ATOM 2803 O O . THR A 1 369 ? -38.340 8.366 23.953 1.00 62.00 369 THR A O 1
ATOM 2806 N N . PRO A 1 370 ? -39.305 10.390 24.100 1.00 51.91 370 PRO A N 1
ATOM 2807 C CA . PRO A 1 370 ? -39.917 10.291 22.782 1.00 51.91 370 PRO A CA 1
ATOM 2808 C C . PRO A 1 370 ? -38.850 10.190 21.685 1.00 51.91 370 PRO A C 1
ATOM 2810 O O . PRO A 1 370 ? -37.795 10.822 21.754 1.00 51.91 370 PRO A O 1
ATOM 2813 N N . PHE A 1 371 ? -39.156 9.382 20.671 1.00 45.16 371 PHE A N 1
ATOM 2814 C CA . PHE A 1 371 ? -38.373 9.195 19.453 1.00 45.16 371 PHE A CA 1
ATOM 2815 C C . PHE A 1 371 ? -38.221 10.551 18.742 1.00 45.16 371 PHE A C 1
ATOM 2817 O O . PHE A 1 371 ? -39.177 11.062 18.160 1.00 45.16 371 PHE A O 1
ATOM 2824 N N . ALA A 1 372 ? -37.051 11.183 18.838 1.00 41.16 372 ALA A N 1
ATOM 2825 C CA . ALA A 1 372 ? -36.790 12.437 18.142 1.00 41.16 372 ALA A CA 1
ATOM 2826 C C . ALA A 1 372 ? -36.443 12.130 16.677 1.00 41.16 372 ALA A C 1
ATOM 2828 O O . ALA A 1 372 ? -35.304 11.833 16.339 1.00 41.16 372 ALA A O 1
ATOM 2829 N N . GLU A 1 373 ? -37.444 12.193 15.801 1.00 37.81 373 GLU A N 1
ATOM 2830 C CA . GLU A 1 373 ? -37.309 11.987 14.349 1.00 37.81 373 GLU A CA 1
ATOM 2831 C C . GLU A 1 373 ? -36.588 13.141 13.614 1.00 37.81 373 GLU A C 1
ATOM 2833 O O . GLU A 1 373 ? -36.352 13.056 12.411 1.00 37.81 373 GLU A O 1
ATOM 2838 N N . SER A 1 374 ? -36.240 14.243 14.296 1.00 36.34 374 SER A N 1
ATOM 2839 C CA . SER A 1 374 ? -35.817 15.492 13.636 1.00 36.34 374 SER A CA 1
ATOM 2840 C C . SER A 1 374 ? -34.325 15.593 13.302 1.00 36.34 374 SER A C 1
ATOM 2842 O O . SER A 1 374 ? -33.926 16.451 12.515 1.00 36.34 374 SER A O 1
ATOM 2844 N N . THR A 1 375 ? -33.490 14.708 13.834 1.00 39.97 375 THR A N 1
ATOM 2845 C CA . THR A 1 375 ? -32.089 14.555 13.440 1.00 39.97 375 THR A CA 1
ATOM 2846 C C . THR A 1 375 ? -31.967 13.170 12.825 1.00 39.97 375 THR A C 1
ATOM 2848 O O . THR A 1 375 ? -32.303 12.186 13.464 1.00 39.97 375 THR A O 1
ATOM 2851 N N . GLY A 1 376 ? -31.504 13.040 11.577 1.00 34.00 376 GLY A N 1
ATOM 2852 C CA . GLY A 1 376 ? -31.374 11.753 10.858 1.00 34.00 376 GLY A CA 1
ATOM 2853 C C . GLY A 1 376 ? -30.405 10.725 11.478 1.00 34.00 376 GLY A C 1
ATOM 2854 O O . GLY A 1 376 ? -29.884 9.860 10.778 1.00 34.00 376 GLY A O 1
ATOM 2855 N N . LYS A 1 377 ? -30.130 10.834 12.779 1.00 39.25 377 LYS A N 1
ATOM 2856 C CA . LYS A 1 377 ? -29.435 9.897 13.645 1.00 39.25 377 LYS A CA 1
ATOM 2857 C C . LYS A 1 377 ? -30.515 9.322 14.569 1.00 39.25 377 LYS A C 1
ATOM 2859 O O . LYS A 1 377 ? -31.034 10.050 15.397 1.00 39.25 377 LYS A O 1
ATOM 2864 N N . THR A 1 378 ? -30.892 8.052 14.393 1.00 37.44 378 THR A N 1
ATOM 2865 C CA . THR A 1 378 ? -31.845 7.333 15.267 1.00 37.44 378 THR A CA 1
ATOM 2866 C C . THR A 1 378 ? -31.486 7.551 16.737 1.00 37.44 378 THR A C 1
ATOM 2868 O O . THR A 1 378 ? -30.603 6.862 17.249 1.00 37.44 378 THR A O 1
ATOM 2871 N N . ASP A 1 379 ? -32.142 8.498 17.405 1.00 43.47 379 ASP A N 1
ATOM 2872 C CA . ASP A 1 379 ? -31.948 8.748 18.828 1.00 43.47 379 ASP A CA 1
ATOM 2873 C C . ASP A 1 379 ? -32.752 7.676 19.570 1.00 43.47 379 ASP A C 1
ATOM 2875 O O . ASP A 1 379 ? -33.980 7.716 19.683 1.00 43.47 379 ASP A O 1
ATOM 2879 N N . ARG A 1 380 ? -32.052 6.594 19.922 1.00 51.72 380 ARG A N 1
ATOM 2880 C CA . ARG A 1 380 ? -32.644 5.358 20.438 1.00 51.72 380 ARG A CA 1
ATOM 2881 C C . ARG A 1 380 ? -33.183 5.573 21.853 1.00 51.72 380 ARG A C 1
ATOM 2883 O O . ARG A 1 380 ? -32.562 6.228 22.684 1.00 51.72 380 ARG A O 1
ATOM 2890 N N . CYS A 1 381 ? -34.321 4.942 22.131 1.00 51.84 381 CYS A N 1
ATOM 2891 C CA . CYS A 1 381 ? -34.928 4.834 23.456 1.00 51.84 381 CYS A CA 1
ATOM 2892 C C . CYS A 1 381 ? -33.874 4.461 24.523 1.00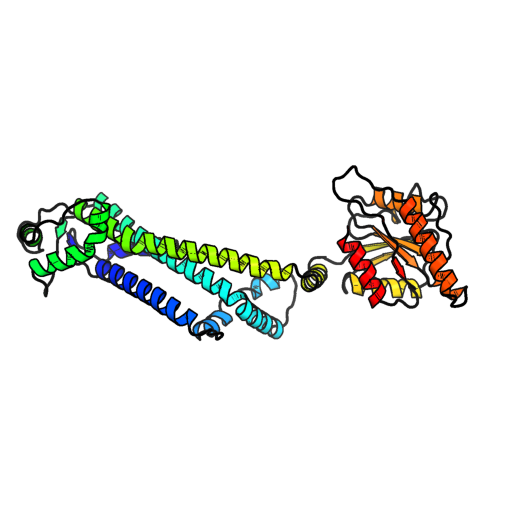 51.84 381 CYS A C 1
ATOM 2894 O O . CYS A 1 381 ? -33.169 3.453 24.381 1.00 51.84 381 CYS A O 1
ATOM 2896 N N . MET A 1 382 ? -33.735 5.278 25.575 1.00 67.56 382 MET A N 1
ATOM 2897 C CA . MET A 1 382 ? -32.761 5.017 26.639 1.00 67.56 382 MET A CA 1
ATOM 2898 C C . MET A 1 382 ? -33.295 3.937 27.564 1.00 67.56 382 MET A C 1
ATOM 2900 O O . MET A 1 382 ? -34.073 4.222 28.471 1.00 67.56 382 MET A O 1
ATOM 2904 N N . ALA A 1 383 ? -32.866 2.693 27.354 1.00 79.12 383 ALA A N 1
ATOM 2905 C CA . ALA A 1 383 ? -33.202 1.653 28.311 1.00 79.12 383 ALA A CA 1
ATOM 2906 C C . ALA A 1 383 ? -32.216 1.656 29.494 1.00 79.12 383 ALA A C 1
ATOM 2908 O O . ALA A 1 383 ? -31.003 1.761 29.283 1.00 79.12 383 ALA A O 1
ATOM 2909 N N . PRO A 1 384 ? -32.735 1.516 30.723 1.00 87.50 384 PRO A N 1
ATOM 2910 C CA . PRO A 1 384 ? -31.929 1.461 31.933 1.00 87.50 384 PRO A CA 1
ATOM 2911 C C . PRO A 1 384 ? -31.097 0.179 32.007 1.00 87.50 384 PRO A C 1
ATOM 2913 O O . PRO A 1 384 ? -31.551 -0.902 31.618 1.00 87.50 384 PRO A O 1
ATOM 2916 N N . VAL A 1 385 ? -29.904 0.300 32.586 1.00 89.81 385 VAL A N 1
ATOM 2917 C CA . VAL A 1 385 ? -29.083 -0.828 33.029 1.00 89.81 385 VAL A CA 1
ATOM 2918 C C . VAL A 1 385 ? -29.355 -1.064 34.512 1.00 89.81 385 VAL A C 1
ATOM 2920 O O . VAL A 1 385 ? -29.204 -0.155 35.328 1.00 89.81 385 VAL A O 1
ATOM 2923 N N . PHE A 1 386 ? -29.764 -2.281 34.859 1.00 91.19 386 PHE A N 1
ATOM 2924 C CA . PHE A 1 386 ? -30.040 -2.682 36.237 1.00 91.19 386 PHE A CA 1
ATOM 2925 C C . PHE A 1 386 ? -28.840 -3.433 36.801 1.00 91.19 386 PHE A C 1
ATOM 2927 O O . PHE A 1 386 ? -28.379 -4.390 36.178 1.00 91.19 386 PHE A O 1
ATOM 2934 N N . VAL A 1 387 ? -28.319 -2.988 37.945 1.00 91.50 387 VAL A N 1
ATOM 2935 C CA . VAL A 1 387 ? -27.146 -3.598 38.586 1.00 91.50 387 VAL A CA 1
ATOM 2936 C C . VAL A 1 387 ? -27.297 -3.505 40.101 1.00 91.50 387 VAL A C 1
ATOM 2938 O O . VAL A 1 387 ? -27.585 -2.432 40.626 1.00 91.50 387 VAL A O 1
ATOM 2941 N N . ASP A 1 388 ? -27.046 -4.596 40.821 1.00 91.19 388 ASP A N 1
ATOM 2942 C CA . ASP A 1 388 ? -26.766 -4.522 42.256 1.00 91.19 388 ASP A CA 1
ATOM 2943 C C . ASP A 1 388 ? -25.364 -3.934 42.449 1.00 91.19 388 ASP A C 1
ATOM 2945 O O . ASP A 1 388 ? -24.359 -4.608 42.229 1.00 91.19 388 ASP A O 1
ATOM 2949 N N . LEU A 1 389 ? -25.268 -2.658 42.828 1.00 90.81 389 LEU A N 1
ATOM 2950 C CA . LEU A 1 389 ? -23.962 -2.016 42.981 1.00 90.81 389 LEU A CA 1
ATOM 2951 C C . LEU A 1 389 ? -23.210 -2.467 44.240 1.00 90.81 389 LEU A C 1
ATOM 2953 O O . LEU A 1 389 ? -22.000 -2.256 44.315 1.00 90.81 389 LEU A O 1
ATOM 2957 N N . ALA A 1 390 ? -23.876 -3.076 45.225 1.00 88.81 390 ALA A N 1
ATOM 2958 C CA . ALA A 1 390 ? -23.205 -3.614 46.406 1.00 88.81 390 ALA A CA 1
ATOM 2959 C C . ALA A 1 390 ? -22.536 -4.966 46.111 1.00 88.81 390 ALA A C 1
ATOM 2961 O O . ALA A 1 390 ? -21.489 -5.263 46.689 1.00 88.81 390 ALA A O 1
ATOM 2962 N N . GLN A 1 391 ? -23.109 -5.758 45.199 1.00 87.19 391 GLN A N 1
ATOM 2963 C CA . GLN A 1 391 ? -22.554 -7.030 44.721 1.00 87.19 391 GLN A CA 1
ATOM 2964 C C . GLN A 1 391 ? -22.691 -7.161 43.192 1.00 87.19 391 GLN A C 1
ATOM 2966 O O . GLN A 1 391 ? -23.485 -7.966 42.701 1.00 87.19 391 GLN A O 1
ATOM 2971 N N . PRO A 1 392 ? -21.924 -6.383 42.407 1.00 84.12 392 PRO A N 1
ATOM 2972 C CA . PRO A 1 392 ? -22.144 -6.307 40.969 1.00 84.12 392 PRO A CA 1
ATOM 2973 C C . PRO A 1 392 ? -21.699 -7.582 40.247 1.00 84.12 392 PRO A C 1
ATOM 2975 O O . PRO A 1 392 ? -20.533 -7.977 40.317 1.00 84.12 392 PRO A O 1
ATOM 2978 N N . ASP A 1 393 ? -22.596 -8.163 39.444 1.00 86.31 393 ASP A N 1
ATOM 2979 C CA . ASP A 1 393 ? -22.210 -9.073 38.361 1.00 86.31 393 ASP A CA 1
ATOM 2980 C C . ASP A 1 393 ? -21.546 -8.258 37.243 1.00 86.31 393 ASP A C 1
ATOM 2982 O O . ASP A 1 393 ? -22.185 -7.757 36.311 1.00 86.31 393 ASP A O 1
ATOM 2986 N N . LEU A 1 394 ? -20.228 -8.098 37.371 1.00 80.50 394 LEU A N 1
ATOM 2987 C CA . LEU A 1 394 ? -19.419 -7.269 36.483 1.00 80.50 394 LEU A CA 1
ATOM 2988 C C . LEU A 1 394 ? -19.486 -7.722 35.020 1.00 80.50 394 LEU A C 1
ATOM 2990 O O . LEU A 1 394 ? -19.376 -6.878 34.135 1.00 80.50 394 LEU A O 1
ATOM 2994 N N . ALA A 1 395 ? -19.653 -9.020 34.746 1.00 73.19 395 ALA A N 1
ATOM 2995 C CA . ALA A 1 395 ? -19.665 -9.533 33.378 1.00 73.19 395 ALA A CA 1
ATOM 2996 C C . ALA A 1 395 ? -20.983 -9.192 32.669 1.00 73.19 395 ALA A C 1
ATOM 2998 O O . ALA A 1 395 ? -20.968 -8.691 31.541 1.00 73.19 395 ALA A O 1
ATOM 2999 N N . SER A 1 396 ? -22.111 -9.414 33.348 1.00 78.50 396 SER A N 1
ATOM 3000 C CA . SER A 1 396 ? -23.440 -9.076 32.829 1.00 78.50 396 SER A CA 1
ATOM 3001 C C . SER A 1 396 ? -23.620 -7.560 32.681 1.00 78.50 396 SER A C 1
ATOM 3003 O O . SER A 1 396 ? -24.014 -7.075 31.616 1.00 78.50 396 SER A O 1
ATOM 3005 N N . ALA A 1 397 ? -23.231 -6.794 33.707 1.00 78.25 397 ALA A N 1
ATOM 3006 C CA . ALA A 1 397 ? -23.326 -5.336 33.700 1.00 78.25 397 ALA A CA 1
ATOM 3007 C C . ALA A 1 397 ? -22.436 -4.697 32.620 1.00 78.25 397 ALA A C 1
ATOM 3009 O O . ALA A 1 397 ? -22.883 -3.789 31.920 1.00 78.25 397 ALA A O 1
ATOM 3010 N N . GLN A 1 398 ? -21.210 -5.201 32.425 1.00 77.81 398 GLN A N 1
ATOM 3011 C CA . GLN A 1 398 ? -20.327 -4.761 31.340 1.00 77.81 398 GLN A CA 1
ATOM 3012 C C . GLN A 1 398 ? -20.993 -4.959 29.972 1.00 77.81 398 GLN A C 1
ATOM 3014 O O . GLN A 1 398 ? -21.067 -4.016 29.187 1.00 77.81 398 GLN A O 1
ATOM 3019 N N . GLY A 1 399 ? -21.516 -6.158 29.698 1.00 71.19 399 GLY A N 1
ATOM 3020 C CA . GLY A 1 399 ? -22.119 -6.473 28.403 1.00 71.19 399 GLY A CA 1
ATOM 3021 C C . GLY A 1 399 ? -23.389 -5.672 28.095 1.00 71.19 399 GLY A C 1
ATOM 3022 O O . GLY A 1 399 ? -23.699 -5.439 26.926 1.00 71.19 399 GLY A O 1
ATOM 3023 N N . GLU A 1 400 ? -24.152 -5.251 29.107 1.00 77.06 400 GLU A N 1
ATOM 3024 C CA . GLU A 1 400 ? -25.288 -4.342 28.911 1.00 77.06 400 GLU A CA 1
ATOM 3025 C C . GLU A 1 400 ? -24.821 -2.894 28.697 1.00 77.06 400 GLU A C 1
ATOM 3027 O O . GLU A 1 400 ? -25.294 -2.259 27.762 1.00 77.06 400 GLU A O 1
ATOM 3032 N N . ILE A 1 401 ? -23.859 -2.382 29.475 1.00 74.69 401 ILE A N 1
ATOM 3033 C CA . ILE A 1 401 ? -23.341 -1.010 29.306 1.00 74.69 401 ILE A CA 1
ATOM 3034 C C . ILE A 1 401 ? -22.666 -0.830 27.940 1.00 74.69 401 ILE A C 1
ATOM 3036 O O . ILE A 1 401 ? -22.937 0.157 27.256 1.00 74.69 401 ILE A O 1
ATOM 3040 N N . GLU A 1 402 ? -21.842 -1.787 27.505 1.00 70.44 402 GLU A N 1
ATOM 3041 C CA . GLU A 1 402 ? -21.180 -1.752 26.192 1.00 70.44 402 GLU A CA 1
ATOM 3042 C C . GLU A 1 402 ? -22.207 -1.683 25.051 1.00 70.44 402 GLU A C 1
ATOM 3044 O O . GLU A 1 402 ? -22.113 -0.806 24.192 1.00 70.44 402 GLU A O 1
ATOM 3049 N N . ARG A 1 403 ? -23.265 -2.509 25.099 1.00 69.00 403 ARG A N 1
ATOM 3050 C CA . ARG A 1 403 ? -24.361 -2.474 24.110 1.00 69.00 403 ARG A CA 1
ATOM 3051 C C . ARG A 1 403 ? -25.077 -1.123 24.046 1.00 69.00 403 ARG A C 1
ATOM 3053 O O . ARG A 1 403 ? -25.623 -0.775 23.000 1.00 69.00 403 ARG A O 1
ATOM 3060 N N . ARG A 1 404 ? -25.114 -0.372 25.151 1.00 70.31 404 ARG A N 1
ATOM 3061 C CA . ARG A 1 404 ? -25.737 0.961 25.207 1.00 70.31 404 ARG A CA 1
ATOM 3062 C C . ARG A 1 404 ? -24.821 2.047 24.654 1.00 70.31 404 ARG A C 1
ATOM 3064 O O . ARG A 1 404 ? -25.319 2.941 23.980 1.00 70.31 404 ARG A O 1
ATOM 3071 N N . LEU A 1 405 ? -23.514 1.936 24.883 1.00 65.06 405 LEU A N 1
ATOM 3072 C CA . LEU A 1 405 ? -22.510 2.869 24.363 1.00 65.06 405 LEU A CA 1
ATOM 3073 C C . LEU A 1 405 ? -22.258 2.691 22.858 1.00 65.06 405 LEU A C 1
ATOM 3075 O O . LEU A 1 405 ? -22.111 3.678 22.151 1.00 65.06 405 LEU A O 1
ATOM 3079 N N . GLU A 1 406 ? -22.282 1.460 22.334 1.00 56.12 406 GLU A N 1
ATOM 3080 C CA . GLU A 1 406 ? -22.191 1.192 20.883 1.00 56.12 406 GLU A CA 1
ATOM 3081 C C . GLU A 1 406 ? -23.407 1.723 20.096 1.00 56.12 406 GLU A C 1
ATOM 3083 O O . GLU A 1 406 ? -23.381 1.820 18.867 1.00 56.12 406 GLU A O 1
ATOM 3088 N N . GLY A 1 407 ? -24.500 2.040 20.797 1.00 43.66 407 GLY A N 1
ATOM 3089 C CA . GLY A 1 407 ? -25.746 2.541 20.227 1.00 43.66 407 GLY A CA 1
ATOM 3090 C C . GLY A 1 407 ? -25.944 4.061 20.268 1.00 43.66 407 GLY A C 1
ATOM 3091 O O . GLY A 1 407 ? -26.962 4.496 19.726 1.00 43.66 407 GLY A O 1
ATOM 3092 N N . SER A 1 408 ? -25.039 4.831 20.893 1.00 42.31 408 SER A N 1
ATOM 3093 C CA . SER A 1 408 ? -25.059 6.310 21.006 1.00 42.31 408 SER A CA 1
ATOM 3094 C C . SER A 1 408 ? -24.079 6.969 20.035 1.00 42.31 408 SER A C 1
ATOM 3096 O O . SER A 1 408 ? -24.427 7.977 19.361 1.00 42.31 408 SER A O 1
#

Solvent-accessible surface area (backbone atoms only — not comparable to full-atom values): 22390 Å² total; per-residue (Å²): 84,71,67,32,22,54,50,17,32,54,59,58,71,77,61,93,62,65,52,47,49,78,66,38,66,68,61,56,48,54,51,53,50,45,52,52,51,52,50,50,52,55,53,48,56,58,48,56,74,76,45,87,76,84,69,83,56,73,70,54,64,61,54,66,75,72,71,78,68,55,70,67,62,42,56,74,68,77,55,87,68,54,68,70,58,50,53,50,50,50,51,57,45,50,65,70,46,38,71,39,52,49,26,47,51,52,20,51,50,26,44,18,52,23,32,18,52,52,15,35,48,50,29,54,51,59,47,56,72,75,40,84,44,31,38,27,35,71,62,97,87,54,53,49,65,57,47,45,55,50,48,50,67,66,37,41,58,9,30,72,74,70,73,59,80,82,76,52,50,68,63,50,46,54,28,27,68,89,42,88,75,74,74,49,72,20,64,70,56,52,53,35,52,44,40,18,45,40,59,68,42,32,50,53,25,46,52,52,19,51,52,25,46,53,53,25,54,53,44,50,49,58,58,53,58,59,52,71,38,71,71,47,42,56,58,45,54,57,66,71,52,66,68,42,44,34,38,35,32,24,48,74,36,81,79,50,73,53,30,51,50,34,48,50,52,45,43,29,68,71,56,26,88,58,39,44,75,48,75,33,76,51,44,51,86,93,35,35,93,60,65,54,78,80,55,48,53,85,61,77,38,46,34,32,44,36,38,46,58,71,56,81,74,42,53,86,46,61,25,35,31,50,50,41,48,47,70,56,20,66,87,39,53,78,44,45,38,30,28,35,39,72,34,60,75,73,43,77,96,52,64,67,64,50,52,54,50,54,48,51,47,43,53,42,38,43,68,46,38,70,76,53,80,87,50,101,58,83,54,65,65,61,68,65,46,75,42,33,24,63,71,53,60,56,70,64,47,41,58,52,53,51,60,55,60,80,61,107

Nearest PDB structures (foldseek):
  4y7k-assembly1_E  TM=3.938E-01  e=1.007E-01  Methanosarcina acetivorans C2A
  8ynr-assembly1_A  TM=4.017E-01  e=1.007E-01  Homo sapiens
  3tw8-assembly1_B  TM=4.396E-01  e=5.209E-01  Homo sapiens
  3tw8-assembly2_D  TM=4.428E-01  e=5.493E-01  Homo sapiens

Mean predicted aligned error: 15.56 Å

pLDDT: mean 79.19, std 14.7, range [34.0, 96.81]

Radius of gyration: 37.8 Å; Cα contacts (8 Å, |Δi|>4): 504; chains: 1; bounding box: 79×49×99 Å

Sequence (408 aa):
MTVAFFAGVASDRIGSGREVNLLAPPVIGLLTWNLAVYLLIVVGWRWRRSTPSRQPGPLRRLLGGGLLAPERSLRQRGAHIPAAVLARLIGDWSTTAAPLHAARAERILHFSAALFAVGIIAGLYLRGFAFEYRAAWESTFVGAEAAHRILTVMLAPGLWLTGGALPDVDALAAIRSGAAPATANAAPWLHLLAATIVVVVVVPRVLVGLLSALVERRRSRQLITRFDDPYYQRLLHGYHAGPVHLKVVPYSYRPLPAAMAGLQLLANRVFGSHATMICATPVRYGQEDSLPPASRPDGSGPTVALFSLAATPERETQGAFISALRSAGGSAPLLVLVDESPWHARFDADSKRLDERRSAWRAELAAATPFAESTGKTDRCMAPVFVDLAQPDLASAQGEIERRLEGS